Protein AF-0000000085509055 (afdb_homodimer)

Foldseek 3Di:
DLDQQDLVVLLVVDPVSVVSVVVLLVVLVVVLVVLVVQLVVLVVVLVVLVVVLVVLLVVLVVLQVVLVVCVVPPLSNVVSPVVSVLSVVLSVLSNVLSVLSCVLRNVLSVCLCVPQSVVLVVLVVQLVVLVVQLVVLVVQLVPQDPVDVVSNVVSVVSNVVSSVSNSVSSSVNSVSSNVSVVCVVVSVVRSVVSSVVSVVVSVVVSVVSVVVCVVVVVVSVVVVVVVVVVVVVVVVVVVVVVVVVVVVVVVVVPDDPPPPPPPPPPD/DLDQQDLVVLLVVDPVSVVSVVVLLVVLVVVLVVLVVQLVVLVVVLVVLVVVLVVLLVVLVVLQVVLVVCVVPPLSNVVSPVVSVLSVVLSVLSNVLSVLSCVLRNVLSVCLCVPQSVVLVVLVVQLVVLVVQLVVLVVQLVPQDPVDVVSNVVSVVSNVVSSVSNSVSSSVNSVSSNVSVVCVVVSVVRSVVSSVVSVVVSVVVSVVSVVVCVVVVVVSVVVVVVVVVVVVVVVVVVVVVVVVVVVVVVVVVPDDPPPPPPPPPPD

InterPro domains:
  IPR004148 BAR domain [PF16746] (5-238)
  IPR027267 AH/BAR domain superfamily [G3DSA:1.20.1270.60] (1-252)
  IPR027267 AH/BAR domain superfamily [SSF103657] (5-243)
  IPR045258 ArfGAP ACAP1/2/3-like [PTHR23180] (7-251)

pLDDT: mean 86.33, std 15.43, range [24.77, 98.38]

Nearest PDB structures (foldseek):
  4ckg-assembly1_B  TM=9.127E-01  e=1.674E-12  Homo sapiens
  4ckg-assembly1_A  TM=8.893E-01  e=1.343E-11  Homo sapiens
  4h8s-assembly1_A  TM=8.339E-01  e=5.176E-09  Homo sapiens
  1x04-assembly1_A-2  TM=7.882E-01  e=4.641E-05  Homo sapiens
  4wpe-assembly1_A-2  TM=4.424E-01  e=4.841E-03  Saccharomyces cerevisiae S288C

Organism: Octopus vulgaris (NCBI:txid6645)

Radius of gyration: 41.87 Å; Cα contacts (8 Å, |Δi|>4): 463; chains: 2; bounding box: 45×140×85 Å

Sequence (534 aa):
MRPVIEFRECLKDSPYFRASLEDAENDIELLEVRLEKLVKLCSSMIETGKAFHTASNGFVGGVRDLGQYFKDDDLASKSLTRFADAMTEVMKYFSMLMDQANRSVCKNINNFIKQDIRKVKEAKKYFEKISDEMDNALIKNSNALRSKPQECEDATNGLIAMSSAFAHNSLDYVYQINVLRLKKRFDVLETMLSFMNAQNTYFHQGHDLFIDLDPYVKNVRDQVEELSRKATVEKKEMEERHDLVREQNKKRIYKPVGIPWMVIKLDMRPVIEFRECLKDSPYFRASLEDAENDIELLEVRLEKLVKLCSSMIETGKAFHTASNGFVGGVRDLGQYFKDDDLASKSLTRFADAMTEVMKYFSMLMDQANRSVCKNINNFIKQDIRKVKEAKKYFEKISDEMDNALIKNSNALRSKPQECEDATNGLIAMSSAFAHNSLDYVYQINVLRLKKRFDVLETMLSFMNAQNTYFHQGHDLFIDLDPYVKNVRDQVEELSRKATVEKKEMEERHDLVREQNKKRIYKPVGIPWMVIKLD

Solvent-accessible surface area (backbone atoms only — not comparable to full-atom values): 27145 Å² total; per-residue (Å²): 108,83,79,76,74,57,64,73,45,47,69,64,65,36,73,66,43,52,50,52,48,51,52,52,49,52,50,50,51,52,50,50,53,49,52,52,50,32,37,52,29,44,50,47,20,40,53,30,40,50,48,20,50,53,29,42,50,47,27,36,49,36,40,40,52,46,16,57,72,31,60,73,37,64,68,60,17,52,51,32,40,52,50,28,51,52,51,52,50,49,48,49,44,49,52,50,40,45,51,45,43,44,53,34,45,38,47,44,53,49,46,47,47,65,58,50,52,42,47,38,53,52,34,46,54,51,35,53,52,39,51,52,51,34,54,50,30,52,52,49,41,71,66,40,52,81,88,41,61,69,57,38,50,51,27,49,53,47,31,53,53,34,50,52,48,37,44,53,38,37,47,49,33,48,46,41,50,49,52,46,62,53,44,53,57,44,52,54,51,50,29,52,50,51,43,50,50,42,50,42,50,42,20,46,52,44,30,51,51,43,60,69,43,40,67,56,52,54,52,51,50,54,50,41,52,51,50,48,53,50,40,53,52,50,50,53,52,50,53,50,50,52,53,49,54,53,53,51,53,60,55,59,70,72,54,75,79,80,67,72,91,67,81,77,74,83,126,110,84,77,76,75,56,66,72,47,49,69,63,66,35,72,66,42,52,50,52,48,50,51,51,50,52,49,50,52,52,49,50,54,48,51,53,49,32,38,51,30,44,49,46,20,41,54,30,40,51,49,19,49,52,30,40,49,47,27,36,50,35,39,39,53,49,15,57,72,30,61,73,35,63,68,59,17,52,51,32,41,53,49,28,51,52,50,52,52,48,49,50,44,49,51,49,42,46,52,46,44,45,54,32,45,39,47,46,52,49,44,45,46,63,57,48,52,42,48,36,52,52,36,45,53,52,35,52,52,40,49,52,51,33,53,51,29,52,53,49,41,72,66,40,52,81,89,40,60,69,56,38,50,53,27,48,53,47,33,54,52,34,50,52,49,35,45,52,37,40,46,50,32,47,47,42,48,48,51,45,61,52,44,51,58,43,52,53,50,51,30,53,51,51,44,51,48,43,51,42,50,43,20,42,51,46,30,51,51,44,59,70,44,40,66,57,52,52,52,50,50,54,50,41,53,50,48,48,52,50,39,54,51,51,49,54,52,49,53,50,49,52,51,48,54,55,54,52,54,58,55,58,70,71,52,75,77,80,68,71,92,68,83,78,73,82,124

Secondary structure (DSSP, 8-state):
-PPPPPHHHHHHT-HHHHHHHHHHHHHHHHHHHHHHHHHHHHHHHHHHHHHHHHHHHHHHHHHHHHHHHTTT-HHHHHHHHHHHHHHHHHHHHHHHHHHHHIIIIIIHHHHIIIIIIHHHHHHHHHHHHHHHHHHHHHHHHHH--TT-HHHHHHHHHHHHHHHHHHHHHHHHHHHHHHHHHHHHHHHHHHHHHHHHHHHHHHHHHHHHHHHHHHHHHHHHHHHHHHHHHHHHHHHHHHHHHHHHHHHHHHHHHTS-TTS--------/-PPPPPHHHHHHT-HHHHHHHHHHHHHHHHHHHHHHHHHHHHHHHHHHHHHHHHHHHHHHHHHHHHHHHTTT-HHHHHHHHHHHHHHHHHHHHHHHHHHHHIIIIIIHHHHIIIIIIHHHHHHHHHHHHHHHHHHHHHHHHHH--TT-HHHHHHHHHHHHHHHHHHHHHHHHHHHHHHHHHHHHHHHHHHHHHHHHHHHHHHHHHHHHHHHHHHHHHHHHHHHHHHHHHHHHHHHHHHHHHHHHHHHHHHHHHTS-TTS--------

Structure (mmCIF, N/CA/C/O backbone):
data_AF-0000000085509055-model_v1
#
loop_
_entity.id
_entity.type
_entity.pdbx_description
1 polymer 'BAR domain-containing protein'
#
loop_
_atom_site.group_PDB
_atom_site.id
_atom_site.type_symbol
_atom_site.label_atom_id
_atom_site.label_alt_id
_atom_site.label_comp_id
_atom_site.label_asym_id
_atom_site.label_entity_id
_atom_site.label_seq_id
_atom_site.pdbx_PDB_ins_code
_atom_site.Cartn_x
_atom_site.Cartn_y
_atom_site.Cartn_z
_atom_site.occupancy
_atom_site.B_iso_or_equiv
_atom_site.auth_seq_id
_atom_site.auth_comp_id
_atom_site.auth_asym_id
_atom_site.auth_atom_id
_atom_site.pdbx_PDB_model_num
ATOM 1 N N . MET A 1 1 ? -2.188 -37.656 -4.398 1 40.88 1 MET A N 1
ATOM 2 C CA . MET A 1 1 ? -1.604 -37.375 -5.711 1 40.88 1 MET A CA 1
ATOM 3 C C . MET A 1 1 ? -2.252 -38.25 -6.785 1 40.88 1 MET A C 1
ATOM 5 O O . MET A 1 1 ? -2.51 -39.438 -6.559 1 40.88 1 MET A O 1
ATOM 9 N N . ARG A 1 2 ? -3.076 -37.625 -7.578 1 55.06 2 ARG A N 1
ATOM 10 C CA . ARG A 1 2 ? -3.773 -38.438 -8.586 1 55.06 2 ARG A CA 1
ATOM 11 C C . ARG A 1 2 ? -2.799 -39.312 -9.344 1 55.06 2 ARG A C 1
ATOM 13 O O . ARG A 1 2 ? -1.634 -38.969 -9.531 1 55.06 2 ARG A O 1
ATOM 20 N N . PRO A 1 3 ? -3.078 -40.5 -9.633 1 52.06 3 PRO A N 1
ATOM 21 C CA . PRO A 1 3 ? -2.191 -41.562 -10.148 1 52.06 3 PRO A CA 1
ATOM 22 C C . PRO A 1 3 ? -1.575 -41.219 -11.492 1 52.06 3 PRO A C 1
ATOM 24 O O . PRO A 1 3 ? -2.189 -40.5 -12.289 1 52.06 3 PRO A O 1
ATOM 27 N N . VAL A 1 4 ? -0.244 -41.344 -11.602 1 64.19 4 VAL A N 1
ATOM 28 C CA . VAL A 1 4 ? 0.541 -41.281 -12.828 1 64.19 4 VAL A CA 1
ATOM 29 C C . VAL A 1 4 ? -0.081 -42.188 -13.883 1 64.19 4 VAL A C 1
ATOM 31 O O . VAL A 1 4 ? -0.577 -43.281 -13.57 1 64.19 4 VAL A O 1
ATOM 34 N N . ILE A 1 5 ? -0.41 -41.656 -14.961 1 69.81 5 ILE A N 1
ATOM 35 C CA . ILE A 1 5 ? -0.888 -42.5 -16.047 1 69.81 5 ILE A CA 1
ATOM 36 C C . ILE A 1 5 ? 0.258 -43.375 -16.562 1 69.81 5 ILE A C 1
ATOM 38 O O . ILE A 1 5 ? 1.302 -42.844 -16.969 1 69.81 5 ILE A O 1
ATOM 42 N N . GLU A 1 6 ? 0.045 -44.688 -16.422 1 67.25 6 GLU A N 1
ATOM 43 C CA . GLU A 1 6 ? 1.065 -45.656 -16.844 1 67.25 6 GLU A CA 1
ATOM 44 C C . GLU A 1 6 ? 1.16 -45.719 -18.359 1 67.25 6 GLU A C 1
ATOM 46 O O . GLU A 1 6 ? 0.139 -45.75 -19.047 1 67.25 6 GLU A O 1
ATOM 51 N N . PHE A 1 7 ? 2.332 -45.719 -18.906 1 70.25 7 PHE A N 1
ATOM 52 C CA . PHE A 1 7 ? 2.613 -45.688 -20.328 1 70.25 7 PHE A CA 1
ATOM 53 C C . PHE A 1 7 ? 2.049 -46.938 -21 1 70.25 7 PHE A C 1
ATOM 55 O O . PHE A 1 7 ? 1.507 -46.875 -22.109 1 70.25 7 PHE A O 1
ATOM 62 N N . ARG A 1 8 ? 2.146 -48 -20.25 1 63.28 8 ARG A N 1
ATOM 63 C CA . ARG A 1 8 ? 1.734 -49.25 -20.875 1 63.28 8 ARG A CA 1
ATOM 64 C C . ARG A 1 8 ? 0.226 -49.281 -21.109 1 63.28 8 ARG A C 1
ATOM 66 O O . ARG A 1 8 ? -0.25 -49.875 -22.078 1 63.28 8 ARG A O 1
ATOM 73 N N . GLU A 1 9 ? -0.365 -48.625 -20.219 1 65.81 9 GLU A N 1
ATOM 74 C CA . GLU A 1 9 ? -1.823 -48.625 -20.312 1 65.81 9 GLU A CA 1
ATOM 75 C C . GLU A 1 9 ? -2.299 -47.812 -21.5 1 65.81 9 GLU A C 1
ATOM 77 O O . GLU A 1 9 ? -3.369 -48.062 -22.047 1 65.81 9 GLU A O 1
ATOM 82 N N . CYS A 1 10 ? -1.457 -46.906 -21.922 1 66.69 10 CYS A N 1
ATOM 83 C CA . CYS A 1 10 ? -1.909 -46 -22.969 1 66.69 10 CYS A CA 1
ATOM 84 C C . CYS A 1 10 ? -1.969 -46.719 -24.312 1 66.69 10 CYS A C 1
ATOM 86 O O . CYS A 1 10 ? -2.777 -46.375 -25.172 1 66.69 10 CYS A O 1
ATOM 88 N N . LEU A 1 11 ? -1.169 -47.75 -24.406 1 67.31 11 LEU A N 1
ATOM 89 C CA . LEU A 1 11 ? -1.105 -48.438 -25.688 1 67.31 11 LEU A CA 1
ATOM 90 C C . LEU A 1 11 ? -2.305 -49.375 -25.875 1 67.31 11 LEU A C 1
ATOM 92 O O . LEU A 1 11 ? -2.648 -49.75 -27 1 67.31 11 LEU A O 1
ATOM 96 N N . LYS A 1 12 ? -2.865 -49.656 -24.703 1 67.06 12 LYS A N 1
ATOM 97 C CA . LYS A 1 12 ? -4.012 -50.562 -24.75 1 67.06 12 LYS A CA 1
ATOM 98 C C . LYS A 1 12 ? -5.297 -49.781 -25.078 1 67.06 12 LYS A C 1
ATOM 100 O O . LYS A 1 12 ? -6.297 -50.406 -25.469 1 67.06 12 LYS A O 1
ATOM 105 N N . ASP A 1 13 ? -5.238 -48.438 -25.016 1 68.81 13 ASP A N 1
ATOM 106 C CA . ASP A 1 13 ? -6.398 -47.594 -25.203 1 68.81 13 ASP A CA 1
ATOM 107 C C . ASP A 1 13 ? -7.633 -48.156 -24.5 1 68.81 13 ASP A C 1
ATOM 109 O O . ASP A 1 13 ? -8.711 -48.219 -25.094 1 68.81 13 ASP A O 1
ATOM 113 N N . SER A 1 14 ? -7.434 -48.688 -23.359 1 74.69 14 SER A N 1
ATOM 114 C CA . SER A 1 14 ? -8.508 -49.281 -22.562 1 74.69 14 SER A CA 1
ATOM 115 C C . SER A 1 14 ? -9.453 -48.219 -22.016 1 74.69 14 SER A C 1
ATOM 117 O O . SER A 1 14 ? -9.102 -47.062 -21.953 1 74.69 14 SER A O 1
ATOM 119 N N . PRO A 1 15 ? -10.719 -48.656 -21.75 1 77.06 15 PRO A N 1
ATOM 120 C CA . PRO A 1 15 ? -11.656 -47.75 -21.125 1 77.06 15 PRO A CA 1
ATOM 121 C C . PRO A 1 15 ? -11.102 -47.094 -19.844 1 77.06 15 PRO A C 1
ATOM 123 O O . PRO A 1 15 ? -11.367 -45.938 -19.562 1 77.06 15 PRO A O 1
ATOM 126 N N . TYR A 1 16 ? -10.383 -47.875 -19.094 1 78.38 16 TYR A N 1
ATOM 127 C CA . TYR A 1 16 ? -9.758 -47.344 -17.875 1 78.38 16 TYR A CA 1
ATOM 128 C C . TYR A 1 16 ? -8.742 -46.281 -18.203 1 78.38 16 TYR A C 1
ATOM 130 O O . TYR A 1 16 ? -8.672 -45.25 -17.516 1 78.38 16 TYR A O 1
ATOM 138 N N . PHE A 1 17 ? -7.961 -46.469 -19.219 1 80.56 17 PHE A N 1
ATOM 139 C CA . PHE A 1 17 ? -6.977 -45.5 -19.656 1 80.56 17 PHE A CA 1
ATOM 140 C C . PHE A 1 17 ? -7.656 -44.188 -20.078 1 80.56 17 PHE A C 1
ATOM 142 O O . PHE A 1 17 ? -7.25 -43.094 -19.656 1 80.56 17 PHE A O 1
ATOM 149 N N . ARG A 1 18 ? -8.773 -44.344 -20.797 1 81.06 18 ARG A N 1
ATOM 150 C CA . ARG A 1 18 ? -9.484 -43.188 -21.281 1 81.06 18 ARG A CA 1
ATOM 151 C C . ARG A 1 18 ? -10.117 -42.406 -20.125 1 81.06 18 ARG A C 1
ATOM 153 O O . ARG A 1 18 ? -10.133 -41.188 -20.141 1 81.06 18 ARG A O 1
ATOM 160 N N . ALA A 1 19 ? -10.578 -43.125 -19.141 1 84.62 19 ALA A N 1
ATOM 161 C CA . ALA A 1 19 ? -11.156 -42.5 -17.953 1 84.62 19 ALA A CA 1
ATOM 162 C C . ALA A 1 19 ? -10.094 -41.75 -17.156 1 84.62 19 ALA A C 1
ATOM 164 O O . ALA A 1 19 ? -10.344 -40.625 -16.672 1 84.62 19 ALA A O 1
ATOM 165 N N . SER A 1 20 ? -8.922 -42.312 -17.047 1 85.44 20 SER A N 1
ATOM 166 C CA . SER A 1 20 ? -7.812 -41.688 -16.328 1 85.44 20 SER A CA 1
ATOM 167 C C . SER A 1 20 ? -7.348 -40.438 -17.047 1 85.44 20 SER A C 1
ATOM 169 O O . SER A 1 20 ? -6.992 -39.438 -16.406 1 85.44 20 SER A O 1
ATOM 171 N N . LEU A 1 21 ? -7.363 -40.562 -18.359 1 86.38 21 LEU A N 1
ATOM 172 C CA . LEU A 1 21 ? -6.988 -39.406 -19.172 1 86.38 21 LEU A CA 1
ATOM 173 C C . LEU A 1 21 ? -7.973 -38.25 -18.953 1 86.38 21 LEU A C 1
ATOM 175 O O . LEU A 1 21 ? -7.566 -37.094 -18.828 1 86.38 21 LEU A O 1
ATOM 179 N N . GLU A 1 22 ? -9.227 -38.594 -18.969 1 88.12 22 GLU A N 1
ATOM 180 C CA . GLU A 1 22 ? -10.266 -37.594 -18.781 1 88.12 22 GLU A CA 1
ATOM 181 C C . GLU A 1 22 ? -10.141 -36.938 -17.406 1 88.12 22 GLU A C 1
ATOM 183 O O . GLU A 1 22 ? -10.32 -35.719 -17.281 1 88.12 22 GLU A O 1
ATOM 188 N N . ASP A 1 23 ? -9.875 -37.719 -16.453 1 90.38 23 ASP A N 1
ATOM 189 C CA . ASP A 1 23 ? -9.688 -37.188 -15.109 1 90.38 23 ASP A CA 1
ATOM 190 C C . ASP A 1 23 ? -8.492 -36.219 -15.055 1 90.38 23 ASP A C 1
ATOM 192 O O . ASP A 1 23 ? -8.57 -35.156 -14.422 1 90.38 23 ASP A O 1
ATOM 196 N N . ALA A 1 24 ? -7.418 -36.625 -15.633 1 90.19 24 ALA A N 1
ATOM 197 C CA . ALA A 1 24 ? -6.223 -35.781 -15.672 1 90.19 24 ALA A CA 1
ATOM 198 C C . ALA A 1 24 ? -6.496 -34.5 -16.422 1 90.19 24 ALA A C 1
ATOM 200 O O . ALA A 1 24 ? -6.027 -33.438 -16.016 1 90.19 24 ALA A O 1
ATOM 201 N N . GLU A 1 25 ? -7.234 -34.625 -17.5 1 91.12 25 GLU A N 1
ATOM 202 C CA . GLU A 1 25 ? -7.562 -33.438 -18.297 1 91.12 25 GLU A CA 1
ATOM 203 C C . GLU A 1 25 ? -8.414 -32.469 -17.5 1 91.12 25 GLU A C 1
ATOM 205 O O . GLU A 1 25 ? -8.18 -31.25 -17.547 1 91.12 25 GLU A O 1
ATOM 210 N N . ASN A 1 26 ? -9.406 -32.969 -16.828 1 92.44 26 ASN A N 1
ATOM 211 C CA . ASN A 1 26 ? -10.266 -32.125 -16.016 1 92.44 26 ASN A CA 1
ATOM 212 C C . ASN A 1 26 ? -9.477 -31.422 -14.906 1 92.44 26 ASN A C 1
ATOM 214 O O . ASN A 1 26 ? -9.734 -30.266 -14.594 1 92.44 26 ASN A O 1
ATOM 218 N N . ASP A 1 27 ? -8.602 -32.156 -14.352 1 92.75 27 ASP A N 1
ATOM 219 C CA . ASP A 1 27 ? -7.75 -31.578 -13.312 1 92.75 27 ASP A CA 1
ATOM 220 C C . ASP A 1 27 ? -6.883 -30.453 -13.852 1 92.75 27 ASP A C 1
ATOM 222 O O . ASP A 1 27 ? -6.715 -29.422 -13.195 1 92.75 27 ASP A O 1
ATOM 226 N N . ILE A 1 28 ? -6.348 -30.672 -14.984 1 93.94 28 ILE A N 1
ATOM 227 C CA . ILE A 1 28 ? -5.492 -29.672 -15.609 1 93.94 28 ILE A CA 1
ATOM 228 C C . ILE A 1 28 ? -6.312 -28.422 -15.945 1 93.94 28 ILE A C 1
ATOM 230 O O . ILE A 1 28 ? -5.84 -27.297 -15.789 1 93.94 28 ILE A O 1
ATOM 234 N N . GLU A 1 29 ? -7.508 -28.656 -16.422 1 94.25 29 GLU A N 1
ATOM 235 C CA . GLU A 1 29 ? -8.391 -27.531 -16.719 1 94.25 29 GLU A CA 1
ATOM 236 C C . GLU A 1 29 ? -8.695 -26.719 -15.461 1 94.25 29 GLU A C 1
ATOM 238 O O . GLU A 1 29 ? -8.703 -25.484 -15.5 1 94.25 29 GLU A O 1
ATOM 243 N N . LEU A 1 30 ? -8.992 -27.406 -14.414 1 94.5 30 LEU A N 1
ATOM 244 C CA . LEU A 1 30 ? -9.258 -26.75 -13.141 1 94.5 30 LEU A CA 1
ATOM 245 C C . LEU A 1 30 ? -8.047 -25.953 -12.672 1 94.5 30 LEU A C 1
ATOM 247 O O . LEU A 1 30 ? -8.18 -24.812 -12.211 1 94.5 30 LEU A O 1
ATOM 251 N N . LEU A 1 31 ? -6.906 -26.531 -12.758 1 94.5 31 LEU A N 1
ATOM 252 C CA . LEU A 1 31 ? -5.66 -25.859 -12.406 1 94.5 31 LEU A CA 1
ATOM 253 C C . LEU A 1 31 ? -5.48 -24.578 -13.219 1 94.5 31 LEU A C 1
ATOM 255 O O . LEU A 1 31 ? -5.141 -23.531 -12.672 1 94.5 31 LEU A O 1
ATOM 259 N N . GLU A 1 32 ? -5.652 -24.734 -14.5 1 95.44 32 GLU A N 1
ATOM 260 C CA . GLU A 1 32 ? -5.504 -23.594 -15.398 1 95.44 32 GLU A CA 1
ATOM 261 C C . GLU A 1 32 ? -6.418 -22.438 -14.984 1 95.44 32 GLU A C 1
ATOM 263 O O . GLU A 1 32 ? -5.988 -21.297 -14.93 1 95.44 32 GLU A O 1
ATOM 268 N N . VAL A 1 33 ? -7.648 -22.75 -14.688 1 95.69 33 VAL A N 1
ATOM 269 C CA . VAL A 1 33 ? -8.633 -21.75 -14.305 1 95.69 33 VAL A CA 1
ATOM 270 C C . VAL A 1 33 ? -8.188 -21.047 -13.016 1 95.69 33 VAL A C 1
ATOM 272 O O . VAL A 1 33 ? -8.273 -19.828 -12.898 1 95.69 33 VAL A O 1
ATOM 275 N N . ARG A 1 34 ? -7.754 -21.781 -12.062 1 95.5 34 ARG A N 1
ATOM 276 C CA . ARG A 1 34 ? -7.32 -21.25 -10.781 1 95.5 34 ARG A CA 1
ATOM 277 C C . ARG A 1 34 ? -6.082 -20.359 -10.945 1 95.5 34 ARG A C 1
ATOM 279 O O . ARG A 1 34 ? -5.984 -19.297 -10.328 1 95.5 34 ARG A O 1
ATOM 286 N N . LEU A 1 35 ? -5.168 -20.812 -11.742 1 96.12 35 LEU A N 1
ATOM 287 C CA . LEU A 1 35 ? -3.941 -20.062 -11.977 1 96.12 35 LEU A CA 1
ATOM 288 C C . LEU A 1 35 ? -4.234 -18.766 -12.711 1 96.12 35 LEU A C 1
ATOM 290 O O . LEU A 1 35 ? -3.672 -17.719 -12.375 1 96.12 35 LEU A O 1
ATOM 294 N N . GLU A 1 36 ? -5.078 -18.859 -13.719 1 96.38 36 GLU A N 1
ATOM 295 C CA . GLU A 1 36 ? -5.457 -17.656 -14.461 1 96.38 36 GLU A CA 1
ATOM 296 C C . GLU A 1 36 ? -6.141 -16.641 -13.547 1 96.38 36 GLU A C 1
ATOM 298 O O . GLU A 1 36 ? -5.891 -15.438 -13.656 1 96.38 36 GLU A O 1
ATOM 303 N N . LYS A 1 37 ? -7.016 -17.125 -12.742 1 97 37 LYS A N 1
ATOM 304 C CA . LYS A 1 37 ? -7.68 -16.25 -11.773 1 97 37 LYS A CA 1
ATOM 305 C C . LYS A 1 37 ? -6.668 -15.594 -10.844 1 97 37 LYS A C 1
ATOM 307 O O . LYS A 1 37 ? -6.762 -14.398 -10.555 1 97 37 LYS A O 1
ATOM 312 N N . LEU A 1 38 ? -5.738 -16.328 -10.375 1 96.44 38 LEU A N 1
ATOM 313 C CA . LEU A 1 38 ? -4.711 -15.812 -9.469 1 96.44 38 LEU A CA 1
ATOM 314 C C . LEU A 1 38 ? -3.896 -14.711 -10.141 1 96.44 38 LEU A C 1
ATOM 316 O O . LEU A 1 38 ? -3.596 -13.688 -9.523 1 96.44 38 LEU A O 1
ATOM 320 N N . VAL A 1 39 ? -3.52 -14.953 -11.359 1 96.5 39 VAL A N 1
ATOM 321 C CA . VAL A 1 39 ? -2.748 -13.969 -12.117 1 96.5 39 VAL A CA 1
ATOM 322 C C . VAL A 1 39 ? -3.551 -12.68 -12.25 1 96.5 39 VAL A C 1
ATOM 324 O O . VAL A 1 39 ? -3.01 -11.578 -12.086 1 96.5 39 VAL A O 1
ATOM 327 N N . LYS A 1 40 ? -4.805 -12.789 -12.555 1 97.25 40 LYS A N 1
ATOM 328 C CA . LYS A 1 40 ? -5.68 -11.625 -12.695 1 97.25 40 LYS A CA 1
ATOM 329 C C . LYS A 1 40 ? -5.777 -10.852 -11.383 1 97.25 40 LYS A C 1
ATOM 331 O O . LYS A 1 40 ? -5.707 -9.617 -11.375 1 97.25 40 LYS A O 1
ATOM 336 N N . LEU A 1 41 ? -5.992 -11.555 -10.344 1 97.44 41 LEU A N 1
ATOM 337 C CA . LEU A 1 41 ? -6.102 -10.945 -9.023 1 97.44 41 LEU A CA 1
ATOM 338 C C . LEU A 1 41 ? -4.793 -10.266 -8.633 1 97.44 41 LEU A C 1
ATOM 340 O O . LEU A 1 41 ? -4.805 -9.164 -8.078 1 97.44 41 LEU A O 1
ATOM 344 N N . CYS A 1 42 ? -3.695 -10.961 -8.906 1 97 42 CYS A N 1
ATOM 345 C CA . CYS A 1 42 ? -2.393 -10.375 -8.609 1 97 42 CYS A CA 1
ATOM 346 C C . CYS A 1 42 ? -2.16 -9.117 -9.438 1 97 42 CYS A C 1
ATOM 348 O O . CYS A 1 42 ? -1.634 -8.125 -8.922 1 97 42 CYS A O 1
ATOM 350 N N . SER A 1 43 ? -2.518 -9.148 -10.672 1 97.56 43 SER A N 1
ATOM 351 C CA . SER A 1 43 ? -2.387 -7.992 -11.547 1 97.56 43 SER A CA 1
ATOM 352 C C . SER A 1 43 ? -3.195 -6.809 -11.023 1 97.56 43 SER A C 1
ATOM 354 O O . SER A 1 43 ? -2.732 -5.668 -11.062 1 97.56 43 SER A O 1
ATOM 356 N N . SER A 1 44 ? -4.395 -7.086 -10.586 1 98.12 44 SER A N 1
ATOM 357 C CA . SER A 1 44 ? -5.234 -6.047 -10 1 98.12 44 SER A CA 1
ATOM 358 C C . SER A 1 44 ? -4.582 -5.445 -8.758 1 98.12 44 SER A C 1
ATOM 360 O O . SER A 1 44 ? -4.629 -4.234 -8.547 1 98.12 44 SER A O 1
ATOM 362 N N . MET A 1 45 ? -4.008 -6.234 -7.906 1 97.88 45 MET A N 1
ATOM 363 C CA . MET A 1 45 ? -3.295 -5.781 -6.715 1 97.88 45 MET A CA 1
ATOM 364 C C . MET A 1 45 ? -2.137 -4.863 -7.094 1 97.88 45 MET A C 1
ATOM 366 O O . MET A 1 45 ? -1.967 -3.795 -6.5 1 97.88 45 MET A O 1
ATOM 370 N N . ILE A 1 46 ? -1.423 -5.293 -8.102 1 97.94 46 ILE A N 1
ATOM 371 C CA . ILE A 1 46 ? -0.26 -4.527 -8.539 1 97.94 46 ILE A CA 1
ATOM 372 C C . ILE A 1 46 ? -0.71 -3.18 -9.102 1 97.94 46 ILE A C 1
ATOM 374 O O . ILE A 1 46 ? -0.111 -2.145 -8.797 1 97.94 46 ILE A O 1
ATOM 378 N N . GLU A 1 47 ? -1.772 -3.188 -9.898 1 97.94 47 GLU A N 1
ATOM 379 C CA . GLU A 1 47 ? -2.287 -1.954 -10.484 1 97.94 47 GLU A CA 1
ATOM 380 C C . GLU A 1 47 ? -2.734 -0.972 -9.406 1 97.94 47 GLU A C 1
ATOM 382 O O . GLU A 1 47 ? -2.408 0.215 -9.469 1 97.94 47 GLU A O 1
ATOM 387 N N . THR A 1 48 ? -3.508 -1.411 -8.492 1 98.19 48 THR A N 1
ATOM 388 C CA . THR A 1 48 ? -3.955 -0.56 -7.391 1 98.19 48 THR A CA 1
ATOM 389 C C . THR A 1 48 ? -2.779 -0.157 -6.508 1 98.19 48 THR A C 1
ATOM 391 O O . THR A 1 48 ? -2.771 0.937 -5.938 1 98.19 48 THR A O 1
ATOM 394 N N . GLY A 1 49 ? -1.812 -1.102 -6.352 1 98.19 49 GLY A N 1
ATOM 395 C CA . GLY A 1 49 ? -0.596 -0.763 -5.633 1 98.19 49 GLY A CA 1
ATOM 396 C C . GLY A 1 49 ? 0.175 0.381 -6.266 1 98.19 49 GLY A C 1
ATOM 397 O O . GLY A 1 49 ? 0.682 1.258 -5.562 1 98.19 49 GLY A O 1
ATOM 398 N N . LYS A 1 50 ? 0.246 0.371 -7.523 1 97.69 50 LYS A N 1
ATOM 399 C CA . LYS A 1 50 ? 0.926 1.443 -8.25 1 97.69 50 LYS A CA 1
ATOM 400 C C . LYS A 1 50 ? 0.189 2.77 -8.086 1 97.69 50 LYS A C 1
ATOM 402 O O . LYS A 1 50 ? 0.816 3.824 -7.977 1 97.69 50 LYS A O 1
ATOM 407 N N . ALA A 1 51 ? -1.115 2.73 -8.109 1 98.06 51 ALA A N 1
ATOM 408 C CA . ALA A 1 51 ? -1.913 3.93 -7.867 1 98.06 51 ALA A CA 1
ATOM 409 C C . ALA A 1 51 ? -1.665 4.48 -6.465 1 98.06 51 ALA A C 1
ATOM 411 O O . ALA A 1 51 ? -1.533 5.691 -6.281 1 98.06 51 ALA A O 1
ATOM 412 N N . PHE A 1 52 ? -1.607 3.609 -5.516 1 98.38 52 PHE A N 1
ATOM 413 C CA . PHE A 1 52 ? -1.299 3.986 -4.141 1 98.38 52 PHE A CA 1
ATOM 414 C C . PHE A 1 52 ? 0.09 4.605 -4.047 1 98.38 52 PHE A C 1
ATOM 416 O O . PHE A 1 52 ? 0.28 5.617 -3.367 1 98.38 52 PHE A O 1
ATOM 423 N N . HIS A 1 53 ? 1.014 3.982 -4.695 1 98 53 HIS A N 1
ATOM 424 C CA . HIS A 1 53 ? 2.383 4.484 -4.734 1 98 53 HIS A CA 1
ATOM 425 C C . HIS A 1 53 ? 2.432 5.91 -5.266 1 98 53 HIS A C 1
ATOM 427 O O . HIS A 1 53 ? 3.064 6.781 -4.664 1 98 53 HIS A O 1
ATOM 433 N N . THR A 1 54 ? 1.728 6.172 -6.363 1 98.38 54 THR A N 1
ATOM 434 C CA . THR A 1 54 ? 1.699 7.492 -6.988 1 98.38 54 THR A CA 1
ATOM 435 C C . THR A 1 54 ? 1.05 8.516 -6.062 1 98.38 54 THR A C 1
ATOM 437 O O . THR A 1 54 ? 1.583 9.609 -5.867 1 98.38 54 THR A O 1
ATOM 440 N N . ALA A 1 55 ? -0.11 8.148 -5.504 1 98.25 55 ALA A N 1
ATOM 441 C CA . ALA A 1 55 ? -0.813 9.039 -4.586 1 98.25 55 ALA A CA 1
ATOM 442 C C . ALA A 1 55 ? 0.034 9.328 -3.35 1 98.25 55 ALA A C 1
ATOM 444 O O . ALA A 1 55 ? 0.033 10.453 -2.842 1 98.25 55 ALA A O 1
ATOM 445 N N . SER A 1 56 ? 0.732 8.336 -2.83 1 98.25 56 SER A N 1
ATOM 446 C CA . SER A 1 56 ? 1.599 8.508 -1.669 1 98.25 56 SER A CA 1
ATOM 447 C C . SER A 1 56 ? 2.748 9.461 -1.97 1 98.25 56 SER A C 1
ATOM 449 O O . SER A 1 56 ? 3.141 10.258 -1.113 1 98.25 56 SER A O 1
ATOM 451 N N . ASN A 1 57 ? 3.26 9.336 -3.188 1 98.31 57 ASN A N 1
ATOM 452 C CA . ASN A 1 57 ? 4.301 10.281 -3.592 1 98.31 57 ASN A CA 1
ATOM 453 C C . ASN A 1 57 ? 3.773 11.711 -3.643 1 98.31 57 ASN A C 1
ATOM 455 O O . ASN A 1 57 ? 4.504 12.656 -3.342 1 98.31 57 ASN A O 1
ATOM 459 N N . GLY A 1 58 ? 2.588 11.82 -4.098 1 98.19 58 GLY A N 1
ATOM 460 C CA . GLY A 1 58 ? 1.955 13.133 -4.035 1 98.19 58 GLY A CA 1
ATOM 461 C C . GLY A 1 58 ? 1.871 13.688 -2.627 1 98.19 58 GLY A C 1
ATOM 462 O O . GLY A 1 58 ? 2.168 14.859 -2.396 1 98.19 58 GLY A O 1
ATOM 463 N N . PHE A 1 59 ? 1.477 12.852 -1.707 1 98.06 59 PHE A N 1
ATOM 464 C CA . PHE A 1 59 ? 1.409 13.242 -0.303 1 98.06 59 PHE A CA 1
ATOM 465 C C . PHE A 1 59 ? 2.779 13.664 0.207 1 98.06 59 PHE A C 1
ATOM 467 O O . PHE A 1 59 ? 2.904 14.688 0.889 1 98.06 59 PHE A O 1
ATOM 474 N N . VAL A 1 60 ? 3.797 12.922 -0.125 1 97.75 60 VAL A N 1
ATOM 475 C CA . VAL A 1 60 ? 5.164 13.234 0.266 1 97.75 60 VAL A CA 1
ATOM 476 C C . VAL A 1 60 ? 5.559 14.602 -0.298 1 97.75 60 VAL A C 1
ATOM 478 O O . VAL A 1 60 ? 6.207 15.398 0.384 1 97.75 60 VAL A O 1
ATOM 481 N N . GLY A 1 61 ? 5.184 14.812 -1.511 1 97.31 61 GLY A N 1
ATOM 482 C CA . GLY A 1 61 ? 5.406 16.125 -2.104 1 97.31 61 GLY A CA 1
ATOM 483 C C . GLY A 1 61 ? 4.723 17.234 -1.343 1 97.31 61 GLY A C 1
ATOM 484 O O . GLY A 1 61 ? 5.289 18.328 -1.188 1 97.31 61 GLY A O 1
ATOM 485 N N . GLY A 1 62 ? 3.482 17.016 -0.93 1 96.94 62 GLY A N 1
ATOM 486 C CA . GLY A 1 62 ? 2.771 17.984 -0.107 1 96.94 62 GLY A CA 1
ATOM 487 C C . GLY A 1 62 ? 3.48 18.281 1.199 1 96.94 62 GLY A C 1
ATOM 488 O O . GLY A 1 62 ? 3.521 19.438 1.634 1 96.94 62 GLY A O 1
ATOM 489 N N . VAL A 1 63 ? 4.082 17.312 1.816 1 96.75 63 VAL A N 1
ATOM 490 C CA . VAL A 1 63 ? 4.828 17.484 3.059 1 96.75 63 VAL A CA 1
ATOM 491 C C . VAL A 1 63 ? 6.066 18.344 2.807 1 96.75 63 VAL A C 1
ATOM 493 O O . VAL A 1 63 ? 6.402 19.219 3.615 1 96.75 63 VAL A O 1
ATOM 496 N N . ARG A 1 64 ? 6.703 18.094 1.707 1 96.69 64 ARG A N 1
ATOM 497 C CA . ARG A 1 64 ? 7.875 18.891 1.347 1 96.69 64 ARG A CA 1
ATOM 498 C C . ARG A 1 64 ? 7.5 20.344 1.145 1 96.69 64 ARG A C 1
ATOM 500 O O . ARG A 1 64 ? 8.234 21.25 1.562 1 96.69 64 ARG A O 1
ATOM 507 N N . ASP A 1 65 ? 6.379 20.531 0.499 1 95.94 65 ASP A N 1
ATOM 508 C CA . ASP A 1 65 ? 5.887 21.891 0.295 1 95.94 65 ASP A CA 1
ATOM 509 C C . ASP A 1 65 ? 5.637 22.594 1.63 1 95.94 65 ASP A C 1
ATOM 511 O O . ASP A 1 65 ? 5.934 23.781 1.783 1 95.94 65 ASP A O 1
ATOM 515 N N . LEU A 1 66 ? 5.074 21.859 2.508 1 95.31 66 LEU A N 1
ATOM 516 C CA . LEU A 1 66 ? 4.848 22.406 3.842 1 95.31 66 LEU A CA 1
ATOM 517 C C . LEU A 1 66 ? 6.168 22.719 4.535 1 95.31 66 LEU A C 1
ATOM 519 O O . LEU A 1 66 ? 6.277 23.719 5.25 1 95.31 66 LEU A O 1
ATOM 523 N N . GLY A 1 67 ? 7.145 21.859 4.336 1 95 67 GLY A N 1
ATOM 524 C CA . GLY A 1 67 ? 8.477 22.125 4.859 1 95 67 GLY A CA 1
ATOM 525 C C . GLY A 1 67 ? 9.062 23.422 4.336 1 95 67 GLY A C 1
ATOM 526 O O . GLY A 1 67 ? 9.727 24.156 5.074 1 95 67 GLY A O 1
ATOM 527 N N . GLN A 1 68 ? 8.797 23.734 3.094 1 95.25 68 GLN A N 1
ATOM 528 C CA . GLN A 1 68 ? 9.266 24.969 2.48 1 95.25 68 GLN A CA 1
ATOM 529 C C . GLN A 1 68 ? 8.57 26.188 3.08 1 95.25 68 GLN A C 1
ATOM 531 O O . GLN A 1 68 ? 9.18 27.234 3.238 1 95.25 68 GLN A O 1
ATOM 536 N N . TYR A 1 69 ? 7.312 25.969 3.367 1 94.25 69 TYR A N 1
ATOM 537 C CA . TYR A 1 69 ? 6.57 27.047 4.035 1 94.25 69 TYR A CA 1
ATOM 538 C C . TYR A 1 69 ? 7.219 27.406 5.367 1 94.25 69 TYR A C 1
ATOM 540 O O . TYR A 1 69 ? 7.285 28.578 5.734 1 94.25 69 TYR A O 1
ATOM 548 N N . PHE A 1 70 ? 7.703 26.391 6.078 1 93.94 70 PHE A N 1
ATOM 549 C CA . PHE A 1 70 ? 8.312 26.594 7.387 1 93.94 70 PHE A CA 1
ATOM 550 C C . PHE A 1 70 ? 9.805 26.844 7.262 1 93.94 70 PHE A C 1
ATOM 552 O O . PHE A 1 70 ? 10.578 26.469 8.141 1 93.94 70 PHE A O 1
ATOM 559 N N . LYS A 1 71 ? 10.258 27.391 6.16 1 92 71 LYS A N 1
ATOM 560 C CA . LYS A 1 71 ? 11.68 27.578 5.883 1 92 71 LYS A CA 1
ATOM 561 C C . LYS A 1 71 ? 12.352 28.406 6.977 1 92 71 LYS A C 1
ATOM 563 O O . LYS A 1 71 ? 13.531 28.234 7.258 1 92 71 LYS A O 1
ATOM 568 N N . ASP A 1 72 ? 11.578 29.328 7.609 1 90.06 72 ASP A N 1
ATOM 569 C CA . ASP A 1 72 ? 12.141 30.219 8.633 1 90.06 72 ASP A CA 1
ATOM 570 C C . ASP A 1 72 ? 12.125 29.547 10 1 90.06 72 ASP A C 1
ATOM 572 O O . ASP A 1 72 ? 12.547 30.141 10.992 1 90.06 72 ASP A O 1
ATOM 576 N N . ASP A 1 73 ? 11.609 28.391 10.117 1 90.62 73 ASP A N 1
ATOM 577 C CA . ASP A 1 73 ? 11.602 27.562 11.32 1 90.62 73 ASP A CA 1
ATOM 578 C C . ASP A 1 73 ? 12.414 26.297 11.117 1 90.62 73 ASP A C 1
ATOM 580 O O . ASP A 1 73 ? 11.914 25.297 10.578 1 90.62 73 ASP A O 1
ATOM 584 N N . ASP A 1 74 ? 13.523 26.281 11.641 1 92 74 ASP A N 1
ATOM 585 C CA . ASP A 1 74 ? 14.484 25.219 11.383 1 92 74 ASP A CA 1
ATOM 586 C C . ASP A 1 74 ? 13.953 23.859 11.852 1 92 74 ASP A C 1
ATOM 588 O O . ASP A 1 74 ? 14.031 22.875 11.125 1 92 74 ASP A O 1
ATOM 592 N N . LEU A 1 75 ? 13.414 23.859 13.023 1 92.56 75 LEU A N 1
ATOM 593 C CA . LEU A 1 75 ? 12.914 22.609 13.578 1 92.56 75 LEU A CA 1
ATOM 594 C C . LEU A 1 75 ? 11.812 22.016 12.695 1 92.56 75 LEU A C 1
ATOM 596 O O . LEU A 1 75 ? 11.875 20.859 12.305 1 92.56 75 LEU A O 1
ATOM 600 N N . ALA A 1 76 ? 10.812 22.812 12.367 1 93.94 76 ALA A N 1
ATOM 601 C CA . ALA A 1 76 ? 9.68 22.359 11.57 1 93.94 76 ALA A CA 1
ATOM 602 C C . ALA A 1 76 ? 10.117 21.984 10.156 1 93.94 76 ALA A C 1
ATOM 604 O O . ALA A 1 76 ? 9.75 20.922 9.641 1 93.94 76 ALA A O 1
ATOM 605 N N . SER A 1 77 ? 10.914 22.797 9.555 1 95.81 77 SER A N 1
ATOM 606 C CA . SER A 1 77 ? 11.359 22.578 8.18 1 95.81 77 SER A CA 1
ATOM 607 C C . SER A 1 77 ? 12.188 21.312 8.07 1 95.81 77 SER A C 1
ATOM 609 O O . SER A 1 77 ? 11.93 20.469 7.207 1 95.81 77 SER A O 1
ATOM 611 N N . LYS A 1 78 ? 13.141 21.141 8.961 1 95.81 78 LYS A N 1
ATOM 612 C CA . LYS A 1 78 ? 14.023 19.969 8.93 1 95.81 78 LYS A CA 1
ATOM 613 C C . LYS A 1 78 ? 13.258 18.688 9.25 1 95.81 78 LYS A C 1
ATOM 615 O O . LYS A 1 78 ? 13.492 17.641 8.633 1 95.81 78 LYS A O 1
ATOM 620 N N . SER A 1 79 ? 12.406 18.797 10.234 1 95.81 79 SER A N 1
ATOM 621 C CA . SER A 1 79 ? 11.625 17.625 10.617 1 95.81 79 SER A CA 1
ATOM 622 C C . SER A 1 79 ? 10.727 17.172 9.469 1 95.81 79 SER A C 1
ATOM 624 O O . SER A 1 79 ? 10.672 15.969 9.172 1 95.81 79 SER A O 1
ATOM 626 N N . LEU A 1 80 ? 10.078 18.094 8.836 1 96.5 80 LEU A N 1
ATOM 627 C CA . LEU A 1 80 ? 9.188 17.75 7.727 1 96.5 80 LEU A CA 1
ATOM 628 C C . LEU A 1 80 ? 9.977 17.188 6.547 1 96.5 80 LEU A C 1
ATOM 630 O O . LEU A 1 80 ? 9.531 16.25 5.895 1 96.5 80 LEU A O 1
ATOM 634 N N . THR A 1 81 ? 11.117 17.766 6.301 1 96.69 81 THR A N 1
ATOM 635 C CA . THR A 1 81 ? 11.961 17.281 5.215 1 96.69 81 THR A CA 1
ATOM 636 C C . THR A 1 81 ? 12.461 15.859 5.504 1 96.69 81 THR A C 1
ATOM 638 O O . THR A 1 81 ? 12.453 15.008 4.617 1 96.69 81 THR A O 1
ATOM 641 N N . ARG A 1 82 ? 12.883 15.641 6.703 1 96.38 82 ARG A N 1
ATOM 642 C CA . ARG A 1 82 ? 13.352 14.32 7.098 1 96.38 82 ARG A CA 1
ATOM 643 C C . ARG A 1 82 ? 12.242 13.281 6.977 1 96.38 82 ARG A C 1
ATOM 645 O O . ARG A 1 82 ? 12.484 12.148 6.551 1 96.38 82 ARG A O 1
ATOM 652 N N . PHE A 1 83 ? 11.125 13.656 7.375 1 95.75 83 PHE A N 1
ATOM 653 C CA . PHE A 1 83 ? 9.961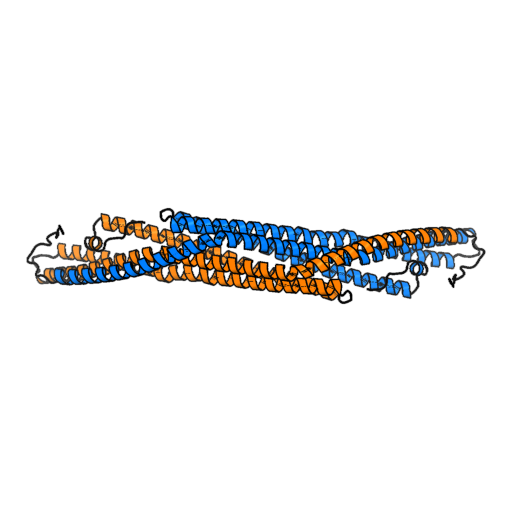 12.781 7.25 1 95.75 83 PHE A CA 1
ATOM 654 C C . PHE A 1 83 ? 9.68 12.469 5.785 1 95.75 83 PHE A C 1
ATOM 656 O O . PHE A 1 83 ? 9.414 11.312 5.434 1 95.75 83 PHE A O 1
ATOM 663 N N . ALA A 1 84 ? 9.648 13.484 5.023 1 97.31 84 ALA A N 1
ATOM 664 C CA . ALA A 1 84 ? 9.414 13.297 3.592 1 97.31 84 ALA A CA 1
ATOM 665 C C . ALA A 1 84 ? 10.453 12.359 2.984 1 97.31 84 ALA A C 1
ATOM 667 O O . ALA A 1 84 ? 10.125 11.516 2.154 1 97.31 84 ALA A O 1
ATOM 668 N N . ASP A 1 85 ? 11.664 12.508 3.383 1 97.75 85 ASP A N 1
ATOM 669 C CA . ASP A 1 85 ? 12.734 11.648 2.895 1 97.75 85 ASP A CA 1
ATOM 670 C C . ASP A 1 85 ? 12.508 10.195 3.301 1 97.75 85 ASP A C 1
ATOM 672 O O . ASP A 1 85 ? 12.711 9.281 2.498 1 97.75 85 ASP A O 1
ATOM 676 N N . ALA A 1 86 ? 12.164 10 4.535 1 97.38 86 ALA A N 1
ATOM 677 C CA . ALA A 1 86 ? 11.875 8.648 5.023 1 97.38 86 ALA A CA 1
ATOM 678 C C . ALA A 1 86 ? 10.742 8.008 4.238 1 97.38 86 ALA A C 1
ATOM 680 O O . ALA A 1 86 ? 10.828 6.844 3.848 1 97.38 86 ALA A O 1
ATOM 681 N N . MET A 1 87 ? 9.742 8.75 3.996 1 97.75 87 MET A N 1
ATOM 682 C CA . MET A 1 87 ? 8.594 8.242 3.256 1 97.75 87 MET A CA 1
ATOM 683 C C . MET A 1 87 ? 8.969 7.926 1.812 1 97.75 87 MET A C 1
ATOM 685 O O . MET A 1 87 ? 8.453 6.973 1.226 1 97.75 87 MET A O 1
ATOM 689 N N . THR A 1 88 ? 9.812 8.758 1.252 1 98.06 88 THR A N 1
ATOM 690 C CA . THR A 1 88 ? 10.297 8.492 -0.097 1 98.06 88 THR A CA 1
ATOM 691 C C . THR A 1 88 ? 11.008 7.145 -0.163 1 98.06 88 THR A C 1
ATOM 693 O O . THR A 1 88 ? 10.812 6.383 -1.115 1 98.06 88 THR A O 1
ATOM 696 N N . GLU A 1 89 ? 11.781 6.828 0.805 1 97.94 89 GLU A N 1
ATOM 697 C CA . GLU A 1 89 ? 12.453 5.539 0.87 1 97.94 89 GLU A CA 1
ATOM 698 C C . GLU A 1 89 ? 11.453 4.395 1.003 1 97.94 89 GLU A C 1
ATOM 700 O O . GLU A 1 89 ? 11.594 3.361 0.344 1 97.94 89 GLU A O 1
ATOM 705 N N . VAL A 1 90 ? 10.5 4.609 1.88 1 97.62 90 VAL A N 1
ATOM 706 C CA . VAL A 1 90 ? 9.461 3.604 2.076 1 97.62 90 VAL A CA 1
ATOM 707 C C . VAL A 1 90 ? 8.773 3.307 0.749 1 97.62 90 VAL A C 1
ATOM 709 O O . VAL A 1 90 ? 8.5 2.148 0.427 1 97.62 90 VAL A O 1
ATOM 712 N N . MET A 1 91 ? 8.469 4.336 -0.021 1 97.94 91 MET A N 1
ATOM 713 C CA . MET A 1 91 ? 7.762 4.156 -1.287 1 97.94 91 MET A CA 1
ATOM 714 C C . MET A 1 91 ? 8.648 3.451 -2.309 1 97.94 91 MET A C 1
ATOM 716 O O . MET A 1 91 ? 8.156 2.711 -3.16 1 97.94 91 MET A O 1
ATOM 720 N N . LYS A 1 92 ? 9.945 3.662 -2.221 1 98.06 92 LYS A N 1
ATOM 721 C CA . LYS A 1 92 ? 10.859 2.9 -3.061 1 98.06 92 LYS A CA 1
ATOM 722 C C . LYS A 1 92 ? 10.781 1.408 -2.75 1 98.06 92 LYS A C 1
ATOM 724 O O . LYS A 1 92 ? 10.742 0.581 -3.662 1 98.06 92 LYS A O 1
ATOM 729 N N . TYR A 1 93 ? 10.852 1.076 -1.442 1 97.88 93 TYR A N 1
ATOM 730 C CA . TYR A 1 93 ? 10.711 -0.318 -1.038 1 97.88 93 TYR A CA 1
ATOM 731 C C . TYR A 1 93 ? 9.391 -0.9 -1.542 1 97.88 93 TYR A C 1
ATOM 733 O O . TYR A 1 93 ? 9.352 -2.037 -2.02 1 97.88 93 TYR A O 1
ATOM 741 N N . PHE A 1 94 ? 8.391 -0.128 -1.401 1 97.94 94 PHE A N 1
ATOM 742 C CA . PHE A 1 94 ? 7.062 -0.562 -1.826 1 97.94 94 PHE A CA 1
ATOM 743 C C . PHE A 1 94 ? 7.035 -0.832 -3.326 1 97.94 94 PHE A C 1
ATOM 745 O O . PHE A 1 94 ? 6.465 -1.829 -3.773 1 97.94 94 PHE A O 1
ATOM 752 N N . SER A 1 95 ? 7.586 0.063 -4.074 1 97.44 95 SER A N 1
ATOM 753 C CA . SER A 1 95 ? 7.664 -0.108 -5.52 1 97.44 95 SER A CA 1
ATOM 754 C C . SER A 1 95 ? 8.406 -1.389 -5.887 1 97.44 95 SER A C 1
ATOM 756 O O . SER A 1 95 ? 8.008 -2.105 -6.805 1 97.44 95 SER A O 1
ATOM 758 N N . MET A 1 96 ? 9.445 -1.665 -5.195 1 97 96 MET A N 1
ATOM 759 C CA . MET A 1 96 ? 10.203 -2.891 -5.418 1 97 96 MET A CA 1
ATOM 760 C C . MET A 1 96 ? 9.359 -4.121 -5.105 1 97 96 MET A C 1
ATOM 762 O O . MET A 1 96 ? 9.445 -5.129 -5.805 1 97 96 MET A O 1
ATOM 766 N N . LEU A 1 97 ? 8.648 -4.047 -4.062 1 96.94 97 LEU A N 1
ATOM 767 C CA . LEU A 1 97 ? 7.766 -5.148 -3.697 1 96.94 97 LEU A CA 1
ATOM 768 C C . LEU A 1 97 ? 6.754 -5.422 -4.805 1 96.94 97 LEU A C 1
ATOM 770 O O . LEU A 1 97 ? 6.512 -6.578 -5.16 1 96.94 97 LEU A O 1
ATOM 774 N N . MET A 1 98 ? 6.133 -4.395 -5.395 1 97 98 MET A N 1
ATOM 775 C CA . MET A 1 98 ? 5.18 -4.547 -6.488 1 97 98 MET A CA 1
ATOM 776 C C . MET A 1 98 ? 5.852 -5.145 -7.719 1 97 98 MET A C 1
ATOM 778 O O . MET A 1 98 ? 5.277 -6 -8.391 1 97 98 MET A O 1
ATOM 782 N N . ASP A 1 99 ? 7.039 -4.684 -7.957 1 96.12 99 ASP A N 1
ATOM 783 C CA . ASP A 1 99 ? 7.797 -5.223 -9.086 1 96.12 99 ASP A CA 1
ATOM 784 C C . ASP A 1 99 ? 8.078 -6.711 -8.891 1 96.12 99 ASP A C 1
ATOM 786 O O . ASP A 1 99 ? 8 -7.488 -9.844 1 96.12 99 ASP A O 1
ATOM 790 N N . GLN A 1 100 ? 8.438 -7.055 -7.715 1 94.56 100 GLN A N 1
ATOM 791 C CA . GLN A 1 100 ? 8.711 -8.461 -7.414 1 94.56 100 GLN A CA 1
ATOM 792 C C . GLN A 1 100 ? 7.438 -9.297 -7.527 1 94.56 100 GLN A C 1
ATOM 794 O O . GLN A 1 100 ? 7.48 -10.445 -7.973 1 94.56 100 GLN A O 1
ATOM 799 N N . ALA A 1 101 ? 6.324 -8.781 -7.07 1 93.38 101 ALA A N 1
ATOM 800 C CA . ALA A 1 101 ? 5.047 -9.477 -7.227 1 93.38 10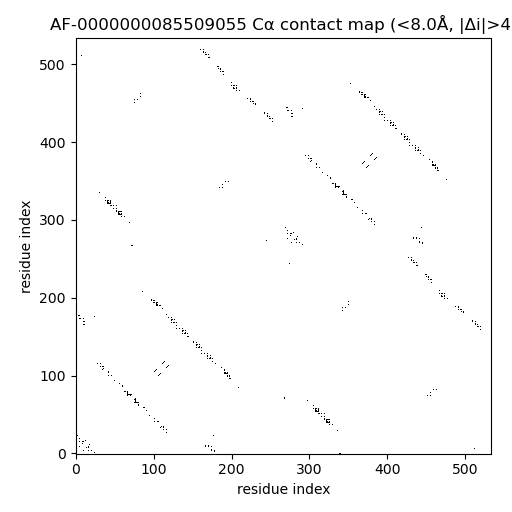1 ALA A CA 1
ATOM 801 C C . ALA A 1 101 ? 4.75 -9.758 -8.695 1 93.38 101 ALA A C 1
ATOM 803 O O . ALA A 1 101 ? 4.301 -10.852 -9.047 1 93.38 101 ALA A O 1
ATOM 804 N N . ASN A 1 102 ? 5.004 -8.789 -9.508 1 94.62 102 ASN A N 1
ATOM 805 C CA . ASN A 1 102 ? 4.785 -8.953 -10.945 1 94.62 102 ASN A CA 1
ATOM 806 C C . ASN A 1 102 ? 5.707 -10.016 -11.531 1 94.62 102 ASN A C 1
ATOM 808 O O . ASN A 1 102 ? 5.262 -10.883 -12.289 1 94.62 102 ASN A O 1
ATOM 812 N N . ARG A 1 103 ? 6.93 -10.008 -11.141 1 91.88 103 ARG A N 1
ATOM 813 C CA . ARG A 1 103 ? 7.93 -10.922 -11.672 1 91.88 103 ARG A CA 1
ATOM 814 C C . ARG A 1 103 ? 7.711 -12.336 -11.148 1 91.88 103 ARG A C 1
ATOM 816 O O . ARG A 1 103 ? 7.766 -13.305 -11.906 1 91.88 103 ARG A O 1
ATOM 823 N N . SER A 1 104 ? 7.449 -12.445 -9.891 1 87.69 104 SER A N 1
ATOM 824 C CA . SER A 1 104 ? 7.387 -13.758 -9.258 1 87.69 104 SER A CA 1
ATOM 825 C C . SER A 1 104 ? 6.027 -14.422 -9.484 1 87.69 104 SER A C 1
ATOM 827 O O . SER A 1 104 ? 5.957 -15.602 -9.82 1 87.69 104 SER A O 1
ATOM 829 N N . VAL A 1 105 ? 4.977 -13.711 -9.398 1 89.75 105 VAL A N 1
ATOM 830 C CA . VAL A 1 105 ? 3.656 -14.328 -9.453 1 89.75 105 VAL A CA 1
ATOM 831 C C . VAL A 1 105 ? 3.107 -14.242 -10.875 1 89.75 105 VAL A C 1
ATOM 833 O O . VAL A 1 105 ? 2.934 -15.266 -11.547 1 89.75 105 VAL A O 1
ATOM 836 N N . CYS A 1 106 ? 2.979 -13.094 -11.367 1 92.69 106 CYS A N 1
ATOM 837 C CA . CYS A 1 106 ? 2.32 -12.922 -12.656 1 92.69 106 CYS A CA 1
ATOM 838 C C . CYS A 1 106 ? 3.141 -13.562 -13.773 1 92.69 106 CYS A C 1
ATOM 840 O O . CYS A 1 106 ? 2.627 -14.383 -14.531 1 92.69 106 CYS A O 1
ATOM 842 N N . LYS A 1 107 ? 4.371 -13.25 -13.836 1 93.31 107 LYS A N 1
ATOM 843 C CA . LYS A 1 107 ? 5.199 -13.742 -14.93 1 93.31 107 LYS A CA 1
ATOM 844 C C . LYS A 1 107 ? 5.406 -15.25 -14.828 1 93.31 107 LYS A C 1
ATOM 846 O O . LYS A 1 107 ? 5.227 -15.977 -15.812 1 93.31 107 LYS A O 1
ATOM 851 N N . ASN A 1 108 ? 5.777 -15.727 -13.641 1 90.81 108 ASN A N 1
ATOM 852 C CA . ASN A 1 108 ? 6.059 -17.141 -13.453 1 90.81 108 ASN A CA 1
ATOM 853 C C . ASN A 1 108 ? 4.82 -18 -13.719 1 90.81 108 ASN A C 1
ATOM 855 O O . ASN A 1 108 ? 4.887 -19 -14.438 1 90.81 108 ASN A O 1
ATOM 859 N N . ILE A 1 109 ? 3.744 -17.609 -13.18 1 93.44 109 ILE A N 1
ATOM 860 C CA . ILE A 1 109 ? 2.521 -18.391 -13.344 1 93.44 109 ILE A CA 1
ATOM 861 C C . ILE A 1 109 ? 2.053 -18.312 -14.797 1 93.44 109 ILE A C 1
ATOM 863 O O . ILE A 1 109 ? 1.605 -19.312 -15.367 1 93.44 109 ILE A O 1
ATOM 867 N N . ASN A 1 110 ? 2.193 -17.156 -15.367 1 93 110 ASN A N 1
ATOM 868 C CA . ASN A 1 110 ? 1.846 -17.016 -16.781 1 93 110 ASN A CA 1
ATOM 869 C C . ASN A 1 110 ? 2.723 -17.891 -17.656 1 93 110 ASN A C 1
ATOM 871 O O . ASN A 1 110 ? 2.246 -18.469 -18.641 1 93 110 ASN A O 1
ATOM 875 N N . ASN A 1 111 ? 3.947 -17.953 -17.328 1 93.12 111 ASN A N 1
ATOM 876 C CA . ASN A 1 111 ? 4.855 -18.828 -18.062 1 93.12 111 ASN A CA 1
ATOM 877 C C . ASN A 1 111 ? 4.453 -20.297 -17.922 1 93.12 111 ASN A C 1
ATOM 879 O O . ASN A 1 111 ? 4.484 -21.047 -18.906 1 93.12 111 ASN A O 1
ATOM 883 N N . PHE A 1 112 ? 4.094 -20.688 -16.75 1 93.56 112 PHE A N 1
ATOM 884 C CA . PHE A 1 112 ? 3.639 -22.047 -16.516 1 93.56 112 PHE A CA 1
ATOM 885 C C . PHE A 1 112 ? 2.4 -22.359 -17.359 1 93.56 112 PHE A C 1
ATOM 887 O O . PHE A 1 112 ? 2.293 -23.438 -17.938 1 93.56 112 PHE A O 1
ATOM 894 N N . ILE A 1 113 ? 1.501 -21.406 -17.469 1 94.25 113 ILE A N 1
ATOM 895 C CA . ILE A 1 113 ? 0.269 -21.578 -18.234 1 94.25 113 ILE A CA 1
ATOM 896 C C . ILE A 1 113 ? 0.59 -21.672 -19.719 1 94.25 113 ILE A C 1
ATOM 898 O O . ILE A 1 113 ? 0.142 -22.594 -20.406 1 94.25 113 ILE A O 1
ATOM 902 N N . LYS A 1 114 ? 1.467 -20.859 -20.188 1 93.81 114 LYS A N 1
ATOM 903 C CA . LYS A 1 114 ? 1.712 -20.719 -21.625 1 93.81 114 LYS A CA 1
ATOM 904 C C . LYS A 1 114 ? 2.688 -21.781 -22.125 1 93.81 114 LYS A C 1
ATOM 906 O O . LYS A 1 114 ? 2.605 -22.203 -23.281 1 93.81 114 LYS A O 1
ATOM 911 N N . GLN A 1 115 ? 3.52 -22.234 -21.219 1 92.19 115 GLN A N 1
ATOM 912 C CA . GLN A 1 115 ? 4.555 -23.156 -21.688 1 92.19 115 GLN A CA 1
ATOM 913 C C . GLN A 1 115 ? 4.211 -24.594 -21.312 1 92.19 115 GLN A C 1
ATOM 915 O O . GLN A 1 115 ? 4.383 -25.5 -22.141 1 92.19 115 GLN A O 1
ATOM 920 N N . ASP A 1 116 ? 3.723 -24.766 -20.219 1 92 116 ASP A N 1
ATOM 921 C CA . ASP A 1 116 ? 3.525 -26.125 -19.75 1 92 116 ASP A CA 1
ATOM 922 C C . ASP A 1 116 ? 2.09 -26.594 -20 1 92 116 ASP A C 1
ATOM 924 O O . ASP A 1 116 ? 1.859 -27.625 -20.625 1 92 116 ASP A O 1
ATOM 928 N N . ILE A 1 117 ? 1.166 -25.828 -19.547 1 94.62 117 ILE A N 1
ATOM 929 C CA . ILE A 1 117 ? -0.228 -26.234 -19.703 1 94.62 117 ILE A CA 1
ATOM 930 C C . ILE A 1 117 ? -0.609 -26.234 -21.188 1 94.62 117 ILE A C 1
ATOM 932 O O . ILE A 1 117 ? -1.276 -27.156 -21.656 1 94.62 117 ILE A O 1
ATOM 936 N N . ARG A 1 118 ? -0.164 -25.25 -21.922 1 94.06 118 ARG A N 1
ATOM 937 C CA . ARG A 1 118 ? -0.467 -25.172 -23.344 1 94.06 118 ARG A CA 1
ATOM 938 C C . ARG A 1 118 ? 0.105 -26.359 -24.094 1 94.06 118 ARG A C 1
ATOM 940 O O . ARG A 1 118 ? -0.532 -26.891 -25.016 1 94.06 118 ARG A O 1
ATOM 947 N N . LYS A 1 119 ? 1.28 -26.766 -23.75 1 93.12 119 LYS A N 1
ATOM 948 C CA . LYS A 1 119 ? 1.908 -27.922 -24.391 1 93.12 119 LYS A CA 1
ATOM 949 C C . LYS A 1 119 ? 1.048 -29.172 -24.219 1 93.12 119 LYS A C 1
ATOM 951 O O . LYS A 1 119 ? 0.917 -29.969 -25.156 1 93.12 119 LYS A O 1
ATOM 956 N N . VAL A 1 120 ? 0.528 -29.344 -23.047 1 94.69 120 VAL A N 1
ATOM 957 C CA . VAL A 1 120 ? -0.335 -30.484 -22.797 1 94.69 120 VAL A CA 1
ATOM 958 C C . VAL A 1 120 ? -1.606 -30.375 -23.625 1 94.69 120 VAL A C 1
ATOM 960 O O . VAL A 1 120 ? -2.08 -31.375 -24.188 1 94.69 120 VAL A O 1
ATOM 963 N N . LYS A 1 121 ? -2.119 -29.219 -23.734 1 94 121 LYS A N 1
ATOM 964 C CA . LYS A 1 121 ? -3.34 -29.016 -24.516 1 94 121 LYS A CA 1
ATOM 965 C C . LYS A 1 121 ? -3.1 -29.266 -26 1 94 121 LYS A C 1
ATOM 967 O O . LYS A 1 121 ? -3.963 -29.812 -26.688 1 94 121 LYS A O 1
ATOM 972 N N . GLU A 1 122 ? -1.948 -28.859 -26.5 1 93.75 122 GLU A N 1
ATOM 973 C CA . GLU A 1 122 ? -1.583 -29.141 -27.891 1 93.75 122 GLU A CA 1
ATOM 974 C C . GLU A 1 122 ? -1.413 -30.641 -28.125 1 93.75 122 GLU A C 1
ATOM 976 O O . GLU A 1 122 ? -1.875 -31.172 -29.141 1 93.75 122 GLU A O 1
ATOM 981 N N . ALA A 1 123 ? -0.737 -31.266 -27.156 1 93.12 123 ALA A N 1
ATOM 982 C CA . ALA A 1 123 ? -0.571 -32.719 -27.25 1 93.12 123 ALA A CA 1
ATOM 983 C C . ALA A 1 123 ? -1.922 -33.438 -27.25 1 93.12 123 ALA A C 1
ATOM 985 O O . ALA A 1 123 ? -2.102 -34.438 -27.922 1 93.12 123 ALA A O 1
ATOM 986 N N . LYS A 1 124 ? -2.812 -32.906 -26.469 1 93.31 124 LYS A N 1
ATOM 987 C CA . LYS A 1 124 ? -4.164 -33.469 -26.422 1 93.31 124 LYS A CA 1
ATOM 988 C C . LYS A 1 124 ? -4.844 -33.406 -27.781 1 93.31 124 LYS A C 1
ATOM 990 O O . LYS A 1 124 ? -5.457 -34.375 -28.234 1 93.31 124 LYS A O 1
ATOM 995 N N . LYS A 1 125 ? -4.766 -32.281 -28.438 1 94.38 125 LYS A N 1
ATOM 996 C CA . LYS A 1 125 ? -5.371 -32.062 -29.75 1 94.38 125 LYS A CA 1
ATOM 997 C C . LYS A 1 125 ? -4.832 -33.094 -30.766 1 94.38 125 LYS A C 1
ATOM 999 O O . LYS A 1 125 ? -5.594 -33.656 -31.547 1 94.38 125 LYS A O 1
ATOM 1004 N N . TYR A 1 126 ? -3.539 -33.281 -30.75 1 92.12 126 TYR A N 1
ATOM 1005 C CA . TYR A 1 126 ? -2.922 -34.25 -31.656 1 92.12 126 TYR A CA 1
ATOM 1006 C C . TYR A 1 126 ? -3.395 -35.688 -31.344 1 92.12 126 TYR A C 1
ATOM 1008 O O . TYR A 1 126 ? -3.689 -36.469 -32.25 1 92.12 126 TYR A O 1
ATOM 1016 N N . PHE A 1 127 ? -3.447 -35.969 -30.078 1 91.12 127 PHE A N 1
ATOM 1017 C CA . PHE A 1 127 ? -3.896 -37.281 -29.625 1 91.12 127 PHE A CA 1
ATOM 1018 C C . PHE A 1 127 ? -5.32 -37.562 -30.094 1 91.12 127 PHE A C 1
ATOM 1020 O O . PHE A 1 127 ? -5.613 -38.656 -30.594 1 91.12 127 PHE A O 1
ATOM 1027 N N . GLU A 1 128 ? -6.188 -36.594 -29.984 1 91.06 128 GLU A N 1
ATOM 1028 C CA . GLU A 1 128 ? -7.578 -36.75 -30.406 1 91.06 128 GLU A CA 1
ATOM 1029 C C . GLU A 1 128 ? -7.676 -36.938 -31.922 1 91.06 128 GLU A C 1
ATOM 1031 O O . GLU A 1 128 ? -8.445 -37.781 -32.406 1 91.06 128 GLU A O 1
ATOM 1036 N N . LYS A 1 129 ? -6.898 -36.156 -32.656 1 93.5 129 LYS A N 1
ATOM 1037 C CA . LYS A 1 129 ? -6.895 -36.25 -34.094 1 93.5 129 LYS A CA 1
ATOM 1038 C C . LYS A 1 129 ? -6.438 -37.625 -34.562 1 93.5 129 LYS A C 1
ATOM 1040 O O . LYS A 1 129 ? -7.078 -38.25 -35.406 1 93.5 129 LYS A O 1
ATOM 1045 N N . ILE A 1 130 ? -5.375 -38.094 -34.031 1 90.19 130 ILE A N 1
ATOM 1046 C CA . ILE A 1 130 ? -4.809 -39.375 -34.438 1 90.19 130 ILE A CA 1
ATOM 1047 C C . ILE A 1 130 ? -5.727 -40.5 -33.969 1 90.19 130 ILE A C 1
ATOM 1049 O O . ILE A 1 130 ? -5.844 -41.531 -34.656 1 90.19 130 ILE A O 1
ATOM 1053 N N . SER A 1 131 ? -6.336 -40.375 -32.781 1 86.81 131 SER A N 1
ATOM 1054 C CA . SER A 1 131 ? -7.305 -41.344 -32.312 1 86.81 131 SER A CA 1
ATOM 1055 C C . SER A 1 131 ? -8.461 -41.5 -33.281 1 86.81 131 SER A C 1
ATOM 1057 O O . SER A 1 131 ? -8.883 -42.625 -33.594 1 86.81 131 SER A O 1
ATOM 1059 N N . ASP A 1 132 ? -8.945 -40.438 -33.844 1 91.25 132 ASP A N 1
ATOM 1060 C CA . ASP A 1 132 ? -10.008 -40.438 -34.844 1 91.25 132 ASP A CA 1
ATOM 1061 C C . ASP A 1 132 ? -9.531 -41.125 -36.156 1 91.25 132 ASP A C 1
ATOM 1063 O O . ASP A 1 132 ? -10.266 -41.938 -36.75 1 91.25 132 ASP A O 1
ATOM 1067 N N . GLU A 1 133 ? -8.344 -40.781 -36.531 1 91.38 133 GLU A N 1
ATOM 1068 C CA . GLU A 1 133 ? -7.777 -41.375 -37.719 1 91.38 133 GLU A CA 1
ATOM 1069 C C . GLU A 1 133 ? -7.566 -42.875 -37.562 1 91.38 133 GLU A C 1
ATOM 1071 O O . GLU A 1 133 ? -7.742 -43.656 -38.531 1 91.38 133 GLU A O 1
ATOM 1076 N N . MET A 1 134 ? -7.164 -43.281 -36.438 1 86.25 134 MET A N 1
ATOM 1077 C CA . MET A 1 134 ? -6.992 -44.688 -36.125 1 86.25 134 MET A CA 1
ATOM 1078 C C . MET A 1 134 ? -8.328 -45.438 -36.219 1 86.25 134 MET A C 1
ATOM 1080 O O . MET A 1 134 ? -8.406 -46.5 -36.781 1 86.25 134 MET A O 1
ATOM 1084 N N . ASP A 1 135 ? -9.359 -44.844 -35.656 1 87.62 135 ASP A N 1
ATOM 1085 C CA . ASP A 1 135 ? -10.695 -45.438 -35.719 1 87.62 135 ASP A CA 1
ATOM 1086 C C . ASP A 1 135 ? -11.148 -45.594 -37.156 1 87.62 135 ASP A C 1
ATOM 1088 O O . ASP A 1 135 ? -11.727 -46.594 -37.531 1 87.62 135 ASP A O 1
ATOM 1092 N N . ASN A 1 136 ? -10.844 -44.594 -37.938 1 91.25 136 ASN A N 1
ATOM 1093 C CA . ASN A 1 136 ? -11.188 -44.625 -39.375 1 91.25 136 ASN A CA 1
ATOM 1094 C C . ASN A 1 136 ? -10.414 -45.719 -40.094 1 91.25 136 ASN A C 1
ATOM 1096 O O . ASN A 1 136 ? -10.961 -46.406 -40.969 1 91.25 136 ASN A O 1
ATOM 1100 N N . ALA A 1 137 ? -9.148 -45.844 -39.75 1 88.88 137 ALA A N 1
ATOM 1101 C CA . ALA A 1 137 ? -8.32 -46.875 -40.375 1 88.88 137 ALA A CA 1
ATOM 1102 C C . ALA A 1 137 ? -8.836 -48.281 -40 1 88.88 137 ALA A C 1
ATOM 1104 O O . ALA A 1 137 ? -8.797 -49.188 -40.812 1 88.88 137 ALA A O 1
ATOM 1105 N N . LEU A 1 138 ? -9.25 -48.469 -38.812 1 86.94 138 LEU A N 1
ATOM 1106 C CA . LEU A 1 138 ? -9.82 -49.719 -38.344 1 86.94 138 LEU A CA 1
ATOM 1107 C C . LEU A 1 138 ? -11.078 -50.062 -39.125 1 86.94 138 LEU A C 1
ATOM 1109 O O . LEU A 1 138 ? -11.258 -51.219 -39.531 1 86.94 138 LEU A O 1
ATOM 1113 N N . ILE A 1 139 ? -11.938 -49.062 -39.344 1 90.56 139 ILE A N 1
ATOM 1114 C CA . ILE A 1 139 ? -13.18 -49.25 -40.094 1 90.56 139 ILE A CA 1
ATOM 1115 C C . ILE A 1 139 ? -12.852 -49.625 -41.531 1 90.56 139 ILE A C 1
ATOM 1117 O O . ILE A 1 139 ? -13.453 -50.531 -42.094 1 90.56 139 ILE A O 1
ATOM 1121 N N . LYS A 1 140 ? -11.875 -48.938 -42.125 1 90.06 140 LYS A N 1
ATOM 1122 C CA . LYS A 1 140 ? -11.477 -49.188 -43.5 1 90.06 140 LYS A CA 1
ATOM 1123 C C . LYS A 1 140 ? -10.906 -50.594 -43.656 1 90.06 140 LYS A C 1
ATOM 1125 O O . LYS A 1 140 ? -11.172 -51.281 -44.656 1 90.06 140 LYS A O 1
ATOM 1130 N N . ASN A 1 141 ? -10.141 -51 -42.781 1 88.38 141 ASN A N 1
ATOM 1131 C CA . ASN A 1 141 ? -9.531 -52.344 -42.844 1 88.38 141 ASN A CA 1
ATOM 1132 C C . ASN A 1 141 ? -10.57 -53.438 -42.656 1 88.38 141 ASN A C 1
ATOM 1134 O O . ASN A 1 141 ? -10.461 -54.5 -43.312 1 88.38 141 ASN A O 1
ATOM 1138 N N . SER A 1 142 ? -11.562 -53.25 -41.844 1 87.31 142 SER A N 1
ATOM 1139 C CA . SER A 1 142 ? -12.617 -54.219 -41.594 1 87.31 142 SER A CA 1
ATOM 1140 C C . SER A 1 142 ? -13.539 -54.344 -42.812 1 87.31 142 SER A C 1
ATOM 1142 O O . SER A 1 142 ? -14.117 -55.406 -43.031 1 87.31 142 SER A O 1
ATOM 1144 N N . ASN A 1 143 ? -13.656 -53.25 -43.5 1 86.5 143 ASN A N 1
ATOM 1145 C CA . ASN A 1 143 ? -14.586 -53.219 -44.625 1 86.5 143 ASN A CA 1
ATOM 1146 C C . ASN A 1 143 ? -13.898 -53.625 -45.938 1 86.5 143 ASN A C 1
ATOM 1148 O O . ASN A 1 143 ? -14.547 -53.719 -46.969 1 86.5 143 ASN A O 1
ATOM 1152 N N . ALA A 1 144 ? -12.555 -53.844 -45.844 1 83.5 144 ALA A N 1
ATOM 1153 C CA . ALA A 1 144 ? -11.828 -54.219 -47.062 1 83.5 144 ALA A CA 1
ATOM 1154 C C . ALA A 1 144 ? -12.32 -55.562 -47.625 1 83.5 144 ALA A C 1
ATOM 1156 O O . ALA A 1 144 ? -12.5 -56.531 -46.875 1 83.5 144 ALA A O 1
ATOM 1157 N N . LEU A 1 145 ? -12.656 -55.562 -48.906 1 78.5 145 LEU A N 1
ATOM 1158 C CA . LEU A 1 145 ? -13.172 -56.75 -49.594 1 78.5 145 LEU A CA 1
ATOM 1159 C C . LEU A 1 145 ? -12.07 -57.781 -49.812 1 78.5 145 LEU A C 1
ATOM 1161 O O . LEU A 1 145 ? -11.031 -57.469 -50.406 1 78.5 145 LEU A O 1
ATOM 1165 N N . ARG A 1 146 ? -12.25 -58.969 -49.406 1 83.94 146 ARG A N 1
ATOM 1166 C CA . ARG A 1 146 ? -11.266 -60.031 -49.531 1 83.94 146 ARG A CA 1
ATOM 1167 C C . ARG A 1 146 ? -11.008 -60.406 -50.969 1 83.94 146 ARG A C 1
ATOM 1169 O O . ARG A 1 146 ? -9.93 -60.906 -51.312 1 83.94 146 ARG A O 1
ATOM 1176 N N . SER A 1 147 ? -11.93 -60.062 -51.719 1 88.19 147 SER A N 1
ATOM 1177 C CA . SER A 1 147 ? -11.812 -60.406 -53.156 1 88.19 147 SER A CA 1
ATOM 1178 C C . SER A 1 147 ? -10.836 -59.469 -53.844 1 88.19 147 SER A C 1
ATOM 1180 O O . SER A 1 147 ? -10.375 -59.781 -54.969 1 88.19 147 SER A O 1
ATOM 1182 N N . LYS A 1 148 ? -10.469 -58.344 -53.312 1 90 148 LYS A N 1
ATOM 1183 C CA . LYS A 1 148 ? -9.516 -57.375 -53.875 1 90 148 LYS A CA 1
ATOM 1184 C C . LYS A 1 148 ? -8.242 -57.312 -53.031 1 90 148 LYS A C 1
ATOM 1186 O O . LYS A 1 148 ? -8.117 -56.5 -52.125 1 90 148 LYS A O 1
ATOM 1191 N N . PRO A 1 149 ? -7.277 -58.094 -53.375 1 86.12 149 PRO A N 1
ATOM 1192 C CA . PRO A 1 149 ? -6.098 -58.281 -52.531 1 86.12 149 PRO A CA 1
ATOM 1193 C C . PRO A 1 149 ? -5.289 -57 -52.375 1 86.12 149 PRO A C 1
ATOM 1195 O O . PRO A 1 149 ? -4.742 -56.719 -51.281 1 86.12 149 PRO A O 1
ATOM 1198 N N . GLN A 1 150 ? -5.223 -56.219 -53.375 1 87.62 150 GLN A N 1
ATOM 1199 C CA . GLN A 1 150 ? -4.457 -54.969 -53.312 1 87.62 150 GLN A CA 1
ATOM 1200 C C . GLN A 1 150 ? -5.098 -54 -52.344 1 87.62 150 GLN A C 1
ATOM 1202 O O . GLN A 1 150 ? -4.398 -53.312 -51.594 1 87.62 150 GLN A O 1
ATOM 1207 N N . GLU A 1 151 ? -6.391 -53.938 -52.344 1 85.81 151 GLU A N 1
ATOM 1208 C CA . GLU A 1 151 ? -7.113 -53.062 -51.438 1 85.81 151 GLU A CA 1
ATOM 1209 C C . GLU A 1 151 ? -6.953 -53.5 -49.969 1 85.81 151 GLU A C 1
ATOM 1211 O O . GLU A 1 151 ? -6.852 -52.656 -49.094 1 85.81 151 GLU A O 1
ATOM 1216 N N . CYS A 1 152 ? -6.879 -54.75 -49.75 1 85.88 152 CYS A N 1
ATOM 1217 C CA . CYS A 1 152 ? -6.715 -55.312 -48.438 1 85.88 152 CYS A CA 1
ATOM 1218 C C . CYS A 1 152 ? -5.316 -55.031 -47.875 1 85.88 152 CYS A C 1
ATOM 1220 O O . CYS A 1 152 ? -5.16 -54.688 -46.719 1 85.88 152 CYS A O 1
ATOM 1222 N N . GLU A 1 153 ? -4.391 -55.094 -48.812 1 87.19 153 GLU A N 1
ATOM 1223 C CA . GLU A 1 153 ? -3.014 -54.812 -48.438 1 87.19 153 GLU A CA 1
ATOM 1224 C C . GLU A 1 153 ? -2.842 -53.344 -48.062 1 87.19 153 GLU A C 1
ATOM 1226 O O . GLU A 1 153 ? -2.162 -53 -47.094 1 87.19 153 GLU A O 1
ATOM 1231 N N . ASP A 1 154 ? -3.436 -52.469 -48.812 1 89.25 154 ASP A N 1
ATOM 1232 C CA . ASP A 1 154 ? -3.367 -51.031 -48.562 1 89.25 154 ASP A CA 1
ATOM 1233 C C . ASP A 1 154 ? -4.059 -50.688 -47.25 1 89.25 154 ASP A C 1
ATOM 1235 O O . ASP A 1 154 ? -3.562 -49.844 -46.5 1 89.25 154 ASP A O 1
ATOM 1239 N N . ALA A 1 155 ? -5.133 -51.25 -47 1 86.69 155 ALA A N 1
ATOM 1240 C CA . ALA A 1 155 ? -5.879 -51 -45.75 1 86.69 155 ALA A CA 1
ATOM 1241 C C . ALA A 1 155 ? -5.082 -51.469 -44.531 1 86.69 155 ALA A C 1
ATOM 1243 O O . ALA A 1 155 ? -5.039 -50.75 -43.5 1 86.69 155 ALA A O 1
ATOM 1244 N N . THR A 1 156 ? -4.465 -52.625 -44.688 1 84.62 156 THR A N 1
ATOM 1245 C CA . THR A 1 156 ? -3.668 -53.156 -43.594 1 84.62 156 THR A CA 1
ATOM 1246 C C . THR A 1 156 ? -2.441 -52.312 -43.312 1 84.62 156 THR A C 1
ATOM 1248 O O . THR A 1 156 ? -2.111 -52.031 -42.156 1 84.62 156 THR A O 1
ATOM 1251 N N . ASN A 1 157 ? -1.805 -51.906 -44.406 1 84.88 157 ASN A N 1
ATOM 1252 C CA . ASN A 1 157 ? -0.651 -51 -44.281 1 84.88 157 ASN A CA 1
ATOM 1253 C C . ASN A 1 157 ? -1.04 -49.688 -43.625 1 84.88 157 ASN A C 1
ATOM 1255 O O . ASN A 1 157 ? -0.292 -49.125 -42.844 1 84.88 157 ASN A O 1
ATOM 1259 N N . GLY A 1 158 ? -2.119 -49.219 -44.031 1 85.12 158 GLY A N 1
ATOM 1260 C CA . GLY A 1 158 ? -2.631 -48 -43.406 1 85.12 158 GLY A CA 1
ATOM 1261 C C . GLY A 1 158 ? -2.916 -48.156 -41.938 1 85.12 158 GLY A C 1
ATOM 1262 O O . GLY A 1 158 ? -2.619 -47.25 -41.156 1 85.12 158 GLY A O 1
ATOM 1263 N N . LEU A 1 159 ? -3.439 -49.188 -41.562 1 84.81 159 LEU A N 1
ATOM 1264 C CA . LEU A 1 159 ? -3.75 -49.469 -40.156 1 84.81 159 LEU A CA 1
ATOM 1265 C C . LEU A 1 159 ? -2.475 -49.594 -39.344 1 84.81 159 LEU A C 1
ATOM 1267 O O . LEU A 1 159 ? -2.418 -49.094 -38.219 1 84.81 159 LEU A O 1
ATOM 1271 N N . ILE A 1 160 ? -1.453 -50.25 -39.875 1 82 160 ILE A N 1
ATOM 1272 C CA . ILE A 1 160 ? -0.172 -50.406 -39.219 1 82 160 ILE A CA 1
ATOM 1273 C C . ILE A 1 160 ? 0.45 -49.031 -38.969 1 82 160 ILE A C 1
ATOM 1275 O O . ILE A 1 160 ? 0.925 -48.75 -37.875 1 82 160 ILE A O 1
ATOM 1279 N N . ALA A 1 161 ? 0.373 -48.219 -39.938 1 83.5 161 ALA A N 1
ATOM 1280 C CA . ALA A 1 161 ? 0.925 -46.844 -39.844 1 83.5 161 ALA A CA 1
ATOM 1281 C C . ALA A 1 161 ? 0.179 -46.031 -38.781 1 83.5 161 ALA A C 1
ATOM 1283 O O . ALA A 1 161 ? 0.797 -45.312 -38 1 83.5 161 ALA A O 1
ATOM 1284 N N . MET A 1 162 ? -1.132 -46.156 -38.844 1 84.06 162 MET A N 1
ATOM 1285 C CA . MET A 1 162 ? -1.947 -45.406 -37.906 1 84.06 162 MET A CA 1
ATOM 1286 C C . MET A 1 162 ? -1.776 -45.906 -36.469 1 84.06 162 MET A C 1
ATOM 1288 O O . MET A 1 162 ? -1.812 -45.125 -35.531 1 84.06 162 MET A O 1
ATOM 1292 N N . SER A 1 163 ? -1.59 -47.188 -36.344 1 81.56 163 SER A N 1
ATOM 1293 C CA . SER A 1 163 ? -1.359 -47.781 -35.031 1 81.56 163 SER A CA 1
ATOM 1294 C C . SER A 1 163 ? -0.052 -47.281 -34.406 1 81.56 163 SER A C 1
ATOM 1296 O O . SER A 1 163 ? 0.011 -46.969 -33.219 1 81.56 163 SER A O 1
ATOM 1298 N N . SER A 1 164 ? 0.95 -47.219 -35.25 1 81.62 164 SER A N 1
ATOM 1299 C CA . SER A 1 164 ? 2.242 -46.719 -34.812 1 81.62 164 SER A CA 1
ATOM 1300 C C . SER A 1 164 ? 2.141 -45.25 -34.406 1 81.62 164 SER A C 1
ATOM 1302 O O . SER A 1 164 ? 2.703 -44.844 -33.375 1 81.62 164 SER A O 1
ATOM 1304 N N . ALA A 1 165 ? 1.454 -44.531 -35.188 1 83.25 165 ALA A N 1
ATOM 1305 C CA . ALA A 1 165 ? 1.267 -43.094 -34.875 1 83.25 165 ALA A CA 1
ATOM 1306 C C . ALA A 1 165 ? 0.479 -42.906 -33.594 1 83.25 165 ALA A C 1
ATOM 1308 O O . ALA A 1 165 ? 0.783 -42 -32.781 1 83.25 165 ALA A O 1
ATOM 1309 N N . PHE A 1 166 ? -0.499 -43.656 -33.406 1 84 166 PHE A N 1
ATOM 1310 C CA . PHE A 1 166 ? -1.324 -43.562 -32.188 1 84 166 PHE A CA 1
ATOM 1311 C C . PHE A 1 166 ? -0.498 -43.875 -30.953 1 84 166 PHE A C 1
ATOM 1313 O O . PHE A 1 166 ? -0.59 -43.156 -29.953 1 84 166 PHE A O 1
ATOM 1320 N N . ALA A 1 167 ? 0.269 -44.969 -31.094 1 81.25 167 ALA A N 1
ATOM 1321 C CA . ALA A 1 167 ? 1.107 -45.344 -29.953 1 81.25 167 ALA A CA 1
ATOM 1322 C C . ALA A 1 167 ? 2.078 -44.219 -29.594 1 81.25 167 ALA A C 1
ATOM 1324 O O . ALA A 1 167 ? 2.225 -43.906 -28.406 1 81.25 167 ALA A O 1
ATOM 1325 N N . HIS A 1 168 ? 2.668 -43.688 -30.625 1 83.06 168 HIS A N 1
ATOM 1326 C CA . HIS A 1 168 ? 3.635 -42.625 -30.422 1 83.06 168 HIS A CA 1
ATOM 1327 C C . HIS A 1 168 ? 2.979 -41.406 -29.781 1 83.06 168 HIS A C 1
ATOM 1329 O O . HIS A 1 168 ? 3.5 -40.844 -28.812 1 83.06 168 HIS A O 1
ATOM 1335 N N . ASN A 1 169 ? 1.905 -41.031 -30.266 1 85.62 169 ASN A N 1
ATOM 1336 C CA . ASN A 1 169 ? 1.235 -39.812 -29.797 1 85.62 169 ASN A CA 1
ATOM 1337 C C . ASN A 1 169 ? 0.625 -40 -28.422 1 85.62 169 ASN A C 1
ATOM 1339 O O . ASN A 1 169 ? 0.565 -39.062 -27.625 1 85.62 169 ASN A O 1
ATOM 1343 N N . SER A 1 170 ? 0.121 -41.188 -28.203 1 84.38 170 SER A N 1
ATOM 1344 C CA . SER A 1 170 ? -0.42 -41.5 -26.891 1 84.38 170 SER A CA 1
ATOM 1345 C C . SER A 1 170 ? 0.658 -41.438 -25.812 1 84.38 170 SER A C 1
ATOM 1347 O O . SER A 1 170 ? 0.422 -40.875 -24.734 1 84.38 170 SER A O 1
ATOM 1349 N N . LEU A 1 171 ? 1.793 -42 -26.156 1 83.81 171 LEU A N 1
ATOM 1350 C CA . LEU A 1 171 ? 2.914 -41.969 -25.219 1 83.81 171 LEU A CA 1
ATOM 1351 C C . LEU A 1 171 ? 3.352 -40.531 -24.953 1 83.81 171 LEU A C 1
ATOM 1353 O O . LEU A 1 171 ? 3.639 -40.156 -23.797 1 83.81 171 LEU A O 1
ATOM 1357 N N . ASP A 1 172 ? 3.404 -39.781 -26 1 86 172 ASP A N 1
ATOM 1358 C CA . ASP A 1 172 ? 3.803 -38.406 -25.859 1 86 172 ASP A CA 1
ATOM 1359 C C . ASP A 1 172 ? 2.811 -37.625 -25 1 86 172 ASP A C 1
ATOM 1361 O O . ASP A 1 172 ? 3.213 -36.812 -24.156 1 86 172 ASP A O 1
ATOM 1365 N N . TYR A 1 173 ? 1.593 -37.781 -25.25 1 89.25 173 TYR A N 1
ATOM 1366 C CA . TYR A 1 173 ? 0.538 -37.125 -24.5 1 89.25 173 TYR A CA 1
ATOM 1367 C C . TYR A 1 173 ? 0.605 -37.438 -23.016 1 89.25 173 TYR A C 1
ATOM 1369 O O . TYR A 1 173 ? 0.588 -36.562 -22.172 1 89.25 173 TYR A O 1
ATOM 1377 N N . VAL A 1 174 ? 0.709 -38.719 -22.719 1 87.62 174 VAL A N 1
ATOM 1378 C CA . VAL A 1 174 ? 0.793 -39.188 -21.344 1 87.62 174 VAL A CA 1
ATOM 1379 C C . VAL A 1 174 ? 2.049 -38.625 -20.688 1 87.62 174 VAL A C 1
ATOM 1381 O O . VAL A 1 174 ? 2.021 -38.219 -19.516 1 87.62 174 VAL A O 1
ATOM 1384 N N . TYR A 1 175 ? 3.078 -38.594 -21.453 1 86.12 175 TYR A N 1
ATOM 1385 C CA . TYR A 1 175 ? 4.324 -38 -20.969 1 86.12 175 TYR A CA 1
ATOM 1386 C C . TYR A 1 175 ? 4.125 -36.562 -20.562 1 86.12 175 TYR A C 1
ATOM 1388 O O . TYR A 1 175 ? 4.551 -36.125 -19.484 1 86.12 175 TYR A O 1
ATOM 1396 N N . GLN A 1 176 ? 3.545 -35.812 -21.422 1 89.75 176 GLN A N 1
ATOM 1397 C CA . GLN A 1 176 ? 3.33 -34.406 -21.156 1 89.75 176 GLN A CA 1
ATOM 1398 C C . GLN A 1 176 ? 2.455 -34.188 -19.922 1 89.75 176 GLN A C 1
ATOM 1400 O O . GLN A 1 176 ? 2.695 -33.281 -19.125 1 89.75 176 GLN A O 1
ATOM 1405 N N . ILE A 1 177 ? 1.466 -34.969 -19.734 1 90.88 177 ILE A N 1
ATOM 1406 C CA . ILE A 1 177 ? 0.566 -34.875 -18.578 1 90.88 177 ILE A CA 1
ATOM 1407 C C . ILE A 1 177 ? 1.346 -35.156 -17.297 1 90.88 177 ILE A C 1
ATOM 1409 O O . ILE A 1 177 ? 1.205 -34.406 -16.312 1 90.88 177 ILE A O 1
ATOM 1413 N N . ASN A 1 178 ? 2.146 -36.219 -17.359 1 86.56 178 ASN A N 1
ATOM 1414 C CA . ASN A 1 178 ? 2.91 -36.594 -16.172 1 86.56 178 ASN A CA 1
ATOM 1415 C C . ASN A 1 178 ? 3.953 -35.562 -15.812 1 86.56 178 ASN A C 1
ATOM 1417 O O . ASN A 1 178 ? 4.207 -35.312 -14.633 1 86.56 178 ASN A O 1
ATOM 1421 N N . VAL A 1 179 ? 4.598 -35 -16.844 1 86.31 179 VAL A N 1
ATOM 1422 C CA . VAL A 1 179 ? 5.586 -33.969 -16.609 1 86.31 179 VAL A CA 1
ATOM 1423 C C . VAL A 1 179 ? 4.918 -32.75 -15.961 1 86.31 179 VAL A C 1
ATOM 1425 O O . VAL A 1 179 ? 5.473 -32.156 -15.031 1 86.31 179 VAL A O 1
ATOM 1428 N N . LEU A 1 180 ? 3.785 -32.344 -16.438 1 90.88 180 LEU A N 1
ATOM 1429 C CA . LEU A 1 180 ? 3.043 -31.219 -15.883 1 90.88 180 LEU A CA 1
ATOM 1430 C C . LEU A 1 180 ? 2.67 -31.469 -14.43 1 90.88 180 LEU A C 1
ATOM 1432 O O . LEU A 1 180 ? 2.75 -30.578 -13.594 1 90.88 180 LEU A O 1
ATOM 1436 N N . ARG A 1 181 ? 2.248 -32.625 -14.148 1 86.81 181 ARG A N 1
ATOM 1437 C CA . ARG A 1 181 ? 1.872 -33.031 -12.797 1 86.81 181 ARG A CA 1
ATOM 1438 C C . ARG A 1 181 ? 3.043 -32.844 -11.836 1 86.81 181 ARG A C 1
ATOM 1440 O O . ARG A 1 181 ? 2.857 -32.406 -10.695 1 86.81 181 ARG A O 1
ATOM 1447 N N . LEU A 1 182 ? 4.203 -33.188 -12.328 1 82.94 182 LEU A N 1
ATOM 1448 C CA . LEU A 1 182 ? 5.395 -33.094 -11.492 1 82.94 182 LEU A CA 1
ATOM 1449 C C . LEU A 1 182 ? 5.793 -31.641 -11.281 1 82.94 182 LEU A C 1
ATOM 1451 O O . LEU A 1 182 ? 6.207 -31.266 -10.18 1 82.94 182 LEU A O 1
ATOM 1455 N N . LYS A 1 183 ? 5.609 -30.797 -12.211 1 86.56 183 LYS A N 1
ATOM 1456 C CA . LYS A 1 183 ? 6.109 -29.438 -12.211 1 86.56 183 LYS A CA 1
ATOM 1457 C C . LYS A 1 183 ? 5.168 -28.5 -11.445 1 86.56 183 LYS A C 1
ATOM 1459 O O . LYS A 1 183 ? 5.609 -27.516 -10.844 1 86.56 183 LYS A O 1
ATOM 1464 N N . LYS A 1 184 ? 3.93 -28.812 -11.562 1 89.25 184 LYS A N 1
ATOM 1465 C CA . LYS A 1 184 ? 2.949 -27.859 -11.055 1 89.25 184 LYS A CA 1
ATOM 1466 C C . LYS A 1 184 ? 3.154 -27.609 -9.562 1 89.25 184 LYS A C 1
ATOM 1468 O O . LYS A 1 184 ? 3.043 -26.469 -9.102 1 89.25 184 LYS A O 1
ATOM 1473 N N . ARG A 1 185 ? 3.506 -28.641 -8.852 1 87.19 185 ARG A N 1
ATOM 1474 C CA . ARG A 1 185 ? 3.66 -28.531 -7.402 1 87.19 185 ARG A CA 1
ATOM 1475 C C . ARG A 1 185 ? 4.82 -27.609 -7.047 1 87.19 185 ARG A C 1
ATOM 1477 O O . ARG A 1 185 ? 4.645 -26.656 -6.281 1 87.19 185 ARG A O 1
ATOM 1484 N N . PHE A 1 186 ? 5.941 -27.906 -7.551 1 87.31 186 PHE A N 1
ATOM 1485 C CA . PHE A 1 186 ? 7.109 -27.156 -7.117 1 87.31 186 PHE A CA 1
ATOM 1486 C C . PHE A 1 186 ? 7.102 -25.75 -7.711 1 87.31 186 PHE A C 1
ATOM 1488 O O . PHE A 1 186 ? 7.562 -24.797 -7.078 1 87.31 186 PHE A O 1
ATOM 1495 N N . ASP A 1 187 ? 6.531 -25.547 -8.883 1 88.25 187 ASP A N 1
ATOM 1496 C CA . ASP A 1 187 ? 6.496 -24.234 -9.508 1 88.25 187 ASP A CA 1
ATOM 1497 C C . ASP A 1 187 ? 5.621 -23.266 -8.711 1 88.25 187 ASP A C 1
ATOM 1499 O O . ASP A 1 187 ? 5.996 -22.125 -8.492 1 88.25 187 ASP A O 1
ATOM 1503 N N . VAL A 1 188 ? 4.516 -23.75 -8.305 1 92.19 188 VAL A N 1
ATOM 1504 C CA . VAL A 1 188 ? 3.586 -22.938 -7.535 1 92.19 188 VAL A CA 1
ATOM 1505 C C . VAL A 1 188 ? 4.207 -22.562 -6.191 1 92.19 188 VAL A C 1
ATOM 1507 O O . VAL A 1 188 ? 4.168 -21.406 -5.777 1 92.19 188 VAL A O 1
ATOM 1510 N N . LEU A 1 189 ? 4.801 -23.531 -5.523 1 93.62 189 LEU A N 1
ATOM 1511 C CA . LEU A 1 189 ? 5.379 -23.297 -4.207 1 93.62 189 LEU A CA 1
ATOM 1512 C C . LEU A 1 189 ? 6.582 -22.359 -4.301 1 93.62 189 LEU A C 1
ATOM 1514 O O . LEU A 1 189 ? 6.773 -21.5 -3.439 1 93.62 189 LEU A O 1
ATOM 1518 N N . GLU A 1 190 ? 7.363 -22.547 -5.352 1 91.88 190 GLU A N 1
ATOM 1519 C CA . GLU A 1 190 ? 8.508 -21.672 -5.559 1 91.88 190 GLU A CA 1
ATOM 1520 C C . GLU A 1 190 ? 8.07 -20.219 -5.766 1 91.88 190 GLU A C 1
ATOM 1522 O O . GLU A 1 190 ? 8.727 -19.297 -5.293 1 91.88 190 GLU A O 1
ATOM 1527 N N . THR A 1 191 ? 7.059 -20.094 -6.527 1 93.12 191 THR A N 1
ATOM 1528 C CA . THR A 1 191 ? 6.5 -18.766 -6.77 1 93.12 191 THR A CA 1
ATOM 1529 C C . THR A 1 191 ? 6.074 -18.109 -5.461 1 93.12 191 THR A C 1
ATOM 1531 O O . THR A 1 191 ? 6.395 -16.953 -5.211 1 93.12 191 THR A O 1
ATOM 1534 N N . MET A 1 192 ? 5.387 -18.828 -4.562 1 93.44 192 MET A N 1
ATOM 1535 C CA . MET A 1 192 ? 4.906 -18.312 -3.281 1 93.44 192 MET A CA 1
ATOM 1536 C C . MET A 1 192 ? 6.074 -17.969 -2.363 1 93.44 192 MET A C 1
ATOM 1538 O O . MET A 1 192 ? 6.051 -16.938 -1.678 1 93.44 192 MET A O 1
ATOM 1542 N N . LEU A 1 193 ? 7.078 -18.844 -2.4 1 94.06 193 LEU A N 1
ATOM 1543 C CA . LEU A 1 193 ? 8.258 -18.625 -1.575 1 94.06 193 LEU A CA 1
ATOM 1544 C C . LEU A 1 193 ? 8.984 -17.344 -2.006 1 94.06 193 LEU A C 1
ATOM 1546 O O . LEU A 1 193 ? 9.445 -16.578 -1.161 1 94.06 193 LEU A O 1
ATOM 1550 N N . SER A 1 194 ? 9.07 -17.188 -3.262 1 94.69 194 SER A N 1
ATOM 1551 C CA . SER A 1 194 ? 9.703 -15.977 -3.803 1 94.69 194 SER A CA 1
ATOM 1552 C C . SER A 1 194 ? 8.969 -14.719 -3.35 1 94.69 194 SER A C 1
ATOM 1554 O O . SER A 1 194 ? 9.602 -13.75 -2.932 1 94.69 194 SER A O 1
ATOM 1556 N N . PHE A 1 195 ? 7.688 -14.766 -3.41 1 94.94 195 PHE A N 1
ATOM 1557 C CA . PHE A 1 195 ? 6.891 -13.617 -2.996 1 94.94 195 PHE A CA 1
ATOM 1558 C C . PHE A 1 195 ? 7.012 -13.383 -1.496 1 94.94 195 PHE A C 1
ATOM 1560 O O . PHE A 1 195 ? 7.078 -12.234 -1.044 1 94.94 195 PHE A O 1
ATOM 1567 N N . MET A 1 196 ? 7.062 -14.391 -0.725 1 94.25 196 MET A N 1
ATOM 1568 C CA . MET A 1 196 ? 7.246 -14.289 0.72 1 94.25 196 MET A CA 1
ATOM 1569 C C . MET A 1 196 ? 8.586 -13.633 1.054 1 94.25 196 MET A C 1
ATOM 1571 O O . MET A 1 196 ? 8.672 -12.836 1.987 1 94.25 196 MET A O 1
ATOM 1575 N N . ASN A 1 197 ? 9.5 -14.008 0.311 1 94.94 197 ASN A N 1
ATOM 1576 C CA . ASN A 1 197 ? 10.812 -13.398 0.507 1 94.94 197 ASN A CA 1
ATOM 1577 C C . ASN A 1 197 ? 10.789 -11.906 0.203 1 94.94 197 ASN A C 1
ATOM 1579 O O . ASN A 1 197 ? 11.445 -11.117 0.891 1 94.94 197 ASN A O 1
ATOM 1583 N N . ALA A 1 198 ? 10.141 -11.578 -0.833 1 96.19 198 ALA A N 1
ATOM 1584 C CA . ALA A 1 198 ? 9.992 -10.172 -1.18 1 96.19 198 ALA A CA 1
ATOM 1585 C C . ALA A 1 198 ? 9.305 -9.398 -0.056 1 96.19 198 ALA A C 1
ATOM 1587 O O . ALA A 1 198 ? 9.719 -8.289 0.289 1 96.19 198 ALA A O 1
ATOM 1588 N N . GLN A 1 199 ? 8.258 -9.945 0.536 1 96.88 199 GLN A N 1
ATOM 1589 C CA . GLN A 1 199 ? 7.562 -9.344 1.67 1 96.88 199 GLN A CA 1
ATOM 1590 C C . GLN A 1 199 ? 8.5 -9.188 2.865 1 96.88 199 GLN A C 1
ATOM 1592 O O . GLN A 1 199 ? 8.539 -8.125 3.492 1 96.88 199 GLN A O 1
ATOM 1597 N N . ASN A 1 200 ? 9.172 -10.258 3.129 1 96.75 200 ASN A N 1
ATOM 1598 C CA . ASN A 1 200 ? 10.133 -10.234 4.23 1 96.75 200 ASN A CA 1
ATOM 1599 C C . ASN A 1 200 ? 11.156 -9.117 4.051 1 96.75 200 ASN A C 1
ATOM 1601 O O . ASN A 1 200 ? 11.469 -8.398 5 1 96.75 200 ASN A O 1
ATOM 1605 N N . THR A 1 201 ? 11.664 -8.992 2.904 1 96.81 201 THR A N 1
ATOM 1606 C CA . THR A 1 201 ? 12.641 -7.953 2.594 1 96.81 201 THR A CA 1
ATOM 1607 C C . THR A 1 201 ? 12.031 -6.566 2.791 1 96.81 201 THR A C 1
ATOM 1609 O O . THR A 1 201 ? 12.672 -5.684 3.369 1 96.81 201 THR A O 1
ATOM 1612 N N . TYR A 1 202 ? 10.852 -6.359 2.305 1 98.12 202 TYR A N 1
ATOM 1613 C CA . TYR A 1 202 ? 10.141 -5.09 2.428 1 98.12 202 TYR A CA 1
ATOM 1614 C C . TYR A 1 202 ? 10.016 -4.68 3.889 1 98.12 202 TYR A C 1
ATOM 1616 O O . TYR A 1 202 ? 10.344 -3.547 4.254 1 98.12 202 TYR A O 1
ATOM 1624 N N . PHE A 1 203 ? 9.586 -5.562 4.73 1 98.19 203 PHE A N 1
ATOM 1625 C CA . PHE A 1 203 ? 9.344 -5.234 6.129 1 98.19 203 PHE A CA 1
ATOM 1626 C C . PHE A 1 203 ? 10.656 -5.102 6.891 1 98.19 203 PHE A C 1
ATOM 1628 O O . PHE A 1 203 ? 10.766 -4.293 7.812 1 98.19 203 PHE A O 1
ATOM 1635 N N . HIS A 1 204 ? 11.555 -5.891 6.473 1 97.75 204 HIS A N 1
ATOM 1636 C CA . HIS A 1 204 ? 12.875 -5.773 7.09 1 97.75 204 HIS A CA 1
ATOM 1637 C C . HIS A 1 204 ? 13.492 -4.406 6.812 1 97.75 204 HIS A C 1
ATOM 1639 O O . HIS A 1 204 ? 13.961 -3.734 7.734 1 97.75 204 HIS A O 1
ATOM 1645 N N . GLN A 1 205 ? 13.461 -4.012 5.578 1 97.81 205 GLN A N 1
ATOM 1646 C CA . GLN A 1 205 ? 14.023 -2.725 5.18 1 97.81 205 GLN A CA 1
ATOM 1647 C C . GLN A 1 205 ? 13.273 -1.569 5.844 1 97.81 205 GLN A C 1
ATOM 1649 O O . GLN A 1 205 ? 13.898 -0.619 6.324 1 97.81 205 GLN A O 1
ATOM 1654 N N . GLY A 1 206 ? 11.961 -1.619 5.836 1 98 206 GLY A N 1
ATOM 1655 C CA . GLY A 1 206 ? 11.18 -0.588 6.496 1 98 206 GLY A CA 1
ATOM 1656 C C . GLY A 1 206 ? 11.445 -0.495 7.984 1 98 206 GLY A C 1
ATOM 1657 O O . GLY A 1 206 ? 11.594 0.602 8.531 1 98 206 GLY A O 1
ATOM 1658 N N . HIS A 1 207 ? 11.523 -1.638 8.57 1 97.62 207 HIS A N 1
ATOM 1659 C CA . HIS A 1 207 ? 11.797 -1.679 10.008 1 97.62 207 HIS A CA 1
ATOM 1660 C C . HIS A 1 207 ? 13.164 -1.071 10.32 1 97.62 207 HIS A C 1
ATOM 1662 O O . HIS A 1 207 ? 13.297 -0.299 11.273 1 97.62 207 HIS A O 1
ATOM 1668 N N . ASP A 1 208 ? 14.156 -1.43 9.57 1 97.88 208 ASP A N 1
ATOM 1669 C CA . ASP A 1 208 ? 15.492 -0.879 9.742 1 97.88 208 ASP A CA 1
ATOM 1670 C C . ASP A 1 208 ? 15.492 0.64 9.586 1 97.88 208 ASP A C 1
ATOM 1672 O O . ASP A 1 208 ? 16.172 1.349 10.336 1 97.88 208 ASP A O 1
ATOM 1676 N N . LEU A 1 209 ? 14.797 1.084 8.633 1 97.81 209 LEU A N 1
ATOM 1677 C CA . LEU A 1 209 ? 14.688 2.516 8.367 1 97.81 209 LEU A CA 1
ATOM 1678 C C . LEU A 1 209 ? 14.156 3.252 9.594 1 97.81 209 LEU A C 1
ATOM 1680 O O . LEU A 1 209 ? 14.727 4.262 10.008 1 97.81 209 LEU A O 1
ATOM 1684 N N . PHE A 1 210 ? 13.133 2.783 10.25 1 96.94 210 PHE A N 1
ATOM 1685 C CA . PHE A 1 210 ? 12.477 3.492 11.344 1 96.94 210 PHE A CA 1
ATOM 1686 C C . PHE A 1 210 ? 13.25 3.307 12.648 1 96.94 210 PHE A C 1
ATOM 1688 O O . PHE A 1 210 ? 13.195 4.164 13.539 1 96.94 210 PHE A O 1
ATOM 1695 N N . ILE A 1 211 ? 14.016 2.258 12.734 1 96.5 211 ILE A N 1
ATOM 1696 C CA . ILE A 1 211 ? 14.922 2.113 13.867 1 96.5 211 ILE A CA 1
ATOM 1697 C C . ILE A 1 211 ? 16 3.195 13.805 1 96.5 211 ILE A C 1
ATOM 1699 O O . ILE A 1 211 ? 16.328 3.816 14.82 1 96.5 211 ILE A O 1
ATOM 1703 N N . ASP A 1 212 ? 16.469 3.371 12.617 1 96.75 212 ASP A N 1
ATOM 1704 C CA . ASP A 1 212 ? 17.5 4.379 12.406 1 96.75 212 ASP A CA 1
ATOM 1705 C C . ASP A 1 212 ? 16.953 5.785 12.641 1 96.75 212 ASP A C 1
ATOM 1707 O O . ASP A 1 212 ? 17.703 6.688 13.039 1 96.75 212 ASP A O 1
ATOM 1711 N N . LEU A 1 213 ? 15.695 5.953 12.414 1 96.44 213 LEU A N 1
ATOM 1712 C CA . LEU A 1 213 ? 15.07 7.266 12.531 1 96.44 213 LEU A CA 1
ATOM 1713 C C . LEU A 1 213 ? 14.625 7.531 13.961 1 96.44 213 LEU A C 1
ATOM 1715 O O . LEU A 1 213 ? 14.336 8.672 14.328 1 96.44 213 LEU A O 1
ATOM 1719 N N . ASP A 1 214 ? 14.641 6.555 14.805 1 95.31 214 ASP A N 1
ATOM 1720 C CA . ASP A 1 214 ? 14.023 6.59 16.125 1 95.31 214 ASP A CA 1
ATOM 1721 C C . ASP A 1 214 ? 14.68 7.652 17.016 1 95.31 214 ASP A C 1
ATOM 1723 O O . ASP A 1 214 ? 13.984 8.445 17.656 1 95.31 214 ASP A O 1
ATOM 1727 N N . PRO A 1 215 ? 16.016 7.723 17.047 1 95.94 215 PRO A N 1
ATOM 1728 C CA . PRO A 1 215 ? 16.641 8.766 17.859 1 95.94 215 PRO A CA 1
ATOM 1729 C C . PRO A 1 215 ? 16.234 10.172 17.438 1 95.94 215 PRO A C 1
ATOM 1731 O O . PRO A 1 215 ? 16 11.039 18.281 1 95.94 215 PRO A O 1
ATOM 1734 N N . TYR A 1 216 ? 16.125 10.367 16.219 1 96 216 TYR A N 1
ATOM 1735 C CA . TYR A 1 216 ? 15.711 11.672 15.711 1 96 216 TYR A CA 1
ATOM 1736 C C . TYR A 1 216 ? 14.266 11.969 16.094 1 96 216 TYR A C 1
ATOM 1738 O O . TYR A 1 216 ? 13.945 13.078 16.516 1 96 216 TYR A O 1
ATOM 1746 N N . VAL A 1 217 ? 13.398 11.055 15.922 1 95.69 217 VAL A N 1
ATOM 1747 C CA . VAL A 1 217 ? 11.977 11.211 16.219 1 95.69 217 VAL A CA 1
ATOM 1748 C C . VAL A 1 217 ? 11.797 11.531 17.703 1 95.69 217 VAL A C 1
ATOM 1750 O O . VAL A 1 217 ? 11 12.406 18.062 1 95.69 217 VAL A O 1
ATOM 1753 N N . LYS A 1 218 ? 12.531 10.875 18.531 1 95.69 218 LYS A N 1
ATOM 1754 C CA . LYS A 1 218 ? 12.469 11.125 19.969 1 95.69 218 LYS A CA 1
ATOM 1755 C C . LYS A 1 218 ? 12.93 12.539 20.297 1 95.69 218 LYS A C 1
ATOM 1757 O O . LYS A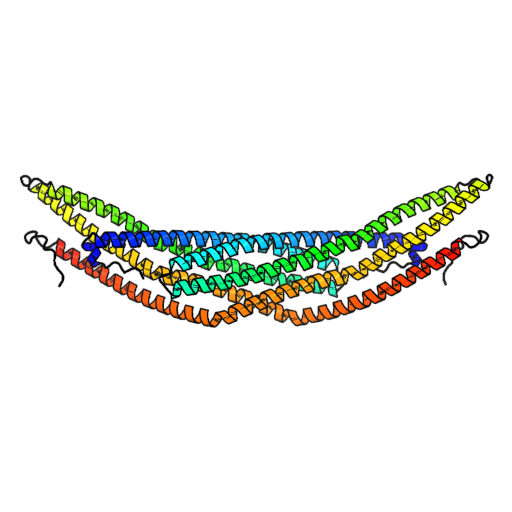 1 218 ? 12.32 13.219 21.125 1 95.69 218 LYS A O 1
ATOM 1762 N N . ASN A 1 219 ? 13.953 12.945 19.625 1 96.69 219 ASN A N 1
ATOM 1763 C CA . ASN A 1 219 ? 14.453 14.305 19.812 1 96.69 219 ASN A CA 1
ATOM 1764 C C . ASN A 1 219 ? 13.422 15.352 19.391 1 96.69 219 ASN A C 1
ATOM 1766 O O . ASN A 1 219 ? 13.203 16.328 20.109 1 96.69 219 ASN A O 1
ATOM 1770 N N . VAL A 1 220 ? 12.852 15.141 18.266 1 95.69 220 VAL A N 1
ATOM 1771 C CA . VAL A 1 220 ? 11.836 16.062 17.781 1 95.69 220 VAL A CA 1
ATOM 1772 C C . VAL A 1 220 ? 10.641 16.078 18.719 1 95.69 220 VAL A C 1
ATOM 1774 O O . VAL A 1 220 ? 10.07 17.125 19.016 1 95.69 220 VAL A O 1
ATOM 1777 N N . ARG A 1 221 ? 10.266 14.914 19.203 1 95.19 221 ARG A N 1
ATOM 1778 C CA . ARG A 1 221 ? 9.148 14.812 20.141 1 95.19 221 ARG A CA 1
ATOM 1779 C C . ARG A 1 221 ? 9.414 15.633 21.391 1 95.19 221 ARG A C 1
ATOM 1781 O O . ARG A 1 221 ? 8.523 16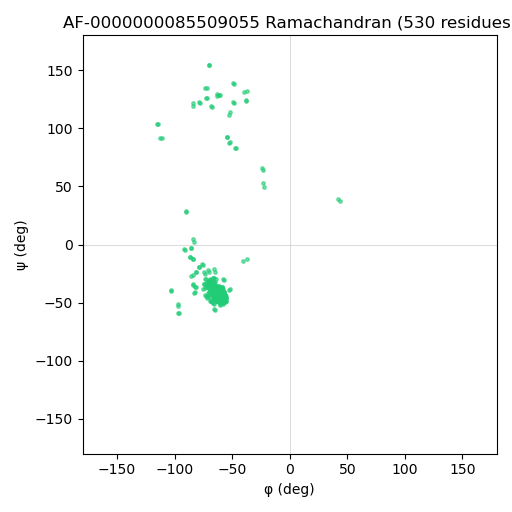.344 21.875 1 95.19 221 ARG A O 1
ATOM 1788 N N . ASP A 1 222 ? 10.594 15.578 21.891 1 96.19 222 ASP A N 1
ATOM 1789 C CA . ASP A 1 222 ? 10.969 16.344 23.078 1 96.19 222 ASP A CA 1
ATOM 1790 C C . ASP A 1 222 ? 10.898 17.844 22.797 1 96.19 222 ASP A C 1
ATOM 1792 O O . ASP A 1 222 ? 10.414 18.609 23.641 1 96.19 222 ASP A O 1
ATOM 1796 N N . GLN A 1 223 ? 11.375 18.219 21.672 1 94.06 223 GLN A N 1
ATOM 1797 C CA . GLN A 1 223 ? 11.352 19.625 21.312 1 94.06 223 GLN A CA 1
ATOM 1798 C C . GLN A 1 223 ? 9.922 20.125 21.125 1 94.06 223 GLN A C 1
ATOM 1800 O O . GLN A 1 223 ? 9.594 21.25 21.5 1 94.06 223 GLN A O 1
ATOM 1805 N N . VAL A 1 224 ? 9.125 19.328 20.547 1 93.12 224 VAL A N 1
ATOM 1806 C CA . VAL A 1 224 ? 7.727 19.688 20.328 1 93.12 224 VAL A CA 1
ATOM 1807 C C . VAL A 1 224 ? 7.004 19.812 21.656 1 93.12 224 VAL A C 1
ATOM 1809 O O . VAL A 1 224 ? 6.168 20.703 21.844 1 93.12 224 VAL A O 1
ATOM 1812 N N . GLU A 1 225 ? 7.277 18.953 22.594 1 92.75 225 GLU A N 1
ATOM 1813 C CA . GLU A 1 225 ? 6.703 19.047 23.938 1 92.75 225 GLU A CA 1
ATOM 1814 C C . GLU A 1 225 ? 7.105 20.344 24.625 1 92.75 225 GLU A C 1
ATOM 1816 O O . GLU A 1 225 ? 6.289 20.969 25.297 1 92.75 225 GLU A O 1
ATOM 1821 N N . GLU A 1 226 ? 8.352 20.688 24.438 1 91.69 226 GLU A N 1
ATOM 1822 C CA . GLU A 1 226 ? 8.836 21.953 25 1 91.69 226 GLU A CA 1
ATOM 1823 C C . GLU A 1 226 ? 8.141 23.141 24.328 1 91.69 226 GLU A C 1
ATOM 1825 O O . GLU A 1 226 ? 7.785 24.125 25 1 91.69 226 GLU A O 1
ATOM 1830 N N . LEU A 1 227 ? 8.039 23.047 23.047 1 86.62 227 LEU A N 1
ATOM 1831 C CA . LEU A 1 227 ? 7.359 24.094 22.297 1 86.62 227 LEU A CA 1
ATOM 1832 C C . LEU A 1 227 ? 5.91 24.234 22.75 1 86.62 227 LEU A C 1
ATOM 1834 O O . LEU A 1 227 ? 5.391 25.359 22.859 1 86.62 227 LEU A O 1
ATOM 1838 N N . SER A 1 228 ? 5.262 23.156 22.969 1 89.06 228 SER A N 1
ATOM 1839 C CA . SER A 1 228 ? 3.875 23.156 23.422 1 89.06 228 SER A CA 1
ATOM 1840 C C . SER A 1 228 ? 3.746 23.797 24.812 1 89.06 228 SER A C 1
ATOM 1842 O O . SER A 1 228 ? 2.811 24.547 25.062 1 89.06 228 SER A O 1
ATOM 1844 N N . ARG A 1 229 ? 4.672 23.5 25.672 1 89.5 229 ARG A N 1
ATOM 1845 C CA . ARG A 1 229 ? 4.688 24.094 27.016 1 89.5 229 ARG A CA 1
ATOM 1846 C C . ARG A 1 229 ? 4.906 25.594 26.938 1 89.5 229 ARG A C 1
ATOM 1848 O O . ARG A 1 229 ? 4.211 26.359 27.609 1 89.5 229 ARG A O 1
ATOM 1855 N N . LYS A 1 230 ? 5.824 25.969 26.156 1 84.81 230 LYS A N 1
ATOM 1856 C CA . LYS A 1 230 ? 6.105 27.391 25.984 1 84.81 230 LYS A CA 1
ATOM 1857 C C . LYS A 1 230 ? 4.898 28.125 25.391 1 84.81 230 LYS A C 1
ATOM 1859 O O . LYS A 1 230 ? 4.598 29.25 25.781 1 84.81 230 LYS A O 1
ATOM 1864 N N . ALA A 1 231 ? 4.289 27.453 24.391 1 83.31 231 ALA A N 1
ATOM 1865 C CA . ALA A 1 231 ? 3.115 28.047 23.766 1 83.31 231 ALA A CA 1
ATOM 1866 C C . ALA A 1 231 ? 1.993 28.266 24.781 1 83.31 231 ALA A C 1
ATOM 1868 O O . ALA A 1 231 ? 1.288 29.281 24.734 1 83.31 231 ALA A O 1
ATOM 1869 N N . THR A 1 232 ? 1.837 27.359 25.672 1 86.62 232 THR A N 1
ATOM 1870 C CA . THR A 1 232 ? 0.806 27.453 26.688 1 86.62 232 THR A CA 1
ATOM 1871 C C . THR A 1 232 ? 1.082 28.641 27.625 1 86.62 232 THR A C 1
ATOM 1873 O O . THR A 1 232 ? 0.167 29.391 27.969 1 86.62 232 THR A O 1
ATOM 1876 N N . VAL A 1 233 ? 2.314 28.828 27.953 1 87.38 233 VAL A N 1
ATOM 1877 C CA . VAL A 1 233 ? 2.713 29.922 28.828 1 87.38 233 VAL A CA 1
ATOM 1878 C C . VAL A 1 233 ? 2.516 31.25 28.109 1 87.38 233 VAL A C 1
ATOM 1880 O O . VAL A 1 233 ? 1.958 32.188 28.672 1 87.38 233 VAL A O 1
ATOM 1883 N N . GLU A 1 234 ? 3.012 31.281 26.906 1 83.19 234 GLU A N 1
ATOM 1884 C CA . GLU A 1 234 ? 2.887 32.5 26.109 1 83.19 234 GLU A CA 1
ATOM 1885 C C . GLU A 1 234 ? 1.421 32.875 25.891 1 83.19 234 GLU A C 1
ATOM 1887 O O . GLU A 1 234 ? 1.066 34.031 25.859 1 83.19 234 GLU A O 1
ATOM 1892 N N . LYS A 1 235 ? 0.593 31.891 25.672 1 83.94 235 LYS A N 1
ATOM 1893 C CA . LYS A 1 235 ? -0.835 32.125 25.484 1 83.94 235 LYS A CA 1
ATOM 1894 C C . LYS A 1 235 ? -1.447 32.75 26.734 1 83.94 235 LYS A C 1
ATOM 1896 O O . LYS A 1 235 ? -2.234 33.688 26.656 1 83.94 235 LYS A O 1
ATOM 1901 N N . LYS A 1 236 ? -1.103 32.281 27.875 1 85.81 236 LYS A N 1
ATOM 1902 C CA . LYS A 1 236 ? -1.6 32.844 29.141 1 85.81 236 LYS A CA 1
ATOM 1903 C C . LYS A 1 236 ? -1.149 34.281 29.328 1 85.81 236 LYS A C 1
ATOM 1905 O O . LYS A 1 236 ? -1.936 35.125 29.75 1 85.81 236 LYS A O 1
ATOM 1910 N N . GLU A 1 237 ? 0.088 34.5 29 1 82.69 237 GLU A N 1
ATOM 1911 C CA . GLU A 1 237 ? 0.625 35.875 29.109 1 82.69 237 GLU A CA 1
ATOM 1912 C C . GLU A 1 237 ? -0.095 36.812 28.172 1 82.69 237 GLU A C 1
ATOM 1914 O O . GLU A 1 237 ? -0.366 37.969 28.531 1 82.69 237 GLU A O 1
ATOM 1919 N N . MET A 1 238 ? -0.275 36.312 27.016 1 79.56 238 MET A N 1
ATOM 1920 C CA . MET A 1 238 ? -0.962 37.156 26.016 1 79.56 238 MET A CA 1
ATOM 1921 C C . MET A 1 238 ? -2.389 37.438 26.469 1 79.56 238 MET A C 1
ATOM 1923 O O . MET A 1 238 ? -2.893 38.562 26.234 1 79.56 238 MET A O 1
ATOM 1927 N N . GLU A 1 239 ? -3.105 36.469 27.078 1 81.19 239 GLU A N 1
ATOM 1928 C CA . GLU A 1 239 ? -4.457 36.656 27.594 1 81.19 239 GLU A CA 1
ATOM 1929 C C . GLU A 1 239 ? -4.477 37.719 28.703 1 81.19 239 GLU A C 1
ATOM 1931 O O . GLU A 1 239 ? -5.379 38.562 28.75 1 81.19 239 GLU A O 1
ATOM 1936 N N . GLU A 1 240 ? -3.475 37.75 29.453 1 79.81 240 GLU A N 1
ATOM 1937 C CA . GLU A 1 240 ? -3.375 38.719 30.547 1 79.81 240 GLU A CA 1
ATOM 1938 C C . GLU A 1 240 ? -3.141 40.125 30 1 79.81 240 GLU A C 1
ATOM 1940 O O . GLU A 1 240 ? -3.74 41.094 30.484 1 79.81 240 GLU A O 1
ATOM 1945 N N . ARG A 1 241 ? -2.254 40.188 29.062 1 74.69 241 ARG A N 1
ATOM 1946 C CA . ARG A 1 241 ? -1.973 41.469 28.453 1 74.69 241 ARG A CA 1
ATOM 1947 C C . ARG A 1 241 ? -3.201 42.031 27.719 1 74.69 241 ARG A C 1
ATOM 1949 O O . ARG A 1 241 ? -3.479 43.219 27.766 1 74.69 241 ARG A O 1
ATOM 1956 N N . HIS A 1 242 ? -3.857 41.125 27.062 1 73.62 242 HIS A N 1
ATOM 1957 C CA . HIS A 1 242 ? -5.086 41.5 26.359 1 73.62 242 HIS A CA 1
ATOM 1958 C C . HIS A 1 242 ? -6.113 42.062 27.328 1 73.62 242 HIS A C 1
ATOM 1960 O O . HIS A 1 242 ? -6.723 43.094 27.031 1 73.62 242 HIS A O 1
ATOM 1966 N N . ASP A 1 243 ? -6.215 41.531 28.453 1 75.69 243 ASP A N 1
ATOM 1967 C CA . ASP A 1 243 ? -7.176 41.969 29.469 1 75.69 243 ASP A CA 1
ATOM 1968 C C . ASP A 1 243 ? -6.766 43.312 30.062 1 75.69 243 ASP A C 1
ATOM 1970 O O . ASP A 1 243 ? -7.613 44.156 30.312 1 75.69 243 ASP A O 1
ATOM 1974 N N . LEU A 1 244 ? -5.445 43.5 30.141 1 69.44 244 LEU A N 1
ATOM 1975 C CA . LEU A 1 244 ? -4.926 44.75 30.719 1 69.44 244 LEU A CA 1
ATOM 1976 C C . LEU A 1 244 ? -5.176 45.938 29.781 1 69.44 244 LEU A C 1
ATOM 1978 O O . LEU A 1 244 ? -5.621 47 30.234 1 69.44 244 LEU A O 1
ATOM 1982 N N . VAL A 1 245 ? -4.887 45.656 28.547 1 69.06 245 VAL A N 1
ATOM 1983 C CA . VAL A 1 245 ? -5.051 46.75 27.562 1 69.06 245 VAL A CA 1
ATOM 1984 C C . VAL A 1 245 ? -6.531 47.062 27.391 1 69.06 245 VAL A C 1
ATOM 1986 O O . VAL A 1 245 ? -6.91 48.219 27.25 1 69.06 245 VAL A O 1
ATOM 1989 N N . ARG A 1 246 ? -7.375 46.031 27.547 1 71.69 246 ARG A N 1
ATOM 1990 C CA . ARG A 1 246 ? -8.812 46.219 27.453 1 71.69 246 ARG A CA 1
ATOM 1991 C C . ARG A 1 246 ? -9.32 47.094 28.609 1 71.69 246 ARG A C 1
ATOM 1993 O O . ARG A 1 246 ? -10.125 48 28.406 1 71.69 246 ARG A O 1
ATOM 2000 N N . GLU A 1 247 ? -8.719 46.906 29.75 1 71.31 247 GLU A N 1
ATOM 2001 C CA . GLU A 1 247 ? -9.125 47.656 30.938 1 71.31 247 GLU A CA 1
ATOM 2002 C C . GLU A 1 247 ? -8.633 49.094 30.875 1 71.31 247 GLU A C 1
ATOM 2004 O O . GLU A 1 247 ? -9.344 50 31.266 1 71.31 247 GLU A O 1
ATOM 2009 N N . GLN A 1 248 ? -7.438 49.281 30.359 1 67.44 248 GLN A N 1
ATOM 2010 C CA . GLN A 1 248 ? -6.859 50.625 30.266 1 67.44 248 GLN A CA 1
ATOM 2011 C C . GLN A 1 248 ? -7.609 51.469 29.25 1 67.44 248 GLN A C 1
ATOM 2013 O O . GLN A 1 248 ? -7.809 52.688 29.469 1 67.44 248 GLN A O 1
ATOM 2018 N N . ASN A 1 249 ? -7.965 50.844 28.203 1 66.19 249 ASN A N 1
ATOM 2019 C CA . ASN A 1 249 ? -8.688 51.562 27.156 1 66.19 249 ASN A CA 1
ATOM 2020 C C . ASN A 1 249 ? -10.078 51.969 27.641 1 66.19 249 ASN A C 1
ATOM 2022 O O . ASN A 1 249 ? -10.57 53.062 27.297 1 66.19 249 ASN A O 1
ATOM 2026 N N . LYS A 1 250 ? -10.734 51.25 28.438 1 66.44 250 LYS A N 1
ATOM 2027 C CA . LYS A 1 250 ? -12.039 51.594 29 1 66.44 250 LYS A CA 1
ATOM 2028 C C . LYS A 1 250 ? -11.93 52.812 29.922 1 66.44 250 LYS A C 1
ATOM 2030 O O . LYS A 1 250 ? -12.805 53.688 29.906 1 66.44 250 LYS A O 1
ATOM 2035 N N . LYS A 1 251 ? -10.828 53.094 30.578 1 63.66 251 LYS A N 1
ATOM 2036 C CA . LYS A 1 251 ? -10.625 54.188 31.516 1 63.66 251 LYS A CA 1
ATOM 2037 C C . LYS A 1 251 ? -10.312 55.5 30.766 1 63.66 251 LYS A C 1
ATOM 2039 O O . LYS A 1 251 ? -10.672 56.562 31.219 1 63.66 251 LYS A O 1
ATOM 2044 N N . ARG A 1 252 ? -9.602 55.438 29.719 1 61.09 252 ARG A N 1
ATOM 2045 C CA . ARG A 1 252 ? -9.227 56.625 28.953 1 61.09 252 ARG A CA 1
ATOM 2046 C C . ARG A 1 252 ? -10.43 57.219 28.234 1 61.09 252 ARG A C 1
ATOM 2048 O O . ARG A 1 252 ? -10.555 58.438 28.125 1 61.09 252 ARG A O 1
ATOM 2055 N N . ILE A 1 253 ? -11.273 56.375 27.672 1 58.81 253 ILE A N 1
ATOM 2056 C CA . ILE A 1 253 ? -12.43 56.906 26.938 1 58.81 253 ILE A CA 1
ATOM 2057 C C . ILE A 1 253 ? -13.367 57.625 27.906 1 58.81 253 ILE A C 1
ATOM 2059 O O . ILE A 1 253 ? -13.977 58.625 27.562 1 58.81 253 ILE A O 1
ATOM 2063 N N . TYR A 1 254 ? -13.539 57.25 29.203 1 48.53 254 TYR A N 1
ATOM 2064 C CA . TYR A 1 254 ? -14.453 57.938 30.109 1 48.53 254 TYR A CA 1
ATOM 2065 C C . TYR A 1 254 ? -13.789 59.156 30.734 1 48.53 254 TYR A C 1
ATOM 2067 O O . TYR A 1 254 ? -14.391 59.844 31.562 1 48.53 254 TYR A O 1
ATOM 2075 N N . LYS A 1 255 ? -12.508 59.688 30.469 1 49.22 255 LYS A N 1
ATOM 2076 C CA . LYS A 1 255 ? -12.07 60.969 31 1 49.22 255 LYS A CA 1
ATOM 2077 C C . LYS A 1 255 ? -12.664 62.125 30.188 1 49.22 255 LYS A C 1
ATOM 2079 O O . LYS A 1 255 ? -12.703 62.062 28.969 1 49.22 255 LYS A O 1
ATOM 2084 N N . PRO A 1 256 ? -13.43 63.094 30.797 1 41.53 256 PRO A N 1
ATOM 2085 C CA . PRO A 1 256 ? -14.023 64.312 30.219 1 41.53 256 PRO A CA 1
ATOM 2086 C C . PRO A 1 256 ? -13.086 65 29.234 1 41.53 256 PRO A C 1
ATOM 2088 O O . PRO A 1 256 ? -11.867 64.875 29.359 1 41.53 256 PRO A O 1
ATOM 2091 N N . VAL A 1 257 ? -13.609 65.375 27.984 1 39.88 257 VAL A N 1
ATOM 2092 C CA . VAL A 1 257 ? -13.102 66.062 26.797 1 39.88 257 VAL A CA 1
ATOM 2093 C C . VAL A 1 257 ? -12.156 67.188 27.219 1 39.88 257 VAL A C 1
ATOM 2095 O O . VAL A 1 257 ? -11.727 68 26.391 1 39.88 257 VAL A O 1
ATOM 2098 N N . GLY A 1 258 ? -12.023 67.625 28.359 1 35.25 258 GLY A N 1
ATOM 2099 C CA . GLY A 1 258 ? -11.25 68.875 28.25 1 35.25 258 GLY A CA 1
ATOM 2100 C C . GLY A 1 258 ? -9.891 68.625 27.594 1 35.25 258 GLY A C 1
ATOM 2101 O O . GLY A 1 258 ? -9.156 69.625 27.359 1 35.25 258 GLY A O 1
ATOM 2102 N N . ILE A 1 259 ? -9.125 67.562 28.016 1 33.19 259 ILE A N 1
ATOM 2103 C CA . ILE A 1 259 ? -7.738 67.562 27.562 1 33.19 259 ILE A CA 1
ATOM 2104 C C . ILE A 1 259 ? -7.66 66.938 26.156 1 33.19 259 ILE A C 1
ATOM 2106 O O . ILE A 1 259 ? -8.273 65.938 25.875 1 33.19 259 ILE A O 1
ATOM 2110 N N . PRO A 1 260 ? -7.152 67.625 25.062 1 33.53 260 PRO A N 1
ATOM 2111 C CA . PRO A 1 260 ? -6.852 67.25 23.672 1 33.53 260 PRO A CA 1
ATOM 2112 C C . PRO A 1 260 ? -6.266 65.812 23.531 1 33.53 260 PRO A C 1
ATOM 2114 O O . PRO A 1 260 ? -5.645 65.312 24.469 1 33.53 260 PRO A O 1
ATOM 2117 N N . TRP A 1 261 ? -6.797 64.875 22.75 1 33.62 261 TRP A N 1
ATOM 2118 C CA . TRP A 1 261 ? -6.234 63.625 22.312 1 33.62 261 TRP A CA 1
ATOM 2119 C C . TRP A 1 261 ? -4.711 63.656 22.359 1 33.62 261 TRP A C 1
ATOM 2121 O O . TRP A 1 261 ? -4.066 64.25 21.5 1 33.62 261 TRP A O 1
ATOM 2131 N N . MET A 1 262 ? -4.035 64 23.422 1 28.48 262 MET A N 1
ATOM 2132 C CA . MET A 1 262 ? -2.582 63.875 23.5 1 28.48 262 MET A CA 1
ATOM 2133 C C . MET A 1 262 ? -2.137 62.469 23.141 1 28.48 262 MET A C 1
ATOM 2135 O O . MET A 1 262 ? -2.746 61.5 23.578 1 28.48 262 MET A O 1
ATOM 2139 N N . VAL A 1 263 ? -1.422 62.094 22 1 33.31 263 VAL A N 1
ATOM 2140 C CA . VAL A 1 263 ? -0.424 61.125 21.594 1 33.31 263 VAL A CA 1
ATOM 2141 C C . VAL A 1 263 ? 0.368 60.656 22.828 1 33.31 263 VAL A C 1
ATOM 2143 O O . VAL A 1 263 ? 1.175 61.406 23.359 1 33.31 263 VAL A O 1
ATOM 2146 N N . ILE A 1 264 ? -0.135 60.031 23.766 1 29.72 264 ILE A N 1
ATOM 2147 C CA . ILE A 1 264 ? 0.651 59.531 24.891 1 29.72 264 ILE A CA 1
ATOM 2148 C C . ILE A 1 264 ? 1.826 58.719 24.359 1 29.72 264 ILE A C 1
ATOM 2150 O O . ILE A 1 264 ? 1.631 57.656 23.734 1 29.72 264 ILE A O 1
ATOM 2154 N N . LYS A 1 265 ? 2.979 59.344 24.062 1 32.81 265 LYS A N 1
ATOM 2155 C CA . LYS A 1 265 ? 4.34 58.812 23.984 1 32.81 265 LYS A CA 1
ATOM 2156 C C . LYS A 1 265 ? 4.664 57.969 25.203 1 32.81 265 LYS A C 1
ATOM 2158 O O . LYS A 1 265 ? 4.738 58.438 26.328 1 32.81 265 LYS A O 1
ATOM 2163 N N . LEU A 1 266 ? 4.348 56.781 25.312 1 25.69 266 LEU A N 1
ATOM 2164 C CA . LEU A 1 266 ? 5 55.938 26.328 1 25.69 266 LEU A CA 1
ATOM 2165 C C . LEU A 1 266 ? 6.516 56 26.172 1 25.69 266 LEU A C 1
ATOM 2167 O O . LEU A 1 266 ? 7.047 55.656 25.109 1 25.69 266 LEU A O 1
ATOM 2171 N N . ASP A 1 267 ? 7.23 56.875 26.844 1 24.77 267 ASP A N 1
ATOM 2172 C CA . ASP A 1 267 ? 8.656 56.781 27.156 1 24.77 267 ASP A CA 1
ATOM 2173 C C . ASP A 1 267 ? 9.023 55.406 27.719 1 24.77 267 ASP A C 1
ATOM 2175 O O . ASP A 1 267 ? 8.281 54.844 28.531 1 24.77 267 ASP A O 1
ATOM 2179 N N . MET B 1 1 ? 10.883 33.625 12.672 1 40.81 1 MET B N 1
ATOM 2180 C CA . MET B 1 1 ? 9.516 33.688 13.18 1 40.81 1 MET B CA 1
ATOM 2181 C C . MET B 1 1 ? 8.938 35.094 12.984 1 40.81 1 MET B C 1
ATOM 2183 O O . MET B 1 1 ? 9.633 36.094 13.195 1 40.81 1 MET B O 1
ATOM 2187 N N . ARG B 1 2 ? 8.055 35.188 12.031 1 54.91 2 ARG B N 1
ATOM 2188 C CA . ARG B 1 2 ? 7.512 36.531 11.766 1 54.91 2 ARG B CA 1
ATOM 2189 C C . ARG B 1 2 ? 7.059 37.219 13.055 1 54.91 2 ARG B C 1
ATOM 2191 O O . ARG B 1 2 ? 6.637 36.531 14 1 54.91 2 ARG B O 1
ATOM 2198 N N . PRO B 1 3 ? 7.273 38.406 13.281 1 51.94 3 PRO B N 1
ATOM 2199 C CA . PRO B 1 3 ? 7.117 39.156 14.539 1 51.94 3 PRO B CA 1
ATOM 2200 C C . PRO B 1 3 ? 5.676 39.156 15.055 1 51.94 3 PRO B C 1
ATOM 2202 O O . PRO B 1 3 ? 4.734 39.062 14.258 1 51.94 3 PRO B O 1
ATOM 2205 N N . VAL B 1 4 ? 5.504 38.781 16.328 1 64.25 4 VAL B N 1
ATOM 2206 C CA . VAL B 1 4 ? 4.273 38.906 17.094 1 64.25 4 VAL B CA 1
ATOM 2207 C C . VAL B 1 4 ? 3.705 40.312 16.953 1 64.25 4 VAL B C 1
ATOM 2209 O O . VAL B 1 4 ? 4.457 41.281 16.922 1 64.25 4 VAL B O 1
ATOM 2212 N N . ILE B 1 5 ? 2.541 40.406 16.5 1 69.88 5 ILE B N 1
ATOM 2213 C CA . ILE B 1 5 ? 1.917 41.719 16.469 1 69.88 5 ILE B CA 1
ATOM 2214 C C . ILE B 1 5 ? 1.649 42.188 17.891 1 69.88 5 ILE B C 1
ATOM 2216 O O . ILE B 1 5 ? 0.977 41.5 18.672 1 69.88 5 ILE B O 1
ATOM 2220 N N . GLU B 1 6 ? 2.303 43.344 18.219 1 67.44 6 GLU B N 1
ATOM 2221 C CA . GLU B 1 6 ? 2.184 43.906 19.562 1 67.44 6 GLU B CA 1
ATOM 2222 C C . GLU B 1 6 ? 0.809 44.531 19.766 1 67.44 6 GLU B C 1
ATOM 2224 O O . GLU B 1 6 ? 0.283 45.188 18.891 1 67.44 6 GLU B O 1
ATOM 2229 N N . PHE B 1 7 ? 0.191 44.281 20.859 1 70.81 7 PHE B N 1
ATOM 2230 C CA . PHE B 1 7 ? -1.158 44.719 21.203 1 70.81 7 PHE B CA 1
ATOM 2231 C C . PHE B 1 7 ? -1.247 46.25 21.219 1 70.81 7 PHE B C 1
ATOM 2233 O O . PHE B 1 7 ? -2.232 46.812 20.75 1 70.81 7 PHE B O 1
ATOM 2240 N N . ARG B 1 8 ? -0.178 46.812 21.672 1 63.44 8 ARG B N 1
ATOM 2241 C CA . ARG B 1 8 ? -0.236 48.25 21.828 1 63.44 8 ARG B CA 1
ATOM 2242 C C . ARG B 1 8 ? -0.271 48.938 20.469 1 63.44 8 ARG B C 1
ATOM 2244 O O . ARG B 1 8 ? -0.901 49.969 20.312 1 63.44 8 ARG B O 1
ATOM 2251 N N . GLU B 1 9 ? 0.371 48.281 19.609 1 65.94 9 GLU B N 1
ATOM 2252 C CA . GLU B 1 9 ? 0.445 48.875 18.281 1 65.94 9 GLU B CA 1
ATOM 2253 C C . GLU B 1 9 ? -0.913 48.812 17.578 1 65.94 9 GLU B C 1
ATOM 2255 O O . GLU B 1 9 ? -1.21 49.656 16.734 1 65.94 9 GLU B O 1
ATOM 2260 N N . CYS B 1 10 ? -1.724 47.906 18.016 1 66.69 10 CYS B N 1
ATOM 2261 C CA . CYS B 1 10 ? -2.984 47.75 17.297 1 66.69 10 CYS B CA 1
ATOM 2262 C C . CYS B 1 10 ? -3.943 48.875 17.609 1 66.69 10 CYS B C 1
ATOM 2264 O O . CYS B 1 10 ? -4.781 49.25 16.781 1 66.69 10 CYS B O 1
ATOM 2266 N N . LEU B 1 11 ? -3.719 49.469 18.766 1 67.44 11 LEU B N 1
ATOM 2267 C CA . LEU B 1 11 ? -4.641 50.531 19.172 1 67.44 11 LEU B CA 1
ATOM 2268 C C . LEU B 1 11 ? -4.332 51.844 18.453 1 67.44 11 LEU B C 1
ATOM 2270 O O . LEU B 1 11 ? -5.195 52.719 18.344 1 67.44 11 LEU B O 1
ATOM 2274 N N . LYS B 1 12 ? -3.09 51.812 17.984 1 67.06 12 LYS B N 1
ATOM 2275 C CA . LYS B 1 12 ? -2.682 53.031 17.297 1 67.06 12 LYS B CA 1
ATOM 2276 C C . LYS B 1 12 ? -3.137 53.031 15.844 1 67.06 12 LYS B C 1
ATOM 2278 O O . LYS B 1 12 ? -3.166 54.062 15.188 1 67.06 12 LYS B O 1
ATOM 2283 N N . ASP B 1 13 ? -3.582 51.875 15.359 1 69.06 13 ASP B N 1
ATOM 2284 C CA . ASP B 1 13 ? -3.977 51.688 13.969 1 69.06 13 ASP B CA 1
ATOM 2285 C C . ASP B 1 13 ? -2.988 52.344 13.016 1 69.06 13 ASP B C 1
ATOM 2287 O O . ASP B 1 13 ? -3.393 53.062 12.094 1 69.06 13 ASP B O 1
ATOM 2291 N N . SER B 1 14 ? -1.755 52.281 13.336 1 74.5 14 SER B N 1
ATOM 2292 C CA . SER B 1 14 ? -0.691 52.875 12.539 1 74.5 14 SER B CA 1
ATOM 2293 C C . SER B 1 14 ? -0.494 52.125 11.219 1 74.5 14 SER B C 1
ATOM 2295 O O . SER B 1 14 ? -0.917 51 11.078 1 74.5 14 SER B O 1
ATOM 2297 N N . PRO B 1 15 ? 0.045 52.875 10.242 1 77.06 15 PRO B N 1
ATOM 2298 C CA . PRO B 1 15 ? 0.364 52.219 8.977 1 77.06 15 PRO B CA 1
ATOM 2299 C C . PRO B 1 15 ? 1.229 50.969 9.156 1 77.06 15 PRO B C 1
ATOM 2301 O O . PRO B 1 15 ? 1.06 50 8.438 1 77.06 15 PRO B O 1
ATOM 2304 N N . TYR B 1 16 ? 2.143 51.062 10.062 1 78.38 16 TYR B N 1
ATOM 2305 C CA . TYR B 1 16 ? 2.996 49.906 10.352 1 78.38 16 TYR B CA 1
ATOM 2306 C C . TYR B 1 16 ? 2.178 48.75 10.883 1 78.38 16 TYR B C 1
ATOM 2308 O O . TYR B 1 16 ? 2.412 47.594 10.508 1 78.38 16 TYR B O 1
ATOM 2316 N N . PHE B 1 17 ? 1.249 49 11.734 1 80.5 17 PHE B N 1
ATOM 2317 C CA . PHE B 1 17 ? 0.365 47.969 12.281 1 80.5 17 PHE B CA 1
ATOM 2318 C C . PHE B 1 17 ? -0.455 47.312 11.18 1 80.5 17 PHE B C 1
ATOM 2320 O O . PHE B 1 17 ? -0.53 46.094 11.102 1 80.5 17 PHE B O 1
ATOM 2327 N N . ARG B 1 18 ? -0.925 48.156 10.266 1 80.69 18 ARG B N 1
ATOM 2328 C CA . ARG B 1 18 ? -1.752 47.656 9.18 1 80.69 18 ARG B CA 1
ATOM 2329 C C . ARG B 1 18 ? -0.931 46.781 8.227 1 80.69 18 ARG B C 1
ATOM 2331 O O . ARG B 1 18 ? -1.414 45.781 7.73 1 80.69 18 ARG B O 1
ATOM 2338 N N . ALA B 1 19 ? 0.303 47.188 8.023 1 84.44 19 ALA B N 1
ATOM 2339 C CA . ALA B 1 19 ? 1.201 46.406 7.168 1 84.44 19 ALA B CA 1
ATOM 2340 C C . ALA B 1 19 ? 1.529 45.062 7.801 1 84.44 19 ALA B C 1
ATOM 2342 O O . ALA B 1 19 ? 1.587 44.031 7.105 1 84.44 19 ALA B O 1
ATOM 2343 N N . SER B 1 20 ? 1.743 45.062 9.094 1 85.25 20 SER B N 1
ATOM 2344 C CA . SER B 1 20 ? 2.037 43.812 9.82 1 85.25 20 SER B CA 1
ATOM 2345 C C . SER B 1 20 ? 0.846 42.875 9.797 1 85.25 20 SER B C 1
ATOM 2347 O O . SER B 1 20 ? 1.019 41.656 9.703 1 85.25 20 SER B O 1
ATOM 2349 N N . LEU B 1 21 ? -0.304 43.5 9.922 1 86.19 21 LEU B N 1
ATOM 2350 C CA . LEU B 1 21 ? -1.524 42.719 9.867 1 86.19 21 LEU B CA 1
ATOM 2351 C C . LEU B 1 21 ? -1.682 42.062 8.5 1 86.19 21 LEU B C 1
ATOM 2353 O O . LEU B 1 21 ? -2.051 40.875 8.406 1 86.19 21 LEU B O 1
ATOM 2357 N N . GLU B 1 22 ? -1.44 42.812 7.492 1 88 22 GLU B N 1
ATOM 2358 C CA . GLU B 1 22 ? -1.548 42.312 6.129 1 88 22 GLU B CA 1
ATOM 2359 C C . GLU B 1 22 ? -0.565 41.156 5.895 1 88 22 GLU B C 1
ATOM 2361 O O . GLU B 1 22 ? -0.902 40.188 5.242 1 88 22 GLU B O 1
ATOM 2366 N N . ASP B 1 23 ? 0.591 41.344 6.379 1 90.25 23 ASP B N 1
ATOM 2367 C CA . ASP B 1 23 ? 1.604 40.281 6.258 1 90.25 23 ASP B CA 1
ATOM 2368 C C . ASP B 1 23 ? 1.166 39.031 6.973 1 90.25 23 ASP B C 1
ATOM 2370 O O . ASP B 1 23 ? 1.352 37.906 6.453 1 90.25 23 ASP B O 1
ATOM 2374 N N . ALA B 1 24 ? 0.685 39.156 8.148 1 90 24 ALA B N 1
ATOM 2375 C CA . ALA B 1 24 ? 0.202 38.031 8.922 1 90 24 ALA B CA 1
ATOM 2376 C C . ALA B 1 24 ? -0.958 37.312 8.211 1 90 24 ALA B C 1
ATOM 2378 O O . ALA B 1 24 ? -1.04 36.094 8.203 1 90 24 ALA B O 1
ATOM 2379 N N . GLU B 1 25 ? -1.819 38.156 7.668 1 90.88 25 GLU B N 1
ATOM 2380 C CA . GLU B 1 25 ? -2.973 37.594 6.957 1 90.88 25 GLU B CA 1
ATOM 2381 C C . GLU B 1 25 ? -2.539 36.812 5.738 1 90.88 25 GLU B C 1
ATOM 2383 O O . GLU B 1 25 ? -3.074 35.719 5.477 1 90.88 25 GLU B O 1
ATOM 2388 N N . ASN B 1 26 ? -1.631 37.344 4.977 1 92.44 26 ASN B N 1
ATOM 2389 C CA . ASN B 1 26 ? -1.12 36.625 3.805 1 92.44 26 ASN B CA 1
ATOM 2390 C C . ASN B 1 26 ? -0.453 35.312 4.184 1 92.44 26 ASN B C 1
ATOM 2392 O O . ASN B 1 26 ? -0.589 34.312 3.475 1 92.44 26 ASN B O 1
ATOM 2396 N N . ASP B 1 27 ? 0.242 35.375 5.234 1 92.69 27 ASP B N 1
ATOM 2397 C CA . ASP B 1 27 ? 0.902 34.156 5.73 1 92.69 27 ASP B CA 1
ATOM 2398 C C . ASP B 1 27 ? -0.12 33.094 6.117 1 92.69 27 ASP B C 1
ATOM 2400 O O . ASP B 1 27 ? 0.071 31.906 5.832 1 92.69 27 ASP B O 1
ATOM 2404 N N . ILE B 1 28 ? -1.115 33.531 6.77 1 93.88 28 ILE B N 1
ATOM 2405 C CA . ILE B 1 28 ? -2.162 32.594 7.203 1 93.88 28 ILE B CA 1
ATOM 2406 C C . ILE B 1 28 ? -2.869 32 5.988 1 93.88 28 ILE B C 1
ATOM 2408 O O . ILE B 1 28 ? -3.203 30.812 5.973 1 93.88 28 ILE B O 1
ATOM 2412 N N . GLU B 1 29 ? -3.121 32.844 5.016 1 94.12 29 GLU B N 1
ATOM 2413 C CA . GLU B 1 29 ? -3.736 32.344 3.783 1 94.12 29 GLU B CA 1
ATOM 2414 C C . GLU B 1 29 ? -2.861 31.297 3.111 1 94.12 29 GLU B C 1
ATOM 2416 O O . GLU B 1 29 ? -3.363 30.281 2.625 1 94.12 29 GLU B O 1
ATOM 2421 N N . LEU B 1 30 ? -1.595 31.578 3.031 1 94.5 30 LEU B N 1
ATOM 2422 C CA . LEU B 1 30 ? -0.655 30.625 2.447 1 94.5 30 LEU B CA 1
ATOM 2423 C C . LEU B 1 30 ? -0.659 29.312 3.223 1 94.5 30 LEU B C 1
ATOM 2425 O O . LEU B 1 30 ? -0.648 28.234 2.623 1 94.5 30 LEU B O 1
ATOM 2429 N N . LEU B 1 31 ? -0.622 29.391 4.504 1 94.56 31 LEU B N 1
ATOM 2430 C CA . LEU B 1 31 ? -0.682 28.219 5.359 1 94.56 31 LEU B CA 1
ATOM 2431 C C . LEU B 1 31 ? -1.94 27.391 5.078 1 94.56 31 LEU B C 1
ATOM 2433 O O . LEU B 1 31 ? -1.877 26.172 4.949 1 94.56 31 LEU B O 1
ATOM 2437 N N . GLU B 1 32 ? -3.035 28.094 5.062 1 95.44 32 GLU B N 1
ATOM 2438 C CA . GLU B 1 32 ? -4.312 27.438 4.809 1 95.44 32 GLU B CA 1
ATOM 2439 C C . GLU B 1 32 ? -4.281 26.656 3.492 1 95.44 32 GLU B C 1
ATOM 2441 O O . GLU B 1 32 ? -4.727 25.516 3.43 1 95.44 32 GLU B O 1
ATOM 2446 N N . VAL B 1 33 ? -3.777 27.281 2.467 1 95.69 33 VAL B N 1
ATOM 2447 C CA . VAL B 1 33 ? -3.709 26.672 1.146 1 95.69 33 VAL B CA 1
ATOM 2448 C C . VAL B 1 33 ? -2.84 25.406 1.205 1 95.69 33 VAL B C 1
ATOM 2450 O O . VAL B 1 33 ? -3.193 24.375 0.637 1 95.69 33 VAL B O 1
ATOM 2453 N N . ARG B 1 34 ? -1.718 25.484 1.815 1 95.62 34 ARG B N 1
ATOM 2454 C CA . ARG B 1 34 ? -0.793 24.359 1.921 1 95.62 34 ARG B CA 1
ATOM 2455 C C . ARG B 1 34 ? -1.408 23.219 2.723 1 95.62 34 ARG B C 1
ATOM 2457 O O . ARG B 1 34 ? -1.257 22.047 2.361 1 95.62 34 ARG B O 1
ATOM 2464 N N . LEU B 1 35 ? -2.059 23.562 3.795 1 96.19 35 LEU B N 1
ATOM 2465 C CA . LEU B 1 35 ? -2.682 22.547 4.637 1 96.19 35 LEU B CA 1
ATOM 2466 C C . LEU B 1 35 ? -3.83 21.859 3.904 1 96.19 35 LEU B C 1
ATOM 2468 O O . LEU B 1 35 ? -3.986 20.641 3.992 1 96.19 35 LEU B O 1
ATOM 2472 N N . GLU B 1 36 ? -4.637 22.656 3.242 1 96.38 36 GLU B N 1
ATOM 2473 C CA . GLU B 1 36 ? -5.742 22.094 2.473 1 96.38 36 GLU B CA 1
ATOM 2474 C C . GLU B 1 36 ? -5.23 21.141 1.389 1 96.38 36 GLU B C 1
ATOM 2476 O O . GLU B 1 36 ? -5.816 20.078 1.154 1 96.38 36 GLU B O 1
ATOM 2481 N N . LYS B 1 37 ? -4.223 21.562 0.721 1 97.06 37 LYS B N 1
ATOM 2482 C CA . LYS B 1 37 ? -3.602 20.719 -0.289 1 97.06 37 LYS B CA 1
ATOM 2483 C C . LYS B 1 37 ? -3.098 19.406 0.326 1 97.06 37 LYS B C 1
ATOM 2485 O O . LYS B 1 37 ? -3.281 18.328 -0.249 1 97.06 37 LYS B O 1
ATOM 2490 N N . LEU B 1 38 ? -2.477 19.484 1.431 1 96.5 38 LEU B N 1
ATOM 2491 C CA . LEU B 1 38 ? -1.947 18.297 2.113 1 96.5 38 LEU B CA 1
ATOM 2492 C C . LEU B 1 38 ? -3.068 17.328 2.473 1 96.5 38 LEU B C 1
ATOM 2494 O O . LEU B 1 38 ? -2.924 16.125 2.309 1 96.5 38 LEU B O 1
ATOM 2498 N N . VAL B 1 39 ? -4.141 17.859 2.99 1 96.5 39 VAL B N 1
ATOM 2499 C CA . VAL B 1 39 ? -5.285 17.047 3.361 1 96.5 39 VAL B CA 1
ATOM 2500 C C . VAL B 1 39 ? -5.828 16.328 2.127 1 96.5 39 VAL B C 1
ATOM 2502 O O . VAL B 1 39 ? -6.156 15.141 2.184 1 96.5 39 VAL B O 1
ATOM 2505 N N . LYS B 1 40 ? -5.938 17.031 1.04 1 97.31 40 LYS B N 1
ATOM 2506 C CA . LYS B 1 40 ? -6.422 16.438 -0.207 1 97.31 40 LYS B CA 1
ATOM 2507 C C . LYS B 1 40 ? -5.504 15.32 -0.682 1 97.31 40 LYS B C 1
ATOM 2509 O O . LYS B 1 40 ? -5.977 14.258 -1.103 1 97.31 40 LYS B O 1
ATOM 2514 N N . LEU B 1 41 ? -4.254 15.578 -0.684 1 97.5 41 LEU B N 1
ATOM 2515 C CA . LEU B 1 41 ? -3.268 14.594 -1.104 1 97.5 41 LEU B CA 1
ATOM 2516 C C . LEU B 1 41 ? -3.303 13.367 -0.195 1 97.5 41 LEU B C 1
ATOM 2518 O O . LEU B 1 41 ? -3.217 12.234 -0.671 1 97.5 41 LEU B O 1
ATOM 2522 N N . CYS B 1 42 ? -3.396 13.633 1.111 1 97.06 42 CYS B N 1
ATOM 2523 C CA . CYS B 1 42 ? -3.48 12.531 2.059 1 97.06 42 CYS B CA 1
ATOM 2524 C C . CYS B 1 42 ? -4.746 11.711 1.828 1 97.06 42 CYS B C 1
ATOM 2526 O O . CYS B 1 42 ? -4.711 10.477 1.887 1 97.06 42 CYS B O 1
ATOM 2528 N N . SER B 1 43 ? -5.832 12.367 1.601 1 97.56 43 SER B N 1
ATOM 2529 C CA . SER B 1 43 ? -7.094 11.688 1.322 1 97.56 43 SER B CA 1
ATOM 2530 C C . SER B 1 43 ? -6.984 10.805 0.084 1 97.56 43 SER B C 1
ATOM 2532 O O . SER B 1 43 ? -7.508 9.688 0.064 1 97.56 43 SER B O 1
ATOM 2534 N N . SER B 1 44 ? -6.363 11.32 -0.943 1 98.12 44 SER B N 1
ATOM 2535 C CA . SER B 1 44 ? -6.141 10.547 -2.156 1 98.12 44 SER B CA 1
ATOM 2536 C C . SER B 1 44 ? -5.297 9.305 -1.872 1 98.12 44 SER B C 1
ATOM 2538 O O . SER B 1 44 ? -5.566 8.227 -2.404 1 98.12 44 SER B O 1
ATOM 2540 N N . MET B 1 45 ? -4.266 9.414 -1.096 1 97.88 45 MET B N 1
ATOM 2541 C CA . MET B 1 45 ? -3.422 8.289 -0.697 1 97.88 45 MET B CA 1
ATOM 2542 C C . MET B 1 45 ? -4.238 7.227 0.032 1 97.88 45 MET B C 1
ATOM 2544 O O . MET B 1 45 ? -4.125 6.035 -0.268 1 97.88 45 MET B O 1
ATOM 2548 N N . ILE B 1 46 ? -5.066 7.715 0.921 1 97.94 46 ILE B N 1
ATOM 2549 C CA . ILE B 1 46 ? -5.879 6.801 1.716 1 97.94 46 ILE B CA 1
ATOM 2550 C C . ILE B 1 46 ? -6.867 6.066 0.811 1 97.94 46 ILE B C 1
ATOM 2552 O O . ILE B 1 46 ? -7.051 4.852 0.935 1 97.94 46 ILE B O 1
ATOM 2556 N N . GLU B 1 47 ? -7.496 6.789 -0.1 1 97.94 47 GLU B N 1
ATOM 2557 C CA . GLU B 1 47 ? -8.461 6.188 -1.017 1 97.94 47 GLU B CA 1
ATOM 2558 C C . GLU B 1 47 ? -7.805 5.113 -1.881 1 97.94 47 GLU B C 1
ATOM 2560 O O . GLU B 1 47 ? -8.352 4.02 -2.041 1 97.94 47 GLU B O 1
ATOM 2565 N N . THR B 1 48 ? -6.719 5.418 -2.492 1 98.19 48 THR B N 1
ATOM 2566 C CA . THR B 1 48 ? -5.996 4.445 -3.305 1 98.19 48 THR B CA 1
ATOM 2567 C C . THR B 1 48 ? -5.457 3.311 -2.441 1 98.19 48 THR B C 1
ATOM 2569 O O . THR B 1 48 ? -5.355 2.17 -2.898 1 98.19 48 THR B O 1
ATOM 2572 N N . GLY B 1 49 ? -5.039 3.67 -1.2 1 98.19 49 GLY B N 1
ATOM 2573 C CA . GLY B 1 49 ? -4.629 2.637 -0.264 1 98.19 49 GLY B CA 1
ATOM 2574 C C . GLY B 1 49 ? -5.727 1.634 0.038 1 98.19 49 GLY B C 1
ATOM 2575 O O . GLY B 1 49 ? -5.473 0.43 0.115 1 98.19 49 GLY B O 1
ATOM 2576 N N . LYS B 1 50 ? -6.883 2.115 0.199 1 97.69 50 LYS B N 1
ATOM 2577 C CA . LYS B 1 50 ? -8.023 1.24 0.451 1 97.69 50 LYS B CA 1
ATOM 2578 C C . LYS B 1 50 ? -8.312 0.351 -0.755 1 97.69 50 LYS B C 1
ATOM 2580 O O . LYS B 1 50 ? -8.68 -0.815 -0.599 1 97.69 50 LYS B O 1
ATOM 2585 N N . ALA B 1 51 ? -8.203 0.896 -1.935 1 98.06 51 ALA B N 1
ATOM 2586 C CA . ALA B 1 51 ? -8.367 0.102 -3.15 1 98.06 51 ALA B CA 1
ATOM 2587 C C . ALA B 1 51 ? -7.312 -1.002 -3.227 1 98.06 51 ALA B C 1
ATOM 2589 O O . ALA B 1 51 ? -7.625 -2.139 -3.592 1 98.06 51 ALA B O 1
ATOM 2590 N N . PHE B 1 52 ? -6.102 -0.669 -2.906 1 98.38 52 PHE B N 1
ATOM 2591 C CA . PHE B 1 52 ? -5.016 -1.643 -2.861 1 98.38 52 PHE B CA 1
ATOM 2592 C C . PHE B 1 52 ? -5.309 -2.73 -1.835 1 98.38 52 PHE B C 1
ATOM 2594 O O . PHE B 1 52 ? -5.098 -3.916 -2.1 1 98.38 52 PHE B O 1
ATOM 2601 N N . HIS B 1 53 ? -5.754 -2.309 -0.704 1 98 53 HIS B N 1
ATOM 2602 C CA . HIS B 1 53 ? -6.117 -3.238 0.359 1 98 53 HIS B CA 1
ATOM 2603 C C . HIS B 1 53 ? -7.16 -4.242 -0.122 1 98 53 HIS B C 1
ATOM 2605 O O . HIS B 1 53 ? -7.004 -5.449 0.078 1 98 53 HIS B O 1
ATOM 2611 N N . THR B 1 54 ? -8.195 -3.752 -0.79 1 98.38 54 THR B N 1
ATOM 2612 C CA . THR B 1 54 ? -9.273 -4.598 -1.29 1 98.38 54 THR B CA 1
ATOM 2613 C C . THR B 1 54 ? -8.75 -5.566 -2.348 1 98.38 54 THR B C 1
ATOM 2615 O O . THR B 1 54 ? -9.047 -6.766 -2.299 1 98.38 54 THR B O 1
ATOM 2618 N N . ALA B 1 55 ? -7.996 -5.039 -3.307 1 98.25 55 ALA B N 1
ATOM 2619 C CA . ALA B 1 55 ? -7.422 -5.871 -4.359 1 98.25 55 ALA B CA 1
ATOM 2620 C C . ALA B 1 55 ? -6.488 -6.93 -3.775 1 98.25 55 ALA B C 1
ATOM 2622 O O . ALA B 1 55 ? -6.457 -8.07 -4.25 1 98.25 55 ALA B O 1
ATOM 2623 N N . SER B 1 56 ? -5.691 -6.57 -2.787 1 98.25 56 SER B N 1
ATOM 2624 C CA . SER B 1 56 ? -4.777 -7.5 -2.133 1 98.25 56 SER B CA 1
ATOM 2625 C C . SER B 1 56 ? -5.539 -8.625 -1.435 1 98.25 56 SER B C 1
ATOM 2627 O O . SER B 1 56 ? -5.098 -9.773 -1.439 1 98.25 56 SER B O 1
ATOM 2629 N N . ASN B 1 57 ? -6.66 -8.234 -0.833 1 98.31 57 ASN B N 1
ATOM 2630 C CA . ASN B 1 57 ? -7.496 -9.266 -0.223 1 98.31 57 ASN B CA 1
ATOM 2631 C C . ASN B 1 57 ? -8.039 -10.234 -1.266 1 98.31 57 ASN B C 1
ATOM 2633 O O . ASN B 1 57 ? -8.195 -11.43 -0.987 1 98.31 57 ASN B O 1
ATOM 2637 N N . GLY B 1 58 ? -8.391 -9.695 -2.365 1 98.19 58 GLY B N 1
ATOM 2638 C CA . GLY B 1 58 ? -8.773 -10.57 -3.463 1 98.19 58 GLY B CA 1
ATOM 2639 C C . GLY B 1 58 ? -7.68 -11.555 -3.848 1 98.19 58 GLY B C 1
ATOM 2640 O O . GLY B 1 58 ? -7.949 -12.742 -4.051 1 98.19 58 GLY B O 1
ATOM 2641 N N . PHE B 1 59 ? -6.477 -11.078 -3.949 1 98 59 PHE B N 1
ATOM 2642 C CA . PHE B 1 59 ? -5.328 -11.922 -4.254 1 98 59 PHE B CA 1
ATOM 2643 C C . PHE B 1 59 ? -5.168 -13.008 -3.195 1 98 59 PHE B C 1
ATOM 2645 O O . PHE B 1 59 ? -4.949 -14.18 -3.527 1 98 59 PHE B O 1
ATOM 2652 N N . VAL B 1 60 ? -5.277 -12.641 -1.952 1 97.81 60 VAL B N 1
ATOM 2653 C CA . VAL B 1 60 ? -5.18 -13.594 -0.849 1 97.81 60 VAL B CA 1
ATOM 2654 C C . VAL B 1 60 ? -6.266 -14.664 -0.988 1 97.81 60 VAL B C 1
ATOM 2656 O O . VAL B 1 60 ? -6.012 -15.844 -0.752 1 97.81 60 VAL B O 1
ATOM 2659 N N . GLY B 1 61 ? -7.426 -14.211 -1.339 1 97.31 61 GLY B N 1
ATOM 2660 C CA . GLY B 1 61 ? -8.492 -15.164 -1.611 1 97.31 61 GLY B CA 1
ATOM 2661 C C . GLY B 1 61 ? -8.156 -16.125 -2.727 1 97.31 61 GLY B C 1
ATOM 2662 O O . GLY B 1 61 ? -8.484 -17.312 -2.645 1 97.31 61 GLY B O 1
ATOM 2663 N N . GLY B 1 62 ? -7.57 -15.633 -3.799 1 96.94 62 GLY B N 1
ATOM 2664 C CA . GLY B 1 62 ? -7.113 -16.484 -4.879 1 96.94 62 GLY B CA 1
ATOM 2665 C C . GLY B 1 62 ? -6.105 -17.531 -4.43 1 96.94 62 GLY B C 1
ATOM 2666 O O . GLY B 1 62 ? -6.152 -18.672 -4.871 1 96.94 62 GLY B O 1
ATOM 2667 N N . VAL B 1 63 ? -5.215 -17.203 -3.543 1 96.75 63 VAL B N 1
ATOM 2668 C CA . VAL B 1 63 ? -4.215 -18.109 -3.004 1 96.75 63 VAL B CA 1
ATOM 2669 C C . VAL B 1 63 ? -4.906 -19.203 -2.193 1 96.75 63 VAL B C 1
ATOM 2671 O O . VAL B 1 63 ? -4.531 -20.391 -2.281 1 96.75 63 VAL B O 1
ATOM 2674 N N . ARG B 1 64 ? -5.879 -18.812 -1.441 1 96.69 64 ARG B N 1
ATOM 2675 C CA . ARG B 1 64 ? -6.629 -19.781 -0.659 1 96.69 64 ARG B CA 1
ATOM 2676 C C . ARG B 1 64 ? -7.34 -20.781 -1.565 1 96.69 64 ARG B C 1
ATOM 2678 O O . ARG B 1 64 ? -7.375 -21.984 -1.273 1 96.69 64 ARG B O 1
ATOM 2685 N N . ASP B 1 65 ? -7.895 -20.234 -2.621 1 95.88 65 ASP B N 1
ATOM 2686 C CA . ASP B 1 65 ? -8.555 -21.109 -3.594 1 95.88 65 ASP B CA 1
ATOM 2687 C C . ASP B 1 65 ? -7.57 -22.125 -4.184 1 95.88 65 ASP B C 1
ATOM 2689 O O . ASP B 1 65 ? -7.914 -23.281 -4.379 1 95.88 65 ASP B O 1
ATOM 2693 N N . LEU B 1 66 ? -6.43 -21.641 -4.477 1 95.25 66 LEU B N 1
ATOM 2694 C CA . LEU B 1 66 ? -5.391 -22.531 -4.988 1 95.25 66 LEU B CA 1
ATOM 2695 C C . LEU B 1 66 ? -5.004 -23.578 -3.943 1 95.25 66 LEU B C 1
ATOM 2697 O O . LEU B 1 66 ? -4.746 -24.734 -4.281 1 95.25 66 LEU B O 1
ATOM 2701 N N . GLY B 1 67 ? -4.938 -23.156 -2.691 1 94.94 67 GLY B N 1
ATOM 2702 C CA . GLY B 1 67 ? -4.691 -24.109 -1.616 1 94.94 67 GLY B CA 1
ATOM 2703 C C . GLY B 1 67 ? -5.73 -25.203 -1.55 1 94.94 67 GLY B C 1
ATOM 2704 O O . GLY B 1 67 ? -5.395 -26.359 -1.276 1 94.94 67 GLY B O 1
ATOM 2705 N N . GLN B 1 68 ? -6.969 -24.859 -1.828 1 95.25 68 GLN B N 1
ATOM 2706 C CA . GLN B 1 68 ? -8.047 -25.844 -1.835 1 95.25 68 GLN B CA 1
ATOM 2707 C C . GLN B 1 68 ? -7.895 -26.828 -2.994 1 95.25 68 GLN B C 1
ATOM 2709 O O . GLN B 1 68 ? -8.211 -28.016 -2.857 1 95.25 68 GLN B O 1
ATOM 2714 N N . TYR B 1 69 ? -7.434 -26.281 -4.09 1 94.19 69 TYR B N 1
ATOM 2715 C CA . TYR B 1 69 ? -7.156 -27.156 -5.227 1 94.19 69 TYR B CA 1
ATOM 2716 C C . TYR B 1 69 ? -6.137 -28.234 -4.859 1 94.19 69 TYR B C 1
ATOM 2718 O O . TYR B 1 69 ? -6.258 -29.375 -5.281 1 94.19 69 TYR B O 1
ATOM 2726 N N . PHE B 1 70 ? -5.141 -27.844 -4.062 1 93.94 70 PHE B N 1
ATOM 2727 C CA . PHE B 1 70 ? -4.078 -28.766 -3.67 1 93.94 70 PHE B CA 1
ATOM 2728 C C . PHE B 1 70 ? -4.441 -29.5 -2.389 1 93.94 70 PHE B C 1
ATOM 2730 O O . PHE B 1 70 ? -3.568 -29.828 -1.585 1 93.94 70 PHE B O 1
ATOM 2737 N N . LYS B 1 71 ? -5.711 -29.703 -2.121 1 91.94 71 LYS B N 1
ATOM 2738 C CA . LYS B 1 71 ? -6.184 -30.297 -0.873 1 91.94 71 LYS B CA 1
ATOM 2739 C C . LYS B 1 71 ? -5.566 -31.688 -0.653 1 91.94 71 LYS B C 1
ATOM 2741 O O . LYS B 1 71 ? -5.359 -32.094 0.488 1 91.94 71 LYS B O 1
ATOM 2746 N N . ASP B 1 72 ? -5.25 -32.406 -1.761 1 90 72 ASP B N 1
ATOM 2747 C CA . ASP B 1 72 ? -4.711 -33.75 -1.663 1 90 72 ASP B CA 1
ATOM 2748 C C . ASP B 1 72 ? -3.191 -33.719 -1.5 1 90 72 ASP B C 1
ATOM 2750 O O . ASP B 1 72 ? -2.551 -34.781 -1.422 1 90 72 ASP B O 1
ATOM 2754 N N . ASP B 1 73 ? -2.592 -32.625 -1.52 1 90.62 73 ASP B N 1
ATOM 2755 C CA . ASP B 1 73 ? -1.169 -32.406 -1.28 1 90.62 73 ASP B CA 1
ATOM 2756 C C . ASP B 1 73 ? -0.949 -31.562 -0.015 1 90.62 73 ASP B C 1
ATOM 2758 O O . ASP B 1 73 ? -1.021 -30.328 -0.051 1 90.62 73 ASP B O 1
ATOM 2762 N N . ASP B 1 74 ? -0.583 -32.188 0.96 1 91.94 74 ASP B N 1
ATOM 2763 C CA . ASP B 1 74 ? -0.506 -31.562 2.279 1 91.94 74 ASP B CA 1
ATOM 2764 C C . ASP B 1 74 ? 0.5 -30.406 2.289 1 91.94 74 ASP B C 1
ATOM 2766 O O . ASP B 1 74 ? 0.207 -29.328 2.797 1 91.94 74 ASP B O 1
ATOM 2770 N N . LEU B 1 75 ? 1.627 -30.656 1.728 1 92.62 75 LEU B N 1
ATOM 2771 C CA . LEU B 1 75 ? 2.666 -29.641 1.728 1 92.62 75 LEU B CA 1
ATOM 2772 C C . LEU B 1 75 ? 2.193 -28.375 1.004 1 92.62 75 LEU B C 1
ATOM 2774 O O . LEU B 1 75 ? 2.273 -27.281 1.549 1 92.62 75 LEU B O 1
ATOM 2778 N N . ALA B 1 76 ? 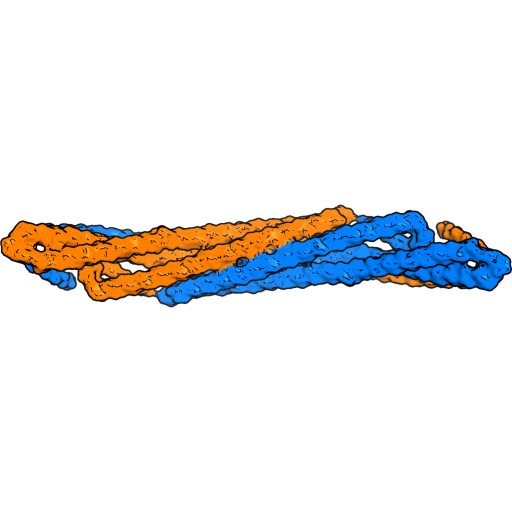1.686 -28.516 -0.206 1 93.88 76 ALA B N 1
ATOM 2779 C CA . ALA B 1 76 ? 1.245 -27.391 -1.013 1 93.88 76 ALA B CA 1
ATOM 2780 C C . ALA B 1 76 ? 0.046 -26.688 -0.374 1 93.88 76 ALA B C 1
ATOM 2782 O O . ALA B 1 76 ? 0.017 -25.469 -0.267 1 93.88 76 ALA B O 1
ATOM 2783 N N . SER B 1 77 ? -0.896 -27.438 0.064 1 95.75 77 SER B N 1
ATOM 2784 C CA . SER B 1 77 ? -2.115 -26.891 0.646 1 95.75 77 SER B CA 1
ATOM 2785 C C . SER B 1 77 ? -1.813 -26.109 1.918 1 95.75 77 SER B C 1
ATOM 2787 O O . SER B 1 77 ? -2.252 -24.969 2.064 1 95.75 77 SER B O 1
ATOM 2789 N N . LYS B 1 78 ? -1.025 -26.672 2.811 1 95.88 78 LYS B N 1
ATOM 2790 C CA . LYS B 1 78 ? -0.7 -26.031 4.078 1 95.88 78 LYS B CA 1
ATOM 2791 C C . LYS B 1 78 ? 0.164 -24.797 3.861 1 95.88 78 LYS B C 1
ATOM 2793 O O . LYS B 1 78 ? -0.026 -23.781 4.523 1 95.88 78 LYS B O 1
ATOM 2798 N N . SER B 1 79 ? 1.105 -24.953 2.975 1 95.88 79 SER B N 1
ATOM 2799 C CA . SER B 1 79 ? 1.99 -23.828 2.693 1 95.88 79 SER B CA 1
ATOM 2800 C C . SER B 1 79 ? 1.215 -22.641 2.127 1 95.88 79 SER B C 1
ATOM 2802 O O . SER B 1 79 ? 1.409 -21.5 2.559 1 95.88 79 SER B O 1
ATOM 2804 N N . LEU B 1 80 ? 0.333 -22.906 1.214 1 96.44 80 LEU B N 1
ATOM 2805 C CA . LEU B 1 80 ? -0.46 -21.844 0.601 1 96.44 80 LEU B CA 1
ATOM 2806 C C . LEU B 1 80 ? -1.408 -21.219 1.618 1 96.44 80 LEU B C 1
ATOM 2808 O O . LEU B 1 80 ? -1.597 -20 1.629 1 96.44 80 LEU B O 1
ATOM 2812 N N . THR B 1 81 ? -1.964 -22.031 2.453 1 96.69 81 THR B N 1
ATOM 2813 C CA . THR B 1 81 ? -2.861 -21.531 3.488 1 96.69 81 THR B CA 1
ATOM 2814 C C . THR B 1 81 ? -2.107 -20.656 4.48 1 96.69 81 THR B C 1
ATOM 2816 O O . THR B 1 81 ? -2.594 -19.594 4.871 1 96.69 81 THR B O 1
ATOM 2819 N N . ARG B 1 82 ? -0.966 -21.094 4.879 1 96.38 82 ARG B N 1
ATOM 2820 C CA . ARG B 1 82 ? -0.147 -20.328 5.809 1 96.38 82 ARG B CA 1
ATOM 2821 C C . ARG B 1 82 ? 0.254 -18.984 5.203 1 96.38 82 ARG B C 1
ATOM 2823 O O . ARG B 1 82 ? 0.277 -17.969 5.895 1 96.38 82 ARG B O 1
ATOM 2830 N N . PHE B 1 83 ? 0.589 -19.031 4.008 1 95.88 83 PHE B N 1
ATOM 2831 C CA . PHE B 1 83 ? 0.927 -17.797 3.291 1 95.88 83 PHE B CA 1
ATOM 2832 C C . PHE B 1 83 ? -0.267 -16.859 3.246 1 95.88 83 PHE B C 1
ATOM 2834 O O . PHE B 1 83 ? -0.122 -15.648 3.484 1 95.88 83 PHE B O 1
ATOM 2841 N N . ALA B 1 84 ? -1.36 -17.391 2.869 1 97.31 84 ALA B N 1
ATOM 2842 C CA . ALA B 1 84 ? -2.576 -16.594 2.816 1 97.31 84 ALA B CA 1
ATOM 2843 C C . ALA B 1 84 ? -2.883 -15.969 4.176 1 97.31 84 ALA B C 1
ATOM 2845 O O . ALA B 1 84 ? -3.283 -14.805 4.258 1 97.31 84 ALA B O 1
ATOM 2846 N N . ASP B 1 85 ? -2.691 -16.703 5.203 1 97.81 85 ASP B N 1
ATOM 2847 C CA . ASP B 1 85 ? -2.918 -16.203 6.559 1 97.81 85 ASP B CA 1
ATOM 2848 C C . ASP B 1 85 ? -1.963 -15.07 6.891 1 97.81 85 ASP B C 1
ATOM 2850 O O . ASP B 1 85 ? -2.367 -14.062 7.484 1 97.81 85 ASP B O 1
ATOM 2854 N N . ALA B 1 86 ? -0.719 -15.258 6.566 1 97.38 86 ALA B N 1
ATOM 2855 C CA . ALA B 1 86 ? 0.278 -14.211 6.805 1 97.38 86 ALA B CA 1
ATOM 2856 C C . ALA B 1 86 ? -0.08 -12.93 6.062 1 97.38 86 ALA B C 1
ATOM 2858 O O . ALA B 1 86 ? -0.004 -11.836 6.625 1 97.38 86 ALA B O 1
ATOM 2859 N N . MET B 1 87 ? -0.494 -13.07 4.875 1 97.75 87 MET B N 1
ATOM 2860 C CA . MET B 1 87 ? -0.861 -11.914 4.066 1 97.75 87 MET B CA 1
ATOM 2861 C C . MET B 1 87 ? -2.102 -11.227 4.629 1 97.75 87 MET B C 1
ATOM 2863 O O . MET B 1 87 ? -2.223 -10 4.566 1 97.75 87 MET B O 1
ATOM 2867 N N . THR B 1 88 ? -3.014 -12.023 5.109 1 98.06 88 THR B N 1
ATOM 2868 C CA . THR B 1 88 ? -4.199 -11.461 5.746 1 98.06 88 THR B CA 1
ATOM 2869 C C . THR B 1 88 ? -3.814 -10.586 6.93 1 98.06 88 THR B C 1
ATOM 2871 O O . THR B 1 88 ? -4.379 -9.5 7.113 1 98.06 88 THR B O 1
ATOM 2874 N N . GLU B 1 89 ? -2.887 -11 7.699 1 97.94 89 GLU B N 1
ATOM 2875 C CA . GLU B 1 89 ? -2.398 -10.211 8.82 1 97.94 89 GLU B CA 1
ATOM 2876 C C . GLU B 1 89 ? -1.733 -8.922 8.344 1 97.94 89 GLU B C 1
ATOM 2878 O O . GLU B 1 89 ? -1.952 -7.852 8.914 1 97.94 89 GLU B O 1
ATOM 2883 N N . VAL B 1 90 ? -0.917 -9.078 7.332 1 97.62 90 VAL B N 1
ATOM 2884 C CA . VAL B 1 90 ? -0.244 -7.914 6.762 1 97.62 90 VAL B CA 1
ATOM 2885 C C . VAL B 1 90 ? -1.277 -6.879 6.328 1 97.62 90 VAL B C 1
ATOM 2887 O O . VAL B 1 90 ? -1.097 -5.68 6.555 1 97.62 90 VAL B O 1
ATOM 2890 N N . MET B 1 91 ? -2.354 -7.324 5.695 1 97.94 91 MET B N 1
ATOM 2891 C CA . MET B 1 91 ? -3.375 -6.406 5.199 1 97.94 91 MET B CA 1
ATOM 2892 C C . MET B 1 91 ? -4.133 -5.758 6.355 1 97.94 91 MET B C 1
ATOM 2894 O O . MET B 1 91 ? -4.574 -4.613 6.25 1 97.94 91 MET B O 1
ATOM 2898 N N . LYS B 1 92 ? -4.254 -6.457 7.453 1 98 92 LYS B N 1
ATOM 2899 C CA . LYS B 1 92 ? -4.824 -5.848 8.648 1 98 92 LYS B CA 1
ATOM 2900 C C . LYS B 1 92 ? -3.959 -4.691 9.148 1 98 92 LYS B C 1
ATOM 2902 O O . LYS B 1 92 ? -4.473 -3.631 9.5 1 98 92 LYS B O 1
ATOM 2907 N N . TYR B 1 93 ? -2.639 -4.945 9.25 1 97.88 93 TYR B N 1
ATOM 2908 C CA . TYR B 1 93 ? -1.716 -3.887 9.641 1 97.88 93 TYR B CA 1
ATOM 2909 C C . TYR B 1 93 ? -1.821 -2.695 8.695 1 97.88 93 TYR B C 1
ATOM 2911 O O . TYR B 1 93 ? -1.819 -1.543 9.133 1 97.88 93 TYR B O 1
ATOM 2919 N N . PHE B 1 94 ? -1.894 -3.01 7.473 1 98 94 PHE B N 1
ATOM 2920 C CA . PHE B 1 94 ? -1.985 -1.972 6.453 1 98 94 PHE B CA 1
ATOM 2921 C C . PHE B 1 94 ? -3.254 -1.147 6.633 1 98 94 PHE B C 1
ATOM 2923 O O . PHE B 1 94 ? -3.223 0.081 6.535 1 98 94 PHE B O 1
ATOM 2930 N N . SER B 1 95 ? -4.344 -1.807 6.828 1 97.5 95 SER B N 1
ATOM 2931 C CA . SER B 1 95 ? -5.613 -1.13 7.059 1 97.5 95 SER B CA 1
ATOM 2932 C C . SER B 1 95 ? -5.535 -0.204 8.266 1 97.5 95 SER B C 1
ATOM 2934 O O . SER B 1 95 ? -6.066 0.909 8.242 1 97.5 95 SER B O 1
ATOM 2936 N N . MET B 1 96 ? -4.898 -0.632 9.273 1 96.94 96 MET B N 1
ATOM 2937 C CA . MET B 1 96 ? -4.707 0.182 10.469 1 96.94 96 MET B CA 1
ATOM 2938 C C . MET B 1 96 ? -3.861 1.413 10.164 1 96.94 96 MET B C 1
ATOM 2940 O O . MET B 1 96 ? -4.129 2.5 10.68 1 96.94 96 MET B O 1
ATOM 2944 N N . LEU B 1 97 ? -2.859 1.204 9.414 1 96.94 97 LEU B N 1
ATOM 2945 C CA . LEU B 1 97 ? -2.012 2.322 9.016 1 96.94 97 LEU B CA 1
ATOM 2946 C C . LEU B 1 97 ? -2.818 3.377 8.266 1 96.94 97 LEU B C 1
ATOM 2948 O O . LEU B 1 97 ? -2.672 4.574 8.516 1 96.94 97 LEU B O 1
ATOM 2952 N N . MET B 1 98 ? -3.699 2.99 7.344 1 96.88 98 MET B N 1
ATOM 2953 C CA . MET B 1 98 ? -4.551 3.912 6.598 1 96.88 98 MET B CA 1
ATOM 2954 C C . MET B 1 98 ? -5.516 4.637 7.527 1 96.88 98 MET B C 1
ATOM 2956 O O . MET B 1 98 ? -5.746 5.84 7.375 1 96.88 98 MET B O 1
ATOM 2960 N N . ASP B 1 99 ? -6.031 3.893 8.445 1 96.06 99 ASP B N 1
ATOM 2961 C CA . ASP B 1 99 ? -6.934 4.492 9.43 1 96.06 99 ASP B CA 1
ATOM 2962 C C . ASP B 1 99 ? -6.215 5.551 10.258 1 96.06 99 ASP B C 1
ATOM 2964 O O . ASP B 1 99 ? -6.781 6.605 10.555 1 96.06 99 ASP B O 1
ATOM 2968 N N . GLN B 1 100 ? -5.039 5.238 10.641 1 94.44 100 GLN B N 1
ATOM 2969 C CA . GLN B 1 100 ? -4.25 6.188 11.422 1 94.44 100 GLN B CA 1
ATOM 2970 C C . GLN B 1 100 ? -3.9 7.422 10.594 1 94.44 100 GLN B C 1
ATOM 2972 O O . GLN B 1 100 ? -3.873 8.539 11.117 1 94.44 100 GLN B O 1
ATOM 2977 N N . ALA B 1 101 ? -3.574 7.242 9.336 1 93.25 101 ALA B N 1
ATOM 2978 C CA . ALA B 1 101 ? -3.318 8.367 8.445 1 93.25 101 ALA B CA 1
ATOM 2979 C C . ALA B 1 101 ? -4.527 9.297 8.375 1 93.25 101 ALA B C 1
ATOM 2981 O O . ALA B 1 101 ? -4.379 10.523 8.414 1 93.25 101 ALA B O 1
ATOM 2982 N N . ASN B 1 102 ? -5.668 8.711 8.281 1 94.62 102 ASN B N 1
ATOM 2983 C CA . ASN B 1 102 ? -6.902 9.492 8.234 1 94.62 102 ASN B CA 1
ATOM 2984 C C . ASN B 1 102 ? -7.133 10.258 9.531 1 94.62 102 ASN B C 1
ATOM 2986 O O . ASN B 1 102 ? -7.449 11.453 9.508 1 94.62 102 ASN B O 1
ATOM 2990 N N . ARG B 1 103 ? -6.895 9.633 10.625 1 91.94 103 ARG B N 1
ATOM 2991 C CA . ARG B 1 103 ? -7.137 10.227 11.938 1 91.94 103 ARG B CA 1
ATOM 2992 C C . ARG B 1 103 ? -6.09 11.289 12.258 1 91.94 103 ARG B C 1
ATOM 2994 O O . ARG B 1 103 ? -6.426 12.367 12.742 1 91.94 103 ARG B O 1
ATOM 3001 N N . SER B 1 104 ? -4.875 10.992 11.969 1 87.62 104 SER B N 1
ATOM 3002 C CA . SER B 1 104 ? -3.779 11.867 12.391 1 87.62 104 SER B CA 1
ATOM 3003 C C . SER B 1 104 ? -3.596 13.023 11.414 1 87.62 104 SER B C 1
ATOM 3005 O O . SER B 1 104 ? -3.461 14.18 11.828 1 87.62 104 SER B O 1
ATOM 3007 N N . VAL B 1 105 ? -3.672 12.797 10.164 1 89.75 105 VAL B N 1
ATOM 3008 C CA . VAL B 1 105 ? -3.354 13.844 9.195 1 89.75 105 VAL B CA 1
ATOM 3009 C C . VAL B 1 105 ? -4.637 14.539 8.75 1 89.75 105 VAL B C 1
ATOM 3011 O O . VAL B 1 105 ? -4.84 15.727 9.031 1 89.75 105 VAL B O 1
ATOM 3014 N N . CYS B 1 106 ? -5.516 13.812 8.219 1 92.75 106 CYS B N 1
ATOM 3015 C CA . CYS B 1 106 ? -6.699 14.43 7.629 1 92.75 106 CYS B CA 1
ATOM 3016 C C . CYS B 1 106 ? -7.559 15.086 8.695 1 92.75 106 CYS B C 1
ATOM 3018 O O . CYS B 1 106 ? -7.895 16.266 8.594 1 92.75 106 CYS B O 1
ATOM 3020 N N . LYS B 1 107 ? -7.852 14.383 9.711 1 93.38 107 LYS B N 1
ATOM 3021 C CA . LYS B 1 107 ? -8.75 14.906 10.734 1 93.38 107 LYS B CA 1
ATOM 3022 C C . LYS B 1 107 ? -8.102 16.047 11.508 1 93.38 107 LYS B C 1
ATOM 3024 O O . LYS B 1 107 ? -8.703 17.109 11.695 1 93.38 107 LYS B O 1
ATOM 3029 N N . ASN B 1 108 ? -6.863 15.844 11.969 1 90.94 108 ASN B N 1
ATOM 3030 C CA . ASN B 1 108 ? -6.176 16.844 12.766 1 90.94 108 ASN B CA 1
ATOM 3031 C C . ASN B 1 108 ? -5.965 18.141 11.984 1 90.94 108 ASN B C 1
ATOM 3033 O O . ASN B 1 108 ? -6.242 19.234 12.484 1 90.94 108 ASN B O 1
ATOM 3037 N N . ILE B 1 109 ? -5.516 18.016 10.805 1 93.5 109 ILE B N 1
ATOM 3038 C CA . ILE B 1 109 ? -5.246 19.203 10 1 93.5 109 ILE B CA 1
ATOM 3039 C C . ILE B 1 109 ? -6.562 19.891 9.633 1 93.5 109 ILE B C 1
ATOM 3041 O O . ILE B 1 109 ? -6.656 21.125 9.648 1 93.5 109 ILE B O 1
ATOM 3045 N N . ASN B 1 110 ? -7.539 19.094 9.352 1 93.19 110 ASN B N 1
ATOM 3046 C CA . ASN B 1 110 ? -8.852 19.656 9.07 1 93.19 110 ASN B CA 1
ATOM 3047 C C . ASN B 1 110 ? -9.414 20.406 10.273 1 93.19 110 ASN B C 1
ATOM 3049 O O . ASN B 1 110 ? -10.047 21.453 10.125 1 93.19 110 ASN B O 1
ATOM 3053 N N . ASN B 1 111 ? -9.203 19.859 11.391 1 93.12 111 ASN B N 1
ATOM 3054 C CA . ASN B 1 111 ? -9.641 20.531 12.617 1 93.12 111 ASN B CA 1
ATOM 3055 C C . ASN B 1 111 ? -8.914 21.859 12.812 1 93.12 111 ASN B C 1
ATOM 3057 O O . ASN B 1 111 ? -9.523 22.859 13.203 1 93.12 111 ASN B O 1
ATOM 3061 N N . PHE B 1 112 ? -7.652 21.859 12.547 1 93.62 112 PHE B N 1
ATOM 3062 C CA . PHE B 1 112 ? -6.871 23.078 12.648 1 93.62 112 PHE B CA 1
ATOM 3063 C C . PHE B 1 112 ? -7.391 24.141 11.688 1 93.62 112 PHE B C 1
ATOM 3065 O O . PHE B 1 112 ? -7.5 25.312 12.047 1 93.62 112 PHE B O 1
ATOM 3072 N N . ILE B 1 113 ? -7.766 23.734 10.508 1 94.31 113 ILE B N 1
ATOM 3073 C CA . ILE B 1 113 ? -8.273 24.656 9.492 1 94.31 113 ILE B CA 1
ATOM 3074 C C . ILE B 1 113 ? -9.641 25.188 9.914 1 94.31 113 ILE B C 1
ATOM 3076 O O . ILE B 1 113 ? -9.867 26.406 9.906 1 94.31 113 ILE B O 1
ATOM 3080 N N . LYS B 1 114 ? -10.461 24.375 10.438 1 93.88 114 LYS B N 1
ATOM 3081 C CA . LYS B 1 114 ? -11.852 24.719 10.695 1 93.88 114 LYS B CA 1
ATOM 3082 C C . LYS B 1 114 ? -12.008 25.422 12.039 1 93.88 114 LYS B C 1
ATOM 3084 O O . LYS B 1 114 ? -12.891 26.266 12.211 1 93.88 114 LYS B O 1
ATOM 3089 N N . GLN B 1 115 ? -11.094 25.125 12.922 1 92.25 115 GLN B N 1
ATOM 3090 C CA . GLN B 1 115 ? -11.266 25.688 14.258 1 92.25 115 GLN B CA 1
ATOM 3091 C C . GLN B 1 115 ? -10.344 26.875 14.484 1 92.25 115 GLN B C 1
ATOM 3093 O O . GLN B 1 115 ? -10.758 27.891 15.055 1 92.25 115 GLN B O 1
ATOM 3098 N N . ASP B 1 116 ? -9.195 26.766 14.023 1 92.06 116 ASP B N 1
ATOM 3099 C CA . ASP B 1 116 ? -8.234 27.812 14.352 1 92.06 116 ASP B CA 1
ATOM 3100 C C . ASP B 1 116 ? -8.133 28.844 13.227 1 92.06 116 ASP B C 1
ATOM 3102 O O . ASP B 1 116 ? -8.281 30.047 13.461 1 92.06 116 ASP B O 1
ATOM 3106 N N . ILE B 1 117 ? -7.934 28.375 12.047 1 94.69 117 ILE B N 1
ATOM 3107 C CA . ILE B 1 117 ? -7.777 29.297 10.93 1 94.69 117 ILE B CA 1
ATOM 3108 C C . ILE B 1 117 ? -9.094 30.031 10.672 1 94.69 117 ILE B C 1
ATOM 3110 O O . ILE B 1 117 ? -9.109 31.234 10.453 1 94.69 117 ILE B O 1
ATOM 3114 N N . ARG B 1 118 ? -10.188 29.328 10.758 1 94.06 118 ARG B N 1
ATOM 3115 C CA . ARG B 1 118 ? -11.5 29.938 10.531 1 94.06 118 ARG B CA 1
ATOM 3116 C C . ARG B 1 118 ? -11.789 31.016 11.57 1 94.06 118 ARG B C 1
ATOM 3118 O O . ARG B 1 118 ? -12.367 32.062 11.25 1 94.06 118 ARG B O 1
ATOM 3125 N N . LYS B 1 119 ? -11.43 30.766 12.789 1 93.06 119 LYS B N 1
ATOM 3126 C CA . LYS B 1 119 ? -11.633 31.734 13.852 1 93.06 119 LYS B CA 1
ATOM 3127 C C . LYS B 1 119 ? -10.922 33.062 13.547 1 93.06 119 LYS B C 1
ATOM 3129 O O . LYS B 1 119 ? -11.461 34.125 13.797 1 93.06 119 LYS B O 1
ATOM 3134 N N . VAL B 1 120 ? -9.727 32.938 13.055 1 94.62 120 VAL B N 1
ATOM 3135 C CA . VAL B 1 120 ? -8.953 34.125 12.695 1 94.62 120 VAL B CA 1
ATOM 3136 C C . VAL B 1 120 ? -9.641 34.844 11.531 1 94.62 120 VAL B C 1
ATOM 3138 O O . VAL B 1 120 ? -9.719 36.062 11.523 1 94.62 120 VAL B O 1
ATOM 3141 N N . LYS B 1 121 ? -10.133 34.125 10.625 1 93.94 121 LYS B N 1
ATOM 3142 C CA . LYS B 1 121 ? -10.805 34.719 9.469 1 93.94 121 LYS B CA 1
ATOM 3143 C C . LYS B 1 121 ? -12.086 35.406 9.883 1 93.94 121 LYS B C 1
ATOM 3145 O O . LYS B 1 121 ? -12.414 36.469 9.352 1 93.94 121 LYS B O 1
ATOM 3150 N N . GLU B 1 122 ? -12.82 34.844 10.812 1 93.69 122 GLU B N 1
ATOM 3151 C CA . GLU B 1 122 ? -14.023 35.469 11.344 1 93.69 122 GLU B CA 1
ATOM 3152 C C . GLU B 1 122 ? -13.68 36.75 12.102 1 93.69 122 GLU B C 1
ATOM 3154 O O . GLU B 1 122 ? -14.359 37.781 11.945 1 93.69 122 GLU B O 1
ATOM 3159 N N . ALA B 1 123 ? -12.625 36.656 12.922 1 93 123 ALA B N 1
ATOM 3160 C CA . ALA B 1 123 ? -12.164 37.844 13.641 1 93 123 ALA B CA 1
ATOM 3161 C C . ALA B 1 123 ? -11.75 38.938 12.68 1 93 123 ALA B C 1
ATOM 3163 O O . ALA B 1 123 ? -11.961 40.125 12.953 1 93 123 ALA B O 1
ATOM 3164 N N . LYS B 1 124 ? -11.133 38.531 11.602 1 93.19 124 LYS B N 1
ATOM 3165 C CA . LYS B 1 124 ? -10.734 39.5 10.578 1 93.19 124 LYS B CA 1
ATOM 3166 C C . LYS B 1 124 ? -11.953 40.25 10.008 1 93.19 124 LYS B C 1
ATOM 3168 O O . LYS B 1 124 ? -11.93 41.469 9.852 1 93.19 124 LYS B O 1
ATOM 3173 N N . LYS B 1 125 ? -13 39.531 9.68 1 94.31 125 LYS B N 1
ATOM 3174 C CA . LYS B 1 125 ? -14.219 40.125 9.133 1 94.31 125 LYS B CA 1
ATOM 3175 C C . LYS B 1 125 ? -14.812 41.156 10.086 1 94.31 125 LYS B C 1
ATOM 3177 O O . LYS B 1 125 ? -15.234 42.219 9.664 1 94.31 125 LYS B O 1
ATOM 3182 N N . TYR B 1 126 ? -14.852 40.812 11.344 1 92.12 126 TYR B N 1
ATOM 3183 C CA . TYR B 1 126 ? -15.367 41.75 12.344 1 92.12 126 TYR B CA 1
ATOM 3184 C C . TYR B 1 126 ? -14.492 42.969 12.453 1 92.12 126 TYR B C 1
ATOM 3186 O O . TYR B 1 126 ? -15 44.094 12.547 1 92.12 126 TYR B O 1
ATOM 3194 N N . PHE B 1 127 ? -13.219 42.75 12.438 1 90.94 127 PHE B N 1
ATOM 3195 C CA . PHE B 1 127 ? -12.258 43.844 12.516 1 90.94 127 PHE B CA 1
ATOM 3196 C C . PHE B 1 127 ? -12.438 44.812 11.352 1 90.94 127 PHE B C 1
ATOM 3198 O O . PHE B 1 127 ? -12.445 46.031 11.539 1 90.94 127 PHE B O 1
ATOM 3205 N N . GLU B 1 128 ? -12.617 44.312 10.172 1 90.94 128 GLU B N 1
ATOM 3206 C CA . GLU B 1 128 ? -12.805 45.125 8.984 1 90.94 128 GLU B CA 1
ATOM 3207 C C . GLU B 1 128 ? -14.109 45.906 9.062 1 90.94 128 GLU B C 1
ATOM 3209 O O . GLU B 1 128 ? -14.148 47.094 8.719 1 90.94 128 GLU B O 1
ATOM 3214 N N . LYS B 1 129 ? -15.141 45.25 9.508 1 93.44 129 LYS B N 1
ATOM 3215 C CA . LYS B 1 129 ? -16.438 45.906 9.641 1 93.44 129 LYS B CA 1
ATOM 3216 C C . LYS B 1 129 ? -16.375 47.062 10.633 1 93.44 129 LYS B C 1
ATOM 3218 O O . LYS B 1 129 ? -16.859 48.156 10.344 1 93.44 129 LYS B O 1
ATOM 3223 N N . ILE B 1 130 ? -15.812 46.812 11.75 1 90.19 130 ILE B N 1
ATOM 3224 C CA . ILE B 1 130 ? -15.758 47.812 12.805 1 90.19 130 ILE B CA 1
ATOM 3225 C C . ILE B 1 130 ? -14.82 48.969 12.383 1 90.19 130 ILE B C 1
ATOM 3227 O O . ILE B 1 130 ? -15.055 50.125 12.719 1 90.19 130 ILE B O 1
ATOM 3231 N N . SER B 1 131 ? -13.719 48.594 11.68 1 86.75 131 SER B N 1
ATOM 3232 C CA . SER B 1 131 ? -12.805 49.594 11.156 1 86.75 131 SER B CA 1
ATOM 3233 C C . SER B 1 131 ? -13.531 50.562 10.227 1 86.75 131 SER B C 1
ATOM 3235 O O . SER B 1 131 ? -13.328 51.781 10.297 1 86.75 131 SER B O 1
ATOM 3237 N N . ASP B 1 132 ? -14.422 50.062 9.398 1 91.19 132 ASP B N 1
ATOM 3238 C CA . ASP B 1 132 ? -15.219 50.906 8.492 1 91.19 132 ASP B CA 1
ATOM 3239 C C . ASP B 1 132 ? -16.188 51.781 9.273 1 91.19 132 ASP B C 1
ATOM 3241 O O . ASP B 1 132 ? -16.359 52.969 8.953 1 91.19 132 ASP B O 1
ATOM 3245 N N . GLU B 1 133 ? -16.781 51.188 10.25 1 91.38 133 GLU B N 1
ATOM 3246 C CA . GLU B 1 133 ? -17.734 51.938 11.07 1 91.38 133 GLU B CA 1
ATOM 3247 C C . GLU B 1 133 ? -17.031 53.062 11.852 1 91.38 133 GLU B C 1
ATOM 3249 O O . GLU B 1 133 ? -17.594 54.125 12.047 1 91.38 133 GLU B O 1
ATOM 3254 N N . MET B 1 134 ? -15.875 52.781 12.305 1 86.38 134 MET B N 1
ATOM 3255 C CA . MET B 1 134 ? -15.07 53.781 13 1 86.38 134 MET B CA 1
ATOM 3256 C C . MET B 1 134 ? -14.727 54.938 12.07 1 86.38 134 MET B C 1
ATOM 3258 O O . MET B 1 134 ? -14.836 56.094 12.461 1 86.38 134 MET B O 1
ATOM 3262 N N . ASP B 1 135 ? -14.32 54.625 10.867 1 87.62 135 ASP B N 1
ATOM 3263 C CA . ASP B 1 135 ? -14.031 55.688 9.875 1 87.62 135 ASP B CA 1
ATOM 3264 C C . ASP B 1 135 ? -15.258 56.531 9.609 1 87.62 135 ASP B C 1
ATOM 3266 O O . ASP B 1 135 ? -15.156 57.75 9.5 1 87.62 135 ASP B O 1
ATOM 3270 N N . ASN B 1 136 ? -16.375 55.906 9.547 1 91.31 136 ASN B N 1
ATOM 3271 C CA . ASN B 1 136 ? -17.625 56.625 9.336 1 91.31 136 ASN B CA 1
ATOM 3272 C C . ASN B 1 136 ? -17.953 57.531 10.523 1 91.31 136 ASN B C 1
ATOM 3274 O O . ASN B 1 136 ? -18.453 58.625 10.336 1 91.31 136 ASN B O 1
ATOM 3278 N N . ALA B 1 137 ? -17.734 57 11.695 1 88.94 137 ALA B N 1
ATOM 3279 C CA . ALA B 1 137 ? -17.984 57.781 12.906 1 88.94 137 ALA B CA 1
ATOM 3280 C C . ALA B 1 137 ? -17.062 59 12.961 1 88.94 137 ALA B C 1
ATOM 3282 O O . ALA B 1 137 ? -17.484 60.062 13.406 1 88.94 137 ALA B O 1
ATOM 3283 N N . LEU B 1 138 ? -15.859 58.844 12.57 1 86.94 138 LEU B N 1
ATOM 3284 C CA . LEU B 1 138 ? -14.891 59.938 12.516 1 86.94 138 LEU B CA 1
ATOM 3285 C C . LEU B 1 138 ? -15.352 61.031 11.547 1 86.94 138 LEU B C 1
ATOM 3287 O O . LEU B 1 138 ? -15.273 62.219 11.859 1 86.94 138 LEU B O 1
ATOM 3291 N N . ILE B 1 139 ? -15.836 60.594 10.383 1 90.56 139 ILE B N 1
ATOM 3292 C CA . ILE B 1 139 ? -16.328 61.531 9.367 1 90.56 139 ILE B CA 1
ATOM 3293 C C . ILE B 1 139 ? -17.562 62.25 9.891 1 90.56 139 ILE B C 1
ATOM 3295 O O . ILE B 1 139 ? -17.672 63.469 9.734 1 90.56 139 ILE B O 1
ATOM 3299 N N . LYS B 1 140 ? -18.438 61.562 10.555 1 90.12 140 LYS B N 1
ATOM 3300 C CA . LYS B 1 140 ? -19.656 62.156 11.102 1 90.12 140 LYS B CA 1
ATOM 3301 C C . LYS B 1 140 ? -19.328 63.188 12.188 1 90.12 140 LYS B C 1
ATOM 3303 O O . LYS B 1 140 ? -19.969 64.25 12.273 1 90.12 140 LYS B O 1
ATOM 3308 N N . ASN B 1 141 ? -18.453 62.875 13.008 1 88.44 141 ASN B N 1
ATOM 3309 C CA . ASN B 1 141 ? -18.062 63.781 14.094 1 88.44 141 ASN B CA 1
ATOM 3310 C C . ASN B 1 141 ? -17.375 65.062 13.562 1 88.44 141 ASN B C 1
ATOM 3312 O O . ASN B 1 141 ? -17.547 66.125 14.125 1 88.44 141 ASN B O 1
ATOM 3316 N N . SER B 1 142 ? -16.562 64.938 12.523 1 87.19 142 SER B N 1
ATOM 3317 C CA . SER B 1 142 ? -15.867 66.062 11.93 1 87.19 142 SER B CA 1
ATOM 3318 C C . SER B 1 142 ? -16.828 67 11.203 1 87.19 142 SER B C 1
ATOM 3320 O O . SER B 1 142 ? -16.594 68.188 11.109 1 87.19 142 SER B O 1
ATOM 3322 N N . ASN B 1 143 ? -17.906 66.375 10.703 1 86.69 143 ASN B N 1
ATOM 3323 C CA . ASN B 1 143 ? -18.859 67.188 9.906 1 86.69 143 ASN B CA 1
ATOM 3324 C C . ASN B 1 143 ? -19.953 67.75 10.781 1 86.69 143 ASN B C 1
ATOM 3326 O O . ASN B 1 143 ? -20.812 68.5 10.289 1 86.69 143 ASN B O 1
ATOM 3330 N N . ALA B 1 144 ? -19.938 67.375 12.102 1 83.62 144 ALA B N 1
ATOM 3331 C CA . ALA B 1 144 ? -21 67.875 12.984 1 83.62 144 ALA B CA 1
ATOM 3332 C C . ALA B 1 144 ? -20.938 69.438 13.086 1 83.62 144 ALA B C 1
ATOM 3334 O O . ALA B 1 144 ? -19.875 70 13.25 1 83.62 144 ALA B O 1
ATOM 3335 N N . LEU B 1 145 ? -22.078 70.062 12.867 1 78.81 145 LEU B N 1
ATOM 3336 C CA . LEU B 1 145 ? -22.188 71.5 12.898 1 78.81 145 LEU B CA 1
ATOM 3337 C C . LEU B 1 145 ? -22.109 72.062 14.328 1 78.81 145 LEU B C 1
ATOM 3339 O O . LEU B 1 145 ? -22.891 71.625 15.188 1 78.81 145 LEU B O 1
ATOM 3343 N N . ARG B 1 146 ? -21.281 72.938 14.594 1 84.62 146 ARG B N 1
ATOM 3344 C CA . ARG B 1 146 ? -21.062 73.5 15.922 1 84.62 146 ARG B CA 1
ATOM 3345 C C . ARG B 1 146 ? -22.281 74.25 16.406 1 84.62 146 ARG B C 1
ATOM 3347 O O . ARG B 1 146 ? -22.5 74.375 17.609 1 84.62 146 ARG B O 1
ATOM 3354 N N . SER B 1 147 ? -22.969 74.625 15.469 1 88.5 147 SER B N 1
ATOM 3355 C CA . SER B 1 147 ? -24.156 75.438 15.797 1 88.5 147 SER B CA 1
ATOM 3356 C C . SER B 1 147 ? -25.266 74.562 16.375 1 88.5 147 SER B C 1
ATOM 3358 O O . SER B 1 147 ? -26.203 75.062 16.984 1 88.5 147 SER B O 1
ATOM 3360 N N . LYS B 1 148 ? -25.25 73.25 16.219 1 89.81 148 LYS B N 1
ATOM 3361 C CA . LYS B 1 148 ? -26.219 72.312 16.75 1 89.81 148 LYS B CA 1
ATOM 3362 C C . LYS B 1 148 ? -25.609 71.438 17.844 1 89.81 148 LYS B C 1
ATOM 3364 O O . LYS B 1 148 ? -25.125 70.312 17.578 1 89.81 148 LYS B O 1
ATOM 3369 N N . PRO B 1 149 ? -25.719 71.875 19.047 1 86.44 149 PRO B N 1
ATOM 3370 C CA . PRO B 1 149 ? -24.984 71.188 20.141 1 86.44 149 PRO B CA 1
ATOM 3371 C C . PRO B 1 149 ? -25.422 69.75 20.375 1 86.44 149 PRO B C 1
ATOM 3373 O O . PRO B 1 149 ? -24.609 68.938 20.703 1 86.44 149 PRO B O 1
ATOM 3376 N N . GLN B 1 150 ? -26.656 69.5 20.219 1 87.69 150 GLN B N 1
ATOM 3377 C CA . GLN B 1 150 ? -27.156 68.125 20.438 1 87.69 150 GLN B CA 1
ATOM 3378 C C . GLN B 1 150 ? -26.578 67.188 19.391 1 87.69 150 GLN B C 1
ATOM 3380 O O . GLN B 1 150 ? -26.219 66.062 19.719 1 87.69 150 GLN B O 1
ATOM 3385 N N . GLU B 1 151 ? -26.469 67.625 18.188 1 85.88 151 GLU B N 1
ATOM 3386 C CA . GLU B 1 151 ? -25.906 66.812 17.125 1 85.88 151 GLU B CA 1
ATOM 3387 C C . GLU B 1 151 ? -24.422 66.562 17.344 1 85.88 151 GLU B C 1
ATOM 3389 O O . GLU B 1 151 ? -23.938 65.438 17.047 1 85.88 151 GLU B O 1
ATOM 3394 N N . CYS B 1 152 ? -23.734 67.5 17.891 1 85.94 152 CYS B N 1
ATOM 3395 C CA . CYS B 1 152 ? -22.312 67.375 18.172 1 85.94 152 CYS B CA 1
ATOM 3396 C C . CYS B 1 152 ? -22.062 66.375 19.312 1 85.94 152 CYS B C 1
ATOM 3398 O O . CYS B 1 152 ? -21.125 65.562 19.25 1 85.94 152 CYS B O 1
ATOM 3400 N N . GLU B 1 153 ? -22.984 66.438 20.25 1 87.38 153 GLU B N 1
ATOM 3401 C CA . GLU B 1 153 ? -22.891 65.5 21.375 1 87.38 153 GLU B CA 1
ATOM 3402 C C . GLU B 1 153 ? -23.141 64.062 20.938 1 87.38 153 GLU B C 1
ATOM 3404 O O . GLU B 1 153 ? -22.453 63.156 21.359 1 87.38 153 GLU B O 1
ATOM 3409 N N . ASP B 1 154 ? -24.094 63.906 20.109 1 89.25 154 ASP B N 1
ATOM 3410 C CA . ASP B 1 154 ? -24.438 62.562 19.594 1 89.25 154 ASP B CA 1
ATOM 3411 C C . ASP B 1 154 ? -23.297 62 18.734 1 89.25 154 ASP B C 1
ATOM 3413 O O . ASP B 1 154 ? -22.984 60.812 18.812 1 89.25 154 ASP B O 1
ATOM 3417 N N . ALA B 1 155 ? -22.719 62.781 17.938 1 86.94 155 ALA B N 1
ATOM 3418 C CA . ALA B 1 155 ? -21.609 62.375 17.078 1 86.94 155 ALA B CA 1
ATOM 3419 C C . ALA B 1 155 ? -20.391 61.969 17.922 1 86.94 155 ALA B C 1
ATOM 3421 O O . ALA B 1 155 ? -19.734 61 17.609 1 86.94 155 ALA B O 1
ATOM 3422 N N . THR B 1 156 ? -20.156 62.781 18.938 1 84.94 156 THR B N 1
ATOM 3423 C CA . THR B 1 156 ? -19.016 62.5 19.812 1 84.94 156 THR B CA 1
ATOM 3424 C C . THR B 1 156 ? -19.219 61.188 20.594 1 84.94 156 THR B C 1
ATOM 3426 O O . THR B 1 156 ? -18.297 60.406 20.719 1 84.94 156 THR B O 1
ATOM 3429 N N . ASN B 1 157 ? -20.453 61.062 21.078 1 85 157 ASN B N 1
ATOM 3430 C CA . ASN B 1 157 ? -20.766 59.812 21.781 1 85 157 ASN B CA 1
ATOM 3431 C C . ASN B 1 157 ? -20.656 58.594 20.859 1 85 157 ASN B C 1
ATOM 3433 O O . ASN B 1 157 ? -20.203 57.531 21.281 1 85 157 ASN B O 1
ATOM 3437 N N . GLY B 1 158 ? -21.078 58.781 19.719 1 85.19 158 GLY B N 1
ATOM 3438 C CA . GLY B 1 158 ? -20.938 57.719 18.734 1 85.19 158 GLY B CA 1
ATOM 3439 C C . GLY B 1 158 ? -19.5 57.375 18.438 1 85.19 158 GLY B C 1
ATOM 3440 O O . GLY B 1 158 ? -19.156 56.188 18.297 1 85.19 158 GLY B O 1
ATOM 3441 N N . LEU B 1 159 ? -18.703 58.312 18.359 1 84.94 159 LEU B N 1
ATOM 3442 C CA . LEU B 1 159 ? -17.281 58.125 18.094 1 84.94 159 LEU B CA 1
ATOM 3443 C C . LEU B 1 159 ? -16.594 57.406 19.266 1 84.94 159 LEU B C 1
ATOM 3445 O O . LEU B 1 159 ? -15.758 56.531 19.047 1 84.94 159 LEU B O 1
ATOM 3449 N N . ILE B 1 160 ? -16.969 57.781 20.484 1 82.06 160 ILE B N 1
ATOM 3450 C CA . ILE B 1 160 ? -16.406 57.125 21.688 1 82.06 160 ILE B CA 1
ATOM 3451 C C . ILE B 1 160 ? -16.781 55.656 21.703 1 82.06 160 ILE B C 1
ATOM 3453 O O . ILE B 1 160 ? -15.938 54.812 21.953 1 82.06 160 ILE B O 1
ATOM 3457 N N . ALA B 1 161 ? -17.984 55.375 21.359 1 83.5 161 ALA B N 1
ATOM 3458 C CA . ALA B 1 161 ? -18.453 54 21.328 1 83.5 161 ALA B CA 1
ATOM 3459 C C . ALA B 1 161 ? -17.734 53.188 20.25 1 83.5 161 ALA B C 1
ATOM 3461 O O . ALA B 1 161 ? -17.344 52.031 20.484 1 83.5 161 ALA B O 1
ATOM 3462 N N . MET B 1 162 ? -17.594 53.812 19.109 1 84.12 162 MET B N 1
ATOM 3463 C CA . MET B 1 162 ? -16.953 53.125 18 1 84.12 162 MET B CA 1
ATOM 3464 C C . MET B 1 162 ? -15.461 52.938 18.281 1 84.12 162 MET B C 1
ATOM 3466 O O . MET B 1 162 ? -14.875 51.906 17.875 1 84.12 162 MET B O 1
ATOM 3470 N N . SER B 1 163 ? -14.867 53.875 18.938 1 81.5 163 SER B N 1
ATOM 3471 C CA . SER B 1 163 ? -13.461 53.75 19.297 1 81.5 163 SER B CA 1
ATOM 3472 C C . SER B 1 163 ? -13.227 52.594 20.266 1 81.5 163 SER B C 1
ATOM 3474 O O . SER B 1 163 ? -12.242 51.875 20.125 1 81.5 163 SER B O 1
ATOM 3476 N N . SER B 1 164 ? -14.125 52.5 21.203 1 81.62 164 SER B N 1
ATOM 3477 C CA . SER B 1 164 ? -14.047 51.406 22.172 1 81.62 164 SER B CA 1
ATOM 3478 C C . SER B 1 164 ? -14.211 50.062 21.469 1 81.62 164 SER B C 1
ATOM 3480 O O . SER B 1 164 ? -13.492 49.094 21.766 1 81.62 164 SER B O 1
ATOM 3482 N N . ALA B 1 165 ? -15.125 50.031 20.609 1 83.25 165 ALA B N 1
ATOM 3483 C CA . ALA B 1 165 ? -15.375 48.781 19.859 1 83.25 165 ALA B CA 1
ATOM 3484 C C . ALA B 1 165 ? -14.188 48.438 18.984 1 83.25 165 ALA B C 1
ATOM 3486 O O . ALA B 1 165 ? -13.836 47.25 18.859 1 83.25 165 ALA B O 1
ATOM 3487 N N . PHE B 1 166 ? -13.633 49.344 18.359 1 83.94 166 PHE B N 1
ATOM 3488 C CA . PHE B 1 166 ? -12.469 49.125 17.5 1 83.94 166 PHE B CA 1
ATOM 3489 C C . PHE B 1 166 ? -11.297 48.594 18.297 1 83.94 166 PHE B C 1
ATOM 3491 O O . PHE B 1 166 ? -10.633 47.625 17.875 1 83.94 166 PHE B O 1
ATOM 3498 N N . ALA B 1 167 ? -11.078 49.25 19.438 1 81 167 ALA B N 1
ATOM 3499 C CA . ALA B 1 167 ? -9.977 48.812 20.297 1 81 167 ALA B CA 1
ATOM 3500 C C . ALA B 1 167 ? -10.164 47.344 20.719 1 81 167 ALA B C 1
ATOM 3502 O O . ALA B 1 167 ? -9.227 46.562 20.656 1 81 167 ALA B O 1
ATOM 3503 N N . HIS B 1 168 ? -11.383 47.094 21.109 1 83 168 HIS B N 1
ATOM 3504 C CA . HIS B 1 168 ? -11.703 45.719 21.562 1 83 168 HIS B CA 1
ATOM 3505 C C . HIS B 1 168 ? -11.516 44.719 20.453 1 83 168 HIS B C 1
ATOM 3507 O O . HIS B 1 168 ? -10.891 43.656 20.656 1 83 168 HIS B O 1
ATOM 3513 N N . ASN B 1 169 ? -12.008 45 19.344 1 85.75 169 ASN B N 1
ATOM 3514 C CA . ASN B 1 169 ? -11.969 44.062 18.219 1 85.75 169 ASN B CA 1
ATOM 3515 C C . ASN B 1 169 ? -10.562 43.938 17.656 1 85.75 169 ASN B C 1
ATOM 3517 O O . ASN B 1 169 ? -10.18 42.844 17.188 1 85.75 169 ASN B O 1
ATOM 3521 N N . SER B 1 170 ? -9.859 45.031 17.656 1 84.25 170 SER B N 1
ATOM 3522 C CA . SER B 1 170 ? -8.469 44.969 17.203 1 84.25 170 SER B CA 1
ATOM 3523 C C . SER B 1 170 ? -7.629 44.062 18.094 1 84.25 170 SER B C 1
ATOM 3525 O O . SER B 1 170 ? -6.82 43.281 17.594 1 84.25 170 SER B O 1
ATOM 3527 N N . LEU B 1 171 ? -7.848 44.25 19.375 1 83.75 171 LEU B N 1
ATOM 3528 C CA . LEU B 1 171 ? -7.117 43.406 20.328 1 83.75 171 LEU B CA 1
ATOM 3529 C C . LEU B 1 171 ? -7.461 41.938 20.156 1 83.75 171 LEU B C 1
ATOM 3531 O O . LEU B 1 171 ? -6.578 41.094 20.203 1 83.75 171 LEU B O 1
ATOM 3535 N N . ASP B 1 172 ? -8.711 41.719 19.969 1 86 172 ASP B N 1
ATOM 3536 C CA . ASP B 1 172 ? -9.172 40.344 19.781 1 86 172 ASP B CA 1
ATOM 3537 C C . ASP B 1 172 ? -8.57 39.75 18.516 1 86 172 ASP B C 1
ATOM 3539 O O . ASP B 1 172 ? -8.148 38.594 18.516 1 86 172 ASP B O 1
ATOM 3543 N N . TYR B 1 173 ? -8.602 40.438 17.484 1 89.25 173 TYR B N 1
ATOM 3544 C CA . TYR B 1 173 ? -8.078 40 16.203 1 89.25 173 TYR B CA 1
ATOM 3545 C C . TYR B 1 173 ? -6.594 39.656 16.297 1 89.25 173 TYR B C 1
ATOM 3547 O O . TYR B 1 173 ? -6.156 38.594 15.883 1 89.25 173 TYR B O 1
ATOM 3555 N N . VAL B 1 174 ? -5.828 40.594 16.875 1 87.62 174 VAL B N 1
ATOM 3556 C CA . VAL B 1 174 ? -4.395 40.375 17.047 1 87.62 174 VAL B CA 1
ATOM 3557 C C . VAL B 1 174 ? -4.141 39.156 17.938 1 87.62 174 VAL B C 1
ATOM 3559 O O . VAL B 1 174 ? -3.209 38.406 17.688 1 87.62 174 VAL B O 1
ATOM 3562 N N . TYR B 1 175 ? -4.965 39.062 18.922 1 86.06 175 TYR B N 1
ATOM 3563 C CA . TYR B 1 175 ? -4.867 37.906 19.812 1 86.06 175 TYR B CA 1
ATOM 3564 C C . TYR B 1 175 ? -5.043 36.594 19.031 1 86.06 175 TYR B C 1
ATOM 3566 O O . TYR B 1 175 ? -4.254 35.656 19.188 1 86.06 175 TYR B O 1
ATOM 3574 N N . GLN B 1 176 ? -6.055 36.531 18.266 1 89.75 176 GLN B N 1
ATOM 3575 C CA . GLN B 1 176 ? -6.336 35.312 17.5 1 89.75 176 GLN B CA 1
ATOM 3576 C C . GLN B 1 176 ? -5.191 35 16.531 1 89.75 176 GLN B C 1
ATOM 3578 O O . GLN B 1 176 ? -4.84 33.844 16.344 1 89.75 176 GLN B O 1
ATOM 3583 N N . ILE B 1 177 ? -4.617 35.969 15.914 1 90.81 177 ILE B N 1
ATOM 3584 C CA . ILE B 1 177 ? -3.506 35.781 14.984 1 90.81 177 ILE B CA 1
ATOM 3585 C C . ILE B 1 177 ? -2.305 35.219 15.727 1 90.81 177 ILE B C 1
ATOM 3587 O O . ILE B 1 177 ? -1.675 34.25 15.242 1 90.81 177 ILE B O 1
ATOM 3591 N N . ASN B 1 178 ? -2.021 35.844 16.891 1 86.5 178 ASN B N 1
ATOM 3592 C CA . ASN B 1 178 ? -0.865 35.406 17.672 1 86.5 178 ASN B CA 1
ATOM 3593 C C . ASN B 1 178 ? -1.048 33.969 18.188 1 86.5 178 ASN B C 1
ATOM 3595 O O . ASN B 1 178 ? -0.089 33.188 18.25 1 86.5 178 ASN B O 1
ATOM 3599 N N . VAL B 1 179 ? -2.268 33.656 18.625 1 86.25 179 VAL B N 1
ATOM 3600 C CA . VAL B 1 179 ? -2.564 32.312 19.109 1 86.25 179 VAL B CA 1
ATOM 3601 C C . VAL B 1 179 ? -2.361 31.312 17.984 1 86.25 179 VAL B C 1
ATOM 3603 O O . VAL B 1 179 ? -1.805 30.234 18.203 1 86.25 179 VAL B O 1
ATOM 3606 N N . LEU B 1 180 ? -2.844 31.594 16.828 1 90.88 180 LEU B N 1
ATOM 3607 C CA . LEU B 1 180 ? -2.693 30.719 15.664 1 90.88 180 LEU B CA 1
ATOM 3608 C C . LEU B 1 180 ? -1.22 30.5 15.336 1 90.88 180 LEU B C 1
ATOM 3610 O O . LEU B 1 180 ? -0.809 29.391 15.008 1 90.88 180 LEU B O 1
ATOM 3614 N N . ARG B 1 181 ? -0.476 31.531 15.383 1 86.75 181 ARG B N 1
ATOM 3615 C CA . ARG B 1 181 ? 0.955 31.453 15.102 1 86.75 181 ARG B CA 1
ATOM 3616 C C . ARG B 1 181 ? 1.654 30.484 16.047 1 86.75 181 ARG B C 1
ATOM 3618 O O . ARG B 1 181 ? 2.549 29.75 15.641 1 86.75 181 ARG B O 1
ATOM 3625 N N . LEU B 1 182 ? 1.218 30.547 17.297 1 82.75 182 LEU B N 1
ATOM 3626 C CA . LEU B 1 182 ? 1.828 29.688 18.297 1 82.75 182 LEU B CA 1
ATOM 3627 C C . LEU B 1 182 ? 1.428 28.219 18.078 1 82.75 182 LEU B C 1
ATOM 3629 O O . LEU B 1 182 ? 2.244 27.312 18.25 1 82.75 182 LEU B O 1
ATOM 3633 N N . LYS B 1 183 ? 0.268 27.953 17.625 1 86.62 183 LYS B N 1
ATOM 3634 C CA . LYS B 1 183 ? -0.308 26.609 17.547 1 86.62 183 LYS B CA 1
ATOM 3635 C C . LYS B 1 183 ? 0.129 25.891 16.281 1 86.62 183 LYS B C 1
ATOM 3637 O O . LYS B 1 183 ? 0.259 24.672 16.266 1 86.62 183 LYS B O 1
ATOM 3642 N N . LYS B 1 184 ? 0.259 26.672 15.281 1 89.12 184 LYS B N 1
ATOM 3643 C CA . LYS B 1 184 ? 0.451 26.047 13.969 1 89.12 184 LYS B CA 1
ATOM 3644 C C . LYS B 1 184 ? 1.692 25.156 13.961 1 89.12 184 LYS B C 1
ATOM 3646 O O . LYS B 1 184 ? 1.674 24.062 13.398 1 89.12 184 LYS B O 1
ATOM 3651 N N . ARG B 1 185 ? 2.73 25.625 14.625 1 87.19 185 ARG B N 1
ATOM 3652 C CA . ARG B 1 185 ? 3.998 24.906 14.625 1 87.19 185 ARG B CA 1
ATOM 3653 C C . ARG B 1 185 ? 3.857 23.547 15.312 1 87.19 185 ARG B C 1
ATOM 3655 O O . ARG B 1 185 ? 4.207 22.516 14.734 1 87.19 185 ARG B O 1
ATOM 3662 N N . PHE B 1 186 ? 3.416 23.562 16.5 1 87.44 186 PHE B N 1
ATOM 3663 C CA . PHE B 1 186 ? 3.404 22.312 17.25 1 87.44 186 PHE B CA 1
ATOM 3664 C C . PHE B 1 186 ? 2.318 21.375 16.734 1 87.44 186 PHE B C 1
ATOM 3666 O O . PHE B 1 186 ? 2.482 20.156 16.75 1 87.44 186 PHE B O 1
ATOM 3673 N N . ASP B 1 187 ? 1.209 21.891 16.203 1 88.38 187 ASP B N 1
ATOM 3674 C CA . ASP B 1 187 ? 0.13 21.062 15.695 1 88.38 187 ASP B CA 1
ATOM 3675 C C . ASP B 1 187 ? 0.582 20.266 14.469 1 88.38 187 ASP B C 1
ATOM 3677 O O . ASP B 1 187 ? 0.297 19.078 14.352 1 88.38 187 ASP B O 1
ATOM 3681 N N . VAL B 1 188 ? 1.245 20.938 13.609 1 92.25 188 VAL B N 1
ATOM 3682 C CA . VAL B 1 188 ? 1.727 20.297 12.383 1 92.25 188 VAL B CA 1
ATOM 3683 C C . VAL B 1 188 ? 2.758 19.234 12.727 1 92.25 188 VAL B C 1
ATOM 3685 O O . VAL B 1 188 ? 2.689 18.109 12.211 1 92.25 188 VAL B O 1
ATOM 3688 N N . LEU B 1 189 ? 3.689 19.562 13.602 1 93.75 189 LEU B N 1
ATOM 3689 C CA . LEU B 1 189 ? 4.75 18.625 13.953 1 93.75 189 LEU B CA 1
ATOM 3690 C C . LEU B 1 189 ? 4.18 17.422 14.703 1 93.75 189 LEU B C 1
ATOM 3692 O O . LEU B 1 189 ? 4.617 16.281 14.484 1 93.75 189 LEU B O 1
ATOM 3696 N N . GLU B 1 190 ? 3.211 17.688 15.57 1 92 190 GLU B N 1
ATOM 3697 C CA . GLU B 1 190 ? 2.568 16.594 16.297 1 92 190 GLU B CA 1
ATOM 3698 C C . GLU B 1 190 ? 1.863 15.633 15.336 1 92 190 GLU B C 1
ATOM 3700 O O . GLU B 1 190 ? 1.876 14.422 15.539 1 92 190 GLU B O 1
ATOM 3705 N N . THR B 1 191 ? 1.206 16.203 14.414 1 93.12 191 THR B N 1
ATOM 3706 C CA . THR B 1 191 ? 0.528 15.406 13.398 1 93.12 191 THR B CA 1
ATOM 3707 C C . THR B 1 191 ? 1.52 14.508 12.672 1 93.12 191 THR B C 1
ATOM 3709 O O . THR B 1 191 ? 1.268 13.312 12.484 1 93.12 191 THR B O 1
ATOM 3712 N N . MET B 1 192 ? 2.689 15.023 12.25 1 93.44 192 MET B N 1
ATOM 3713 C CA . MET B 1 192 ? 3.709 14.273 11.523 1 93.44 192 MET B CA 1
ATOM 3714 C C . MET B 1 192 ? 4.305 13.18 12.406 1 93.44 192 MET B C 1
ATOM 3716 O O . MET B 1 192 ? 4.551 12.07 11.938 1 93.44 192 MET B O 1
ATOM 3720 N N . LEU B 1 193 ? 4.52 13.539 13.672 1 94.06 193 LEU B N 1
ATOM 3721 C CA . LEU B 1 193 ? 5.066 12.57 14.617 1 94.06 193 LEU B CA 1
ATOM 3722 C C . LEU B 1 193 ? 4.109 11.398 14.805 1 94.06 193 LEU B C 1
ATOM 3724 O O . LEU B 1 193 ? 4.543 10.242 14.875 1 94.06 193 LEU B O 1
ATOM 3728 N N . SER B 1 194 ? 2.891 11.711 14.906 1 94.62 194 SER B N 1
ATOM 3729 C CA . SER B 1 194 ? 1.87 10.672 15.039 1 94.62 194 SER B CA 1
ATOM 3730 C C . SER B 1 194 ? 1.879 9.727 13.852 1 94.62 194 SER B C 1
ATOM 3732 O O . SER B 1 194 ? 1.826 8.508 14.016 1 94.62 194 SER B O 1
ATOM 3734 N N . PHE B 1 195 ? 1.952 10.273 12.695 1 94.94 195 PHE B N 1
ATOM 3735 C CA . PHE B 1 195 ? 1.972 9.461 11.492 1 94.94 195 PHE B CA 1
ATOM 3736 C C . PHE B 1 195 ? 3.244 8.625 11.422 1 94.94 195 PHE B C 1
ATOM 3738 O O . PHE B 1 195 ? 3.211 7.465 11 1 94.94 195 PHE B O 1
ATOM 3745 N N . MET B 1 196 ? 4.348 9.156 11.797 1 94.19 196 MET B N 1
ATOM 3746 C CA . MET B 1 196 ? 5.613 8.43 11.836 1 94.19 196 MET B CA 1
ATOM 3747 C C . MET B 1 196 ? 5.535 7.242 12.781 1 94.19 196 MET B C 1
ATOM 3749 O O . MET B 1 196 ? 6.074 6.176 12.5 1 94.19 196 MET B O 1
ATOM 3753 N N . ASN B 1 197 ? 4.906 7.492 13.828 1 94.94 197 ASN B N 1
ATOM 3754 C CA . ASN B 1 197 ? 4.723 6.406 14.781 1 94.94 197 ASN B CA 1
ATOM 3755 C C . ASN B 1 197 ? 3.869 5.285 14.195 1 94.94 197 ASN B C 1
ATOM 3757 O O . ASN B 1 197 ? 4.129 4.105 14.445 1 94.94 197 ASN B O 1
ATOM 3761 N N . ALA B 1 198 ? 2.852 5.664 13.539 1 96.12 198 ALA B N 1
ATOM 3762 C CA . ALA B 1 198 ? 2.008 4.676 12.867 1 96.12 198 ALA B CA 1
ATOM 3763 C C . ALA B 1 198 ? 2.812 3.857 11.867 1 96.12 198 ALA B C 1
ATOM 3765 O O . ALA B 1 198 ? 2.662 2.635 11.789 1 96.12 198 ALA B O 1
ATOM 3766 N N . GLN B 1 199 ? 3.672 4.488 11.07 1 96.81 199 GLN B N 1
ATOM 3767 C CA . GLN B 1 199 ? 4.551 3.805 10.133 1 96.81 199 GLN B CA 1
ATOM 3768 C C . GLN B 1 199 ? 5.492 2.846 10.852 1 96.81 199 GLN B C 1
ATOM 3770 O O . GLN B 1 199 ? 5.656 1.696 10.438 1 96.81 199 GLN B O 1
ATOM 3775 N N . ASN B 1 200 ? 6.086 3.385 11.883 1 96.75 200 ASN B N 1
ATOM 3776 C CA . ASN B 1 200 ? 6.988 2.561 12.68 1 96.75 200 ASN B CA 1
ATOM 3777 C C . ASN B 1 200 ? 6.289 1.306 13.195 1 96.75 200 ASN B C 1
ATOM 3779 O O . ASN B 1 200 ? 6.852 0.21 13.141 1 96.75 200 ASN B O 1
ATOM 3783 N N . THR B 1 201 ? 5.145 1.447 13.688 1 96.81 201 THR B N 1
ATOM 3784 C CA . THR B 1 201 ? 4.363 0.325 14.195 1 96.81 201 THR B CA 1
ATOM 3785 C C . THR B 1 201 ? 4.07 -0.678 13.086 1 96.81 201 THR B C 1
ATOM 3787 O O . THR B 1 201 ? 4.195 -1.888 13.281 1 96.81 201 THR B O 1
ATOM 3790 N N . TYR B 1 202 ? 3.652 -0.204 11.953 1 98.12 202 TYR B N 1
ATOM 3791 C CA . TYR B 1 202 ? 3.35 -1.037 10.797 1 98.12 202 TYR B CA 1
ATOM 3792 C C . TYR B 1 202 ? 4.543 -1.904 10.414 1 98.12 202 TYR B C 1
ATOM 3794 O O . TYR B 1 202 ? 4.41 -3.119 10.25 1 98.12 202 TYR B O 1
ATOM 3802 N N . PHE B 1 203 ? 5.699 -1.33 10.305 1 98.19 203 PHE B N 1
ATOM 3803 C CA . PHE B 1 203 ? 6.887 -2.059 9.859 1 98.19 203 PHE B CA 1
ATOM 3804 C C . PHE B 1 203 ? 7.398 -2.975 10.969 1 98.19 203 PHE B C 1
ATOM 3806 O O . PHE B 1 203 ? 7.926 -4.055 10.688 1 98.19 203 PHE B O 1
ATOM 3813 N N . HIS B 1 204 ? 7.234 -2.492 12.133 1 97.75 204 HIS B N 1
ATOM 3814 C CA . HIS B 1 204 ? 7.617 -3.34 13.25 1 97.75 204 HIS B CA 1
ATOM 3815 C C . HIS B 1 204 ? 6.773 -4.609 13.297 1 97.75 204 HIS B C 1
ATOM 3817 O O . HIS B 1 204 ? 7.312 -5.711 13.406 1 97.75 204 HIS B O 1
ATOM 3823 N N . GLN B 1 205 ? 5.492 -4.441 13.195 1 97.88 205 GLN B N 1
ATOM 3824 C CA . GLN B 1 205 ? 4.574 -5.578 13.234 1 97.88 205 GLN B CA 1
ATOM 3825 C C . GLN B 1 205 ? 4.816 -6.516 12.055 1 97.88 205 GLN B C 1
ATOM 3827 O O . GLN B 1 205 ? 4.828 -7.738 12.219 1 97.88 205 GLN B O 1
ATOM 3832 N N . GLY B 1 206 ? 4.953 -5.969 10.875 1 98 206 GLY B N 1
ATOM 3833 C CA . GLY B 1 206 ? 5.242 -6.789 9.703 1 98 206 GLY B CA 1
ATOM 3834 C C . GLY B 1 206 ? 6.547 -7.559 9.82 1 98 206 GLY B C 1
ATOM 3835 O O . GLY B 1 206 ? 6.602 -8.742 9.5 1 98 206 GLY B O 1
ATOM 3836 N N . HIS B 1 207 ? 7.527 -6.859 10.305 1 97.62 207 HIS B N 1
ATOM 3837 C CA . HIS B 1 207 ? 8.828 -7.496 10.477 1 97.62 207 HIS B CA 1
ATOM 3838 C C . HIS B 1 207 ? 8.75 -8.656 11.469 1 97.62 207 HIS B C 1
ATOM 3840 O O . HIS B 1 207 ? 9.305 -9.727 11.227 1 97.62 207 HIS B O 1
ATOM 3846 N N . ASP B 1 208 ? 8.102 -8.438 12.57 1 97.94 208 ASP B N 1
ATOM 3847 C CA . ASP B 1 208 ? 7.91 -9.484 13.57 1 97.94 208 ASP B CA 1
ATOM 3848 C C . ASP B 1 208 ? 7.184 -10.688 12.977 1 97.94 208 ASP B C 1
ATOM 3850 O O . ASP B 1 208 ? 7.523 -11.836 13.273 1 97.94 208 ASP B O 1
ATOM 3854 N N . LEU B 1 209 ? 6.195 -10.422 12.234 1 97.81 209 LEU B N 1
ATOM 3855 C CA . LEU B 1 209 ? 5.414 -11.477 11.594 1 97.81 209 LEU B CA 1
ATOM 3856 C C . LEU B 1 209 ? 6.305 -12.367 10.734 1 97.81 209 LEU B C 1
ATOM 3858 O O . LEU B 1 209 ? 6.242 -13.594 10.836 1 97.81 209 LEU B O 1
ATOM 3862 N N . PHE B 1 210 ? 7.195 -11.844 9.938 1 97 210 PHE B N 1
ATOM 3863 C CA . PHE B 1 210 ? 7.992 -12.617 8.984 1 97 210 PHE B CA 1
ATOM 3864 C C . PHE B 1 210 ? 9.18 -13.266 9.68 1 97 210 PHE B C 1
ATOM 3866 O O . PHE B 1 210 ? 9.664 -14.312 9.242 1 97 210 PHE B O 1
ATOM 3873 N N . ILE B 1 211 ? 9.594 -12.719 10.789 1 96.5 211 ILE B N 1
ATOM 3874 C CA . ILE B 1 211 ? 10.594 -13.398 11.609 1 96.5 211 ILE B CA 1
ATOM 3875 C C . ILE B 1 211 ? 10.008 -14.688 12.172 1 96.5 211 ILE B C 1
ATOM 3877 O O . ILE B 1 211 ? 10.664 -15.727 12.164 1 96.5 211 ILE B O 1
ATOM 3881 N N . ASP B 1 212 ? 8.805 -14.547 12.617 1 96.81 212 ASP B N 1
ATOM 3882 C CA . ASP B 1 212 ? 8.117 -15.711 13.188 1 96.81 212 ASP B CA 1
ATOM 3883 C C . ASP B 1 212 ? 7.848 -16.766 12.117 1 96.81 212 ASP B C 1
ATOM 3885 O O . ASP B 1 212 ? 7.785 -17.953 12.414 1 96.81 212 ASP B O 1
ATOM 3889 N N . LEU B 1 213 ? 7.695 -16.344 10.914 1 96.5 213 LEU B N 1
ATOM 3890 C CA . LEU B 1 213 ? 7.359 -17.25 9.82 1 96.5 213 LEU B CA 1
ATOM 3891 C C . LEU B 1 213 ? 8.617 -17.859 9.211 1 96.5 213 LEU B C 1
ATOM 3893 O O . LEU B 1 213 ? 8.539 -18.844 8.484 1 96.5 213 LEU B O 1
ATOM 3897 N N . ASP B 1 214 ? 9.758 -17.375 9.555 1 95.31 214 ASP B N 1
ATOM 3898 C CA . ASP B 1 214 ? 11.023 -17.688 8.891 1 95.31 214 ASP B CA 1
ATOM 3899 C C . ASP B 1 214 ? 11.359 -19.172 9.023 1 95.31 214 ASP B C 1
ATOM 3901 O O . ASP B 1 214 ? 11.719 -19.828 8.031 1 95.31 214 ASP B O 1
ATOM 3905 N N . PRO B 1 215 ? 11.227 -19.75 10.234 1 96.06 215 PRO B N 1
ATOM 3906 C CA . PRO B 1 215 ? 11.516 -21.188 10.336 1 96.06 215 PRO B CA 1
ATOM 3907 C C . PRO B 1 215 ? 10.625 -22.031 9.438 1 96.06 215 PRO B C 1
ATOM 3909 O O . PRO B 1 215 ? 11.094 -23 8.828 1 96.06 215 PRO B O 1
ATOM 3912 N N . TYR B 1 216 ? 9.453 -21.703 9.336 1 96 216 TYR B N 1
ATOM 3913 C CA . TYR B 1 216 ? 8.523 -22.422 8.477 1 96 216 TYR B CA 1
ATOM 3914 C C . TYR B 1 216 ? 8.906 -22.266 7.008 1 96 216 TYR B C 1
ATOM 3916 O O . TYR B 1 216 ? 8.898 -23.234 6.246 1 96 216 TYR B O 1
ATOM 3924 N N . VAL B 1 217 ? 9.188 -21.094 6.586 1 95.69 217 VAL B N 1
ATOM 3925 C CA . VAL B 1 217 ? 9.555 -20.797 5.203 1 95.69 217 VAL B CA 1
ATOM 3926 C C . VAL B 1 217 ? 10.805 -21.578 4.82 1 95.69 217 VAL B C 1
ATOM 3928 O O . VAL B 1 217 ? 10.883 -22.141 3.727 1 95.69 217 VAL B O 1
ATOM 3931 N N . LYS B 1 218 ? 11.75 -21.641 5.699 1 95.75 218 LYS B N 1
ATOM 3932 C CA . LYS B 1 218 ? 12.977 -22.391 5.453 1 95.75 218 LYS B CA 1
ATOM 3933 C C . LYS B 1 218 ? 12.688 -23.875 5.297 1 95.75 218 LYS B C 1
ATOM 3935 O O . LYS B 1 218 ? 13.25 -24.531 4.414 1 95.75 218 LYS B O 1
ATOM 3940 N N . ASN B 1 219 ? 11.805 -24.344 6.117 1 96.75 219 ASN B N 1
ATOM 3941 C CA . ASN B 1 219 ? 11.406 -25.75 6.031 1 96.75 219 ASN B CA 1
ATOM 3942 C C . ASN B 1 219 ? 10.727 -26.047 4.699 1 96.75 219 ASN B C 1
ATOM 3944 O O . ASN B 1 219 ? 11.023 -27.062 4.066 1 96.75 219 ASN B O 1
ATOM 3948 N N . VAL B 1 220 ? 9.836 -25.219 4.328 1 95.69 220 VAL B N 1
ATOM 3949 C CA . VAL B 1 220 ? 9.133 -25.406 3.061 1 95.69 220 VAL B CA 1
ATOM 3950 C C . VAL B 1 220 ? 10.125 -25.312 1.902 1 95.69 220 VAL B C 1
ATOM 3952 O O . VAL B 1 220 ? 10.039 -26.094 0.95 1 95.69 220 VAL B O 1
ATOM 3955 N N . ARG B 1 221 ? 11.031 -24.391 1.979 1 95.19 221 ARG B N 1
ATOM 3956 C CA . ARG B 1 221 ? 12.047 -24.25 0.941 1 95.19 221 ARG B CA 1
ATOM 3957 C C . ARG B 1 221 ? 12.859 -25.531 0.777 1 95.19 221 ARG B C 1
ATOM 3959 O O . ARG B 1 221 ? 13.117 -25.969 -0.346 1 95.19 221 ARG B O 1
ATOM 3966 N N . ASP B 1 222 ? 13.219 -26.125 1.854 1 96.19 222 ASP B N 1
ATOM 3967 C CA . ASP B 1 222 ? 13.969 -27.391 1.825 1 96.19 222 ASP B CA 1
ATOM 3968 C C . ASP B 1 222 ? 13.148 -28.5 1.183 1 96.19 222 ASP B C 1
ATOM 3970 O O . ASP B 1 222 ? 13.672 -29.281 0.382 1 96.19 222 ASP B O 1
ATOM 3974 N N . GLN B 1 223 ? 11.93 -28.562 1.55 1 94.06 223 GLN B N 1
ATOM 3975 C CA . GLN B 1 223 ? 11.055 -29.594 0.997 1 94.06 223 GLN B CA 1
ATOM 3976 C C . GLN B 1 223 ? 10.836 -29.391 -0.5 1 94.06 223 GLN B C 1
ATOM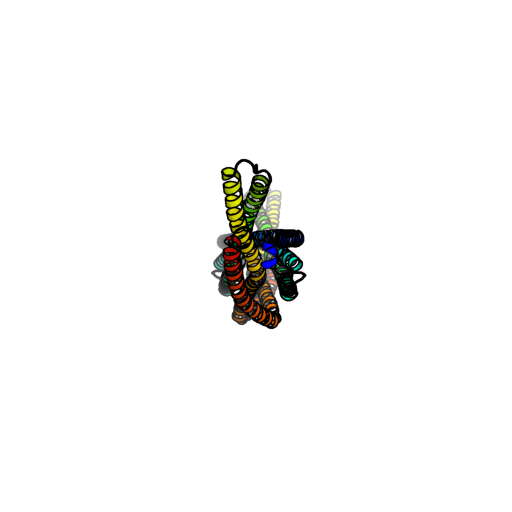 3978 O O . GLN B 1 223 ? 10.797 -30.344 -1.266 1 94.06 223 GLN B O 1
ATOM 3983 N N . VAL B 1 224 ? 10.688 -28.172 -0.882 1 93.06 224 VAL B N 1
ATOM 3984 C CA . VAL B 1 224 ? 10.484 -27.859 -2.291 1 93.06 224 VAL B CA 1
ATOM 3985 C C . VAL B 1 224 ? 11.734 -28.203 -3.088 1 93.06 224 VAL B C 1
ATOM 3987 O O . VAL B 1 224 ? 11.641 -28.703 -4.215 1 93.06 224 VAL B O 1
ATOM 3990 N N . GLU B 1 225 ? 12.898 -27.953 -2.557 1 92.69 225 GLU B N 1
ATOM 3991 C CA . GLU B 1 225 ? 14.148 -28.344 -3.207 1 92.69 225 GLU B CA 1
ATOM 3992 C C . GLU B 1 225 ? 14.242 -29.844 -3.391 1 92.69 225 GLU B C 1
ATOM 3994 O O . GLU B 1 225 ? 14.688 -30.328 -4.434 1 92.69 225 GLU B O 1
ATOM 3999 N N . GLU B 1 226 ? 13.812 -30.562 -2.371 1 91.69 226 GLU B N 1
ATOM 4000 C CA . GLU B 1 226 ? 13.781 -32 -2.465 1 91.69 226 GLU B CA 1
ATOM 4001 C C . GLU B 1 226 ? 12.789 -32.469 -3.525 1 91.69 226 GLU B C 1
ATOM 4003 O O . GLU B 1 226 ? 13.062 -33.406 -4.277 1 91.69 226 GLU B O 1
ATOM 4008 N N . LEU B 1 227 ? 11.656 -31.844 -3.494 1 86.56 227 LEU B N 1
ATOM 4009 C CA . LEU B 1 227 ? 10.641 -32.188 -4.484 1 86.56 227 LEU B CA 1
ATOM 4010 C C . LEU B 1 227 ? 11.148 -31.906 -5.898 1 86.56 227 LEU B C 1
ATOM 4012 O O . LEU B 1 227 ? 10.875 -32.688 -6.816 1 86.56 227 LEU B O 1
ATOM 4016 N N . SER B 1 228 ? 11.828 -30.844 -6.086 1 88.88 228 SER B N 1
ATOM 4017 C CA . SER B 1 228 ? 12.391 -30.484 -7.383 1 88.88 228 SER B CA 1
ATOM 4018 C C . SER B 1 228 ? 13.422 -31.5 -7.84 1 88.88 228 SER B C 1
ATOM 4020 O O . SER B 1 228 ? 13.453 -31.875 -9.016 1 88.88 228 SER B O 1
ATOM 4022 N N . ARG B 1 229 ? 14.242 -31.969 -6.938 1 89.5 229 ARG B N 1
ATOM 4023 C CA . ARG B 1 229 ? 15.234 -33 -7.242 1 89.5 229 ARG B CA 1
ATOM 4024 C C . ARG B 1 229 ? 14.562 -34.312 -7.633 1 89.5 229 ARG B C 1
ATOM 4026 O O . ARG B 1 229 ? 14.953 -34.938 -8.609 1 89.5 229 ARG B O 1
ATOM 4033 N N . LYS B 1 230 ? 13.617 -34.656 -6.887 1 84.62 230 LYS B N 1
ATOM 4034 C CA . LYS B 1 230 ? 12.875 -35.875 -7.18 1 84.62 230 LYS B CA 1
ATOM 4035 C C . LYS B 1 230 ? 12.172 -35.781 -8.531 1 84.62 230 LYS B C 1
ATOM 4037 O O . LYS B 1 230 ? 12.125 -36.781 -9.281 1 84.62 230 LYS B O 1
ATOM 4042 N N . ALA B 1 231 ? 11.586 -34.625 -8.773 1 83.31 231 ALA B N 1
ATOM 4043 C CA . ALA B 1 231 ? 10.898 -34.406 -10.039 1 83.31 231 ALA B CA 1
ATOM 4044 C C . ALA B 1 231 ? 11.859 -34.562 -11.219 1 83.31 231 ALA B C 1
ATOM 4046 O O . ALA B 1 231 ? 11.5 -35.125 -12.258 1 83.31 231 ALA B O 1
ATOM 4047 N N . THR B 1 232 ? 13.047 -34.094 -11.055 1 86.62 232 THR B N 1
ATOM 4048 C CA . THR B 1 232 ? 14.055 -34.188 -12.102 1 86.62 232 THR B CA 1
ATOM 4049 C C . THR B 1 232 ? 14.422 -35.625 -12.367 1 86.62 232 THR B C 1
ATOM 4051 O O . THR B 1 232 ? 14.555 -36.031 -13.523 1 86.62 232 THR B O 1
ATOM 4054 N N . VAL B 1 233 ? 14.523 -36.375 -11.344 1 87.31 233 VAL B N 1
ATOM 4055 C CA . VAL B 1 233 ? 14.859 -37.812 -11.461 1 87.31 233 VAL B CA 1
ATOM 4056 C C . VAL B 1 233 ? 13.711 -38.562 -12.125 1 87.31 233 VAL B C 1
ATOM 4058 O O . VAL B 1 233 ? 13.93 -39.344 -13.047 1 87.31 233 VAL B O 1
ATOM 4061 N N . GLU B 1 234 ? 12.539 -38.312 -11.602 1 83 234 GLU B N 1
ATOM 4062 C CA . GLU B 1 234 ? 11.359 -38.969 -12.148 1 83 234 GLU B CA 1
ATOM 4063 C C . GLU B 1 234 ? 11.164 -38.625 -13.625 1 83 234 GLU B C 1
ATOM 4065 O O . GLU B 1 234 ? 10.727 -39.469 -14.414 1 83 234 GLU B O 1
ATOM 4070 N N . LYS B 1 235 ? 11.43 -37.406 -13.992 1 83.75 235 LYS B N 1
ATOM 4071 C CA . LYS B 1 235 ? 11.32 -36.969 -15.383 1 83.75 235 LYS B CA 1
ATOM 4072 C C . LYS B 1 235 ? 12.289 -37.75 -16.266 1 83.75 235 LYS B C 1
ATOM 4074 O O . LYS B 1 235 ? 11.922 -38.219 -17.359 1 83.75 235 LYS B O 1
ATOM 4079 N N . LYS B 1 236 ? 13.469 -37.938 -15.844 1 85.75 236 LYS B N 1
ATOM 4080 C CA . LYS B 1 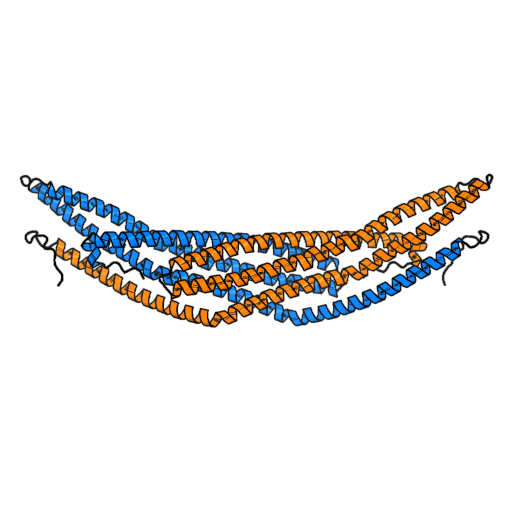236 ? 14.469 -38.688 -16.594 1 85.75 236 LYS B CA 1
ATOM 4081 C C . LYS B 1 236 ? 14.047 -40.156 -16.75 1 85.75 236 LYS B C 1
ATOM 4083 O O . LYS B 1 236 ? 14.195 -40.719 -17.828 1 85.75 236 LYS B O 1
ATOM 4088 N N . GLU B 1 237 ? 13.539 -40.688 -15.695 1 82.69 237 GLU B N 1
ATOM 4089 C CA . GLU B 1 237 ? 13.07 -42.094 -15.742 1 82.69 237 GLU B CA 1
ATOM 4090 C C . GLU B 1 237 ? 11.906 -42.25 -16.719 1 82.69 237 GLU B C 1
ATOM 4092 O O . GLU B 1 237 ? 11.828 -43.219 -17.438 1 82.69 237 GLU B O 1
ATOM 4097 N N . MET B 1 238 ? 11.047 -41.312 -16.609 1 79.56 238 MET B N 1
ATOM 4098 C CA . MET B 1 238 ? 9.891 -41.344 -17.5 1 79.56 238 MET B CA 1
ATOM 4099 C C . MET B 1 238 ? 10.328 -41.219 -18.969 1 79.56 238 MET B C 1
ATOM 4101 O O . MET B 1 238 ? 9.75 -41.875 -19.844 1 79.56 238 MET B O 1
ATOM 4105 N N . GLU B 1 239 ? 11.352 -40.344 -19.281 1 81.06 239 GLU B N 1
ATOM 4106 C CA . GLU B 1 239 ? 11.883 -40.219 -20.625 1 81.06 239 GLU B CA 1
ATOM 4107 C C . GLU B 1 239 ? 12.492 -41.5 -21.125 1 81.06 239 GLU B C 1
ATOM 4109 O O . GLU B 1 239 ? 12.312 -41.906 -22.281 1 81.06 239 GLU B O 1
ATOM 4114 N N . GLU B 1 240 ? 13.078 -42.188 -20.266 1 79.94 240 GLU B N 1
ATOM 4115 C CA . GLU B 1 240 ? 13.688 -43.469 -20.609 1 79.94 240 GLU B CA 1
ATOM 4116 C C . GLU B 1 240 ? 12.633 -44.531 -20.922 1 79.94 240 GLU B C 1
ATOM 4118 O O . GLU B 1 240 ? 12.766 -45.281 -21.875 1 79.94 240 GLU B O 1
ATOM 4123 N N . ARG B 1 241 ? 11.656 -44.562 -20.078 1 74.69 241 ARG B N 1
ATOM 4124 C CA . ARG B 1 241 ? 10.562 -45.531 -20.281 1 74.69 241 ARG B CA 1
ATOM 4125 C C . ARG B 1 241 ? 9.82 -45.219 -21.578 1 74.69 241 ARG B C 1
ATOM 4127 O O . ARG B 1 241 ? 9.438 -46.125 -22.312 1 74.69 241 ARG B O 1
ATOM 4134 N N . HIS B 1 242 ? 9.617 -43.969 -21.781 1 73.75 242 HIS B N 1
ATOM 4135 C CA . HIS B 1 242 ? 8.961 -43.531 -23.016 1 73.75 242 HIS B CA 1
ATOM 4136 C C . HIS B 1 242 ? 9.727 -44 -24.234 1 73.75 242 HIS B C 1
ATOM 4138 O O . HIS B 1 242 ? 9.133 -44.531 -25.188 1 73.75 242 HIS B O 1
ATOM 4144 N N . ASP B 1 243 ? 10.992 -43.938 -24.203 1 75.5 243 ASP B N 1
ATOM 4145 C CA . ASP B 1 243 ? 11.844 -44.312 -25.312 1 75.5 243 ASP B CA 1
ATOM 4146 C C . ASP B 1 243 ? 11.836 -45.844 -25.5 1 75.5 243 ASP B C 1
ATOM 4148 O O . ASP B 1 243 ? 11.82 -46.344 -26.625 1 75.5 243 ASP B O 1
ATOM 4152 N N . LEU B 1 244 ? 11.695 -46.531 -24.375 1 69.38 244 LEU B N 1
ATOM 4153 C CA . LEU B 1 244 ? 11.703 -48 -24.422 1 69.38 244 LEU B CA 1
ATOM 4154 C C . LEU B 1 244 ? 10.414 -48.531 -25.062 1 69.38 244 LEU B C 1
ATOM 4156 O O . LEU B 1 244 ? 10.461 -49.406 -25.906 1 69.38 244 LEU B O 1
ATOM 4160 N N . VAL B 1 245 ? 9.367 -47.938 -24.594 1 69.12 245 VAL B N 1
ATOM 4161 C CA . VAL B 1 245 ? 8.07 -48.375 -25.109 1 69.12 245 VAL B CA 1
ATOM 4162 C C . VAL B 1 245 ? 7.938 -48.031 -26.578 1 69.12 245 VAL B C 1
ATOM 4164 O O . VAL B 1 245 ? 7.398 -48.812 -27.375 1 69.12 245 VAL B O 1
ATOM 4167 N N . ARG B 1 246 ? 8.547 -46.906 -26.969 1 71.44 246 ARG B N 1
ATOM 4168 C CA . ARG B 1 246 ? 8.531 -46.469 -28.359 1 71.44 246 ARG B CA 1
ATOM 4169 C C . ARG B 1 246 ? 9.312 -47.469 -29.234 1 71.44 246 ARG B C 1
ATOM 4171 O O . ARG B 1 246 ? 8.859 -47.844 -30.328 1 71.44 246 ARG B O 1
ATOM 4178 N N . GLU B 1 247 ? 10.383 -47.969 -28.672 1 71.31 247 GLU B N 1
ATOM 4179 C CA . GLU B 1 247 ? 11.227 -48.906 -29.406 1 71.31 247 GLU B CA 1
ATOM 4180 C C . GLU B 1 247 ? 10.562 -50.281 -29.516 1 71.31 247 GLU B C 1
ATOM 4182 O O . GLU B 1 247 ? 10.633 -50.906 -30.562 1 71.31 247 GLU B O 1
ATOM 4187 N N . GLN B 1 248 ? 9.891 -50.688 -28.469 1 67.56 248 GLN B N 1
ATOM 4188 C CA . GLN B 1 248 ? 9.234 -52 -28.453 1 67.56 248 GLN B CA 1
ATOM 4189 C C . GLN B 1 248 ? 8.047 -52.031 -29.422 1 67.56 248 GLN B C 1
ATOM 4191 O O . GLN B 1 248 ? 7.805 -53.031 -30.094 1 67.56 248 GLN B O 1
ATOM 4196 N N . ASN B 1 249 ? 7.359 -50.938 -29.422 1 66 249 ASN B N 1
ATOM 4197 C CA . ASN B 1 249 ? 6.203 -50.875 -30.312 1 66 249 ASN B CA 1
ATOM 4198 C C . ASN B 1 249 ? 6.625 -50.875 -31.781 1 66 249 ASN B C 1
ATOM 4200 O O . ASN B 1 249 ? 5.949 -51.438 -32.625 1 66 249 ASN B O 1
ATOM 4204 N N . LYS B 1 250 ? 7.711 -50.312 -32.156 1 66.69 250 LYS B N 1
ATOM 4205 C CA . LYS B 1 250 ? 8.234 -50.312 -33.5 1 66.69 250 LYS B CA 1
ATOM 4206 C C . LYS B 1 250 ? 8.594 -51.75 -33.938 1 66.69 250 LYS B C 1
ATOM 4208 O O . LYS B 1 250 ? 8.344 -52.125 -35.094 1 66.69 250 LYS B O 1
ATOM 4213 N N . LYS B 1 251 ? 8.977 -52.656 -33.062 1 63.56 251 LYS B N 1
ATOM 4214 C CA . LYS B 1 251 ? 9.383 -54.031 -33.375 1 63.56 251 LYS B CA 1
ATOM 4215 C C . LYS B 1 251 ? 8.172 -54.938 -33.562 1 63.56 251 LYS B C 1
ATOM 4217 O O . LYS B 1 251 ? 8.203 -55.875 -34.344 1 63.56 251 LYS B O 1
ATOM 4222 N N . ARG B 1 252 ? 7.168 -54.719 -32.812 1 60.88 252 ARG B N 1
ATOM 4223 C CA . ARG B 1 252 ? 5.969 -55.562 -32.875 1 60.88 252 ARG B CA 1
ATOM 4224 C C . ARG B 1 252 ? 5.207 -55.312 -34.188 1 60.88 252 ARG B C 1
ATOM 4226 O O . ARG B 1 252 ? 4.648 -56.25 -34.75 1 60.88 252 ARG B O 1
ATOM 4233 N N . ILE B 1 253 ? 5.098 -54.062 -34.594 1 59.03 253 ILE B N 1
ATOM 4234 C CA . ILE B 1 253 ? 4.352 -53.781 -35.812 1 59.03 253 ILE B CA 1
ATOM 4235 C C . ILE B 1 253 ? 5.059 -54.406 -37.031 1 59.03 253 ILE B C 1
ATOM 4237 O O . ILE B 1 253 ? 4.406 -54.875 -37.969 1 59.03 253 ILE B O 1
ATOM 4241 N N . TYR B 1 254 ? 6.414 -54.531 -37.094 1 48.56 254 TYR B N 1
ATOM 4242 C CA . TYR B 1 254 ? 7.078 -55.094 -38.25 1 48.56 254 TYR B CA 1
ATOM 4243 C C . TYR B 1 254 ? 7.094 -56.625 -38.188 1 48.56 254 TYR B C 1
ATOM 4245 O O . TYR B 1 254 ? 7.711 -57.281 -39.031 1 48.56 254 TYR B O 1
ATOM 4253 N N . LYS B 1 255 ? 6.512 -57.406 -37.188 1 48.94 255 LYS B N 1
ATOM 4254 C CA . LYS B 1 255 ? 6.438 -58.875 -37.312 1 48.94 255 LYS B CA 1
ATOM 4255 C C . LYS B 1 255 ? 5.309 -59.281 -38.25 1 48.94 255 LYS B C 1
ATOM 4257 O O . LYS B 1 255 ? 4.211 -58.75 -38.188 1 48.94 255 LYS B O 1
ATOM 4262 N N . PRO B 1 256 ? 5.57 -60.031 -39.375 1 41.12 256 PRO B N 1
ATOM 4263 C CA . PRO B 1 256 ? 4.617 -60.594 -40.344 1 41.12 256 PRO B CA 1
ATOM 4264 C C . PRO B 1 256 ? 3.34 -61.094 -39.688 1 41.12 256 PRO B C 1
ATOM 4266 O O . PRO B 1 256 ? 3.365 -61.531 -38.531 1 41.12 256 PRO B O 1
ATOM 4269 N N . VAL B 1 257 ? 2.107 -60.719 -40.25 1 39.81 257 VAL B N 1
ATOM 4270 C CA . VAL B 1 257 ? 0.701 -60.969 -39.969 1 39.81 257 VAL B CA 1
ATOM 4271 C C . VAL B 1 257 ? 0.522 -62.438 -39.562 1 39.81 257 VAL B C 1
ATOM 4273 O O . VAL B 1 257 ? -0.606 -62.906 -39.438 1 39.81 257 VAL B O 1
ATOM 4276 N N . GLY B 1 258 ? 1.378 -63.344 -39.719 1 35.41 258 GLY B N 1
ATOM 4277 C CA . GLY B 1 258 ? 0.708 -64.625 -39.438 1 35.41 258 GLY B CA 1
ATOM 4278 C C . GLY B 1 258 ? 0.057 -64.688 -38.094 1 35.41 258 GLY B C 1
ATOM 4279 O O . GLY B 1 258 ? -0.608 -65.625 -37.75 1 35.41 258 GLY B O 1
ATOM 4280 N N . ILE B 1 259 ? 0.806 -64.188 -36.969 1 33.59 259 ILE B N 1
ATOM 4281 C CA . ILE B 1 259 ? 0.23 -64.5 -35.688 1 33.59 259 ILE B CA 1
ATOM 4282 C C . ILE B 1 259 ? -0.847 -63.469 -35.312 1 33.59 259 ILE B C 1
ATOM 4284 O O . ILE B 1 259 ? -0.639 -62.281 -35.438 1 33.59 259 ILE B O 1
ATOM 4288 N N . PRO B 1 260 ? -2.15 -63.781 -35.094 1 33.78 260 PRO B N 1
ATOM 4289 C CA . PRO B 1 260 ? -3.324 -63.031 -34.625 1 33.78 260 PRO B CA 1
ATOM 4290 C C . PRO B 1 260 ? -2.986 -62.031 -33.531 1 33.78 260 PRO B C 1
ATOM 4292 O O . PRO B 1 260 ? -2.012 -62.219 -32.781 1 33.78 260 PRO B O 1
ATOM 4295 N N . TRP B 1 261 ? -3.246 -60.719 -33.594 1 34.09 261 TRP B N 1
ATOM 4296 C CA . TRP B 1 261 ? -3.242 -59.719 -32.562 1 34.09 261 TRP B CA 1
ATOM 4297 C C . TRP B 1 261 ? -3.418 -60.344 -31.188 1 34.09 261 TRP B C 1
ATOM 4299 O O . TRP B 1 261 ? -4.531 -60.75 -30.812 1 34.09 261 TRP B O 1
ATOM 4309 N N . MET B 1 262 ? -2.689 -61.375 -30.766 1 29.28 262 MET B N 1
ATOM 4310 C CA . MET B 1 262 ? -2.775 -61.875 -29.391 1 29.28 262 MET B CA 1
ATOM 4311 C C . MET B 1 262 ? -2.59 -60.75 -28.375 1 29.28 262 MET B C 1
ATOM 4313 O O . MET B 1 262 ? -1.725 -59.906 -28.547 1 29.28 262 MET B O 1
ATOM 4317 N N . VAL B 1 263 ? -3.564 -60.281 -27.5 1 33.78 263 VAL B N 1
ATOM 4318 C CA . VAL B 1 263 ? -3.654 -59.719 -26.156 1 33.78 263 VAL B CA 1
ATOM 4319 C C . VAL B 1 263 ? -2.449 -60.156 -25.328 1 33.78 263 VAL B C 1
ATOM 4321 O O . VAL B 1 263 ? -2.344 -61.312 -24.953 1 33.78 263 VAL B O 1
ATOM 4324 N N . ILE B 1 264 ? -1.29 -59.812 -25.578 1 30.22 264 ILE B N 1
ATOM 4325 C CA . ILE B 1 264 ? -0.148 -60.188 -24.75 1 30.22 264 ILE B CA 1
ATOM 4326 C C . ILE B 1 264 ? -0.428 -59.812 -23.297 1 30.22 264 ILE B C 1
ATOM 4328 O O . ILE B 1 264 ? -0.57 -58.625 -22.969 1 30.22 264 ILE B O 1
ATOM 4332 N N . LYS B 1 265 ? -1.079 -60.688 -22.516 1 33.38 265 LYS B N 1
ATOM 4333 C CA . LYS B 1 265 ? -1.085 -60.781 -21.047 1 33.38 265 LYS B CA 1
ATOM 4334 C C . LYS B 1 265 ? 0.329 -60.688 -20.484 1 33.38 265 LYS B C 1
ATOM 4336 O O . LYS B 1 265 ? 1.146 -61.594 -20.688 1 33.38 265 LYS B O 1
ATOM 4341 N N . LEU B 1 266 ? 0.927 -59.625 -20.281 1 25.72 266 LEU B N 1
ATOM 4342 C CA . LEU B 1 266 ? 2.107 -59.625 -19.438 1 25.72 266 LEU B CA 1
ATOM 4343 C C . LEU B 1 266 ? 1.798 -60.25 -18.078 1 25.72 266 LEU B C 1
ATOM 4345 O O . L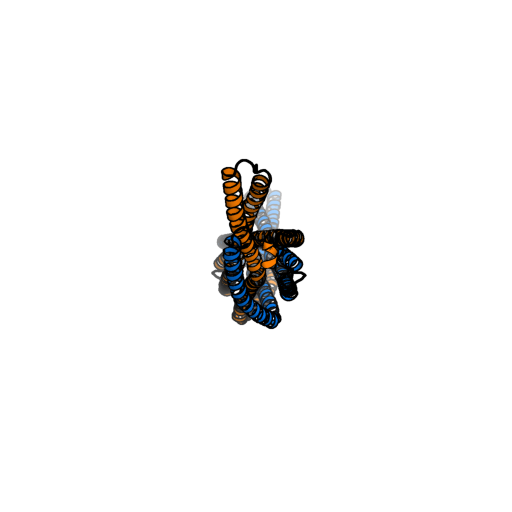EU B 1 266 ? 0.895 -59.781 -17.375 1 25.72 266 LEU B O 1
ATOM 4349 N N . ASP B 1 267 ? 1.994 -61.469 -17.891 1 25.34 267 ASP B N 1
ATOM 4350 C CA . ASP B 1 267 ? 2.174 -62.125 -16.594 1 25.34 267 ASP B CA 1
ATOM 4351 C C . ASP B 1 267 ? 3.207 -61.406 -15.75 1 25.34 267 ASP B C 1
ATOM 4353 O O . ASP B 1 267 ? 4.246 -60.969 -16.266 1 25.34 267 ASP B O 1
#